Protein AF-0000000080984213 (afdb_homodimer)

Structure (mmCIF, N/CA/C/O backbone):
data_AF-0000000080984213-model_v1
#
loop_
_entity.id
_entity.type
_entity.pdbx_description
1 polymer 'DOG1 domain-containing protein'
#
loop_
_atom_site.group_PDB
_atom_site.id
_atom_site.type_symbol
_atom_site.label_atom_id
_atom_site.label_alt_id
_atom_site.label_comp_id
_atom_site.label_asym_id
_atom_site.label_entity_id
_atom_site.label_seq_id
_atom_site.pdbx_PDB_ins_code
_atom_site.Cartn_x
_atom_site.Cartn_y
_atom_site.Cartn_z
_atom_site.occupancy
_atom_site.B_iso_or_equiv
_atom_site.auth_seq_id
_atom_site.auth_comp_id
_atom_site.auth_asym_id
_atom_site.auth_atom_id
_atom_site.pdbx_PDB_model_num
ATOM 1 N N . MET A 1 1 ? -29.984 -14.055 29.891 1 22.92 1 MET A N 1
ATOM 2 C CA . MET A 1 1 ? -29.906 -14.883 28.688 1 22.92 1 MET A CA 1
ATOM 3 C C . MET A 1 1 ? -29.5 -14.039 27.484 1 22.92 1 MET A C 1
ATOM 5 O O . MET A 1 1 ? -2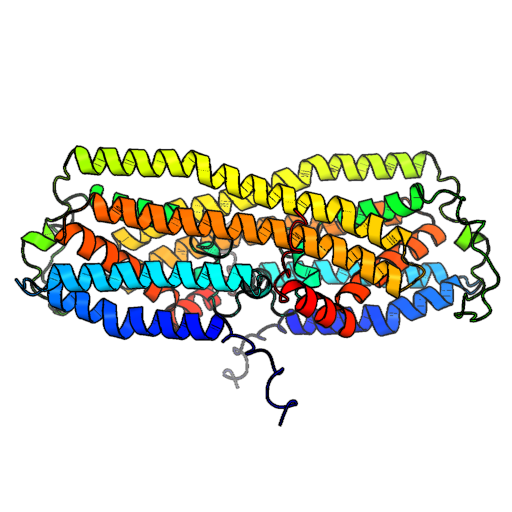9.047 -14.578 26.484 1 22.92 1 MET A O 1
ATOM 9 N N . LEU A 1 2 ? -29.984 -12.805 27.328 1 24.11 2 LEU A N 1
ATOM 10 C CA . LEU A 1 2 ? -29.922 -11.875 26.203 1 24.11 2 LEU A CA 1
ATOM 11 C C . LEU A 1 2 ? -28.5 -11.344 26.016 1 24.11 2 LEU A C 1
ATOM 13 O O . LEU A 1 2 ? -28.188 -10.773 24.969 1 24.11 2 LEU A O 1
ATOM 17 N N . ARG A 1 3 ? -27.703 -11.062 27.062 1 27.44 3 ARG A N 1
ATOM 18 C CA . ARG A 1 3 ? -26.344 -10.531 27.109 1 27.44 3 ARG A CA 1
ATOM 19 C C . ARG A 1 3 ? -25.391 -11.391 26.281 1 27.44 3 ARG A C 1
ATOM 21 O O . ARG A 1 3 ? -24.219 -11.031 26.078 1 27.44 3 ARG A O 1
ATOM 28 N N . ALA A 1 4 ? -25.547 -12.703 26.234 1 30.38 4 ALA A N 1
ATOM 29 C CA . ALA A 1 4 ? -24.734 -13.703 25.531 1 30.38 4 ALA A CA 1
ATOM 30 C C . ALA A 1 4 ? -24.766 -13.469 24.016 1 30.38 4 ALA A C 1
ATOM 32 O O . ALA A 1 4 ? -23.891 -13.969 23.297 1 30.38 4 ALA A O 1
ATOM 33 N N . LEU A 1 5 ? -25.891 -13.016 23.422 1 28.86 5 LEU A N 1
ATOM 34 C CA . LEU A 1 5 ? -26.219 -13.008 22 1 28.86 5 LEU A CA 1
ATOM 35 C C . LEU A 1 5 ? -25.422 -11.93 21.281 1 28.86 5 LEU A C 1
ATOM 37 O O . LEU A 1 5 ? -25.203 -12.031 20.078 1 28.86 5 LEU A O 1
ATOM 41 N N . SER A 1 6 ? -25.391 -10.68 21.75 1 30.11 6 SER A N 1
ATOM 42 C CA . SER A 1 6 ? -25 -9.492 20.984 1 30.11 6 SER A CA 1
ATOM 43 C C . SER A 1 6 ? -23.516 -9.484 20.688 1 30.11 6 SER A C 1
ATOM 45 O O . SER A 1 6 ? -22.984 -8.484 20.203 1 30.11 6 SER A O 1
ATOM 47 N N . ARG A 1 7 ? -22.719 -10.219 21.469 1 33.19 7 ARG A N 1
ATOM 48 C CA . ARG A 1 7 ? -21.297 -10.242 21.125 1 33.19 7 ARG A CA 1
ATOM 49 C C . ARG A 1 7 ? -21.109 -10.68 19.672 1 33.19 7 ARG A C 1
ATOM 51 O O . ARG A 1 7 ? -21.234 -11.867 19.359 1 33.19 7 ARG A O 1
ATOM 58 N N . GLN A 1 8 ? -21.609 -9.984 18.734 1 36.34 8 GLN A N 1
ATOM 59 C CA . GLN A 1 8 ? -21.5 -10.203 17.297 1 36.34 8 GLN A CA 1
ATOM 60 C C . GLN A 1 8 ? -20.219 -10.953 16.953 1 36.34 8 GLN A C 1
ATOM 62 O O . GLN A 1 8 ? -19.141 -10.609 17.422 1 36.34 8 GLN A O 1
ATOM 67 N N . LYS A 1 9 ? -20.172 -12.188 16.531 1 38.69 9 LYS A N 1
ATOM 68 C CA . LYS A 1 9 ? -19.109 -13.117 16.125 1 38.69 9 LYS A CA 1
ATOM 69 C C . LYS A 1 9 ? -17.953 -12.383 15.484 1 38.69 9 LYS A C 1
ATOM 71 O O . LYS A 1 9 ? -18.078 -11.867 14.367 1 38.69 9 LYS A O 1
ATOM 76 N N . GLN A 1 10 ? -17.234 -11.531 16.078 1 47.06 10 GLN A N 1
ATOM 77 C CA . GLN A 1 10 ? -15.992 -10.961 15.586 1 47.06 10 GLN A CA 1
ATOM 78 C C . GLN A 1 10 ? -15.305 -11.906 14.602 1 47.06 10 GLN A C 1
ATOM 80 O O . GLN A 1 10 ? -14.945 -13.031 14.961 1 47.06 10 GLN A O 1
ATOM 85 N N . GLY A 1 11 ? -15.867 -12.07 13.406 1 55.16 11 GLY A N 1
ATOM 86 C CA . GLY A 1 11 ? -15.344 -12.977 12.391 1 55.16 11 GLY A CA 1
ATOM 87 C C . GLY A 1 11 ? -13.852 -13.211 12.516 1 55.16 11 GLY A C 1
ATOM 88 O O . GLY A 1 11 ? -13.148 -12.43 13.156 1 55.16 11 GLY A O 1
ATOM 89 N N . ARG A 1 12 ? -13.422 -14.484 12.5 1 70.88 12 ARG A N 1
ATOM 90 C CA . ARG A 1 12 ? -12.031 -14.93 12.477 1 70.88 12 ARG A CA 1
ATOM 91 C C . ARG A 1 12 ? -11.164 -13.977 11.664 1 70.88 12 ARG A C 1
ATOM 93 O O . ARG A 1 12 ? -11.531 -13.586 10.555 1 70.88 12 ARG A O 1
ATOM 100 N N . PRO A 1 13 ? -10.203 -13.312 12.367 1 86.06 13 PRO A N 1
ATOM 101 C CA . PRO A 1 13 ? -9.281 -12.461 11.609 1 86.06 13 PRO A CA 1
ATOM 102 C C . PRO A 1 13 ? -8.773 -13.141 10.336 1 86.06 13 PRO A C 1
ATOM 104 O O . PRO A 1 13 ? -8.57 -14.359 10.312 1 86.06 13 PRO A O 1
ATOM 107 N N . PHE A 1 14 ? -8.789 -12.461 9.32 1 93.06 14 PHE A N 1
ATOM 108 C CA . PHE A 1 14 ? -8.383 -13.016 8.031 1 93.06 14 PHE A CA 1
ATOM 109 C C . PHE A 1 14 ? -7 -13.633 8.117 1 93.06 14 PHE A C 1
ATOM 111 O O . PHE A 1 14 ? -6.699 -14.602 7.414 1 93.06 14 PHE A O 1
ATOM 118 N N . LYS A 1 15 ? -6.238 -13.086 9.023 1 92.81 15 LYS A N 1
ATOM 119 C CA . LYS A 1 15 ? -4.895 -13.617 9.234 1 92.81 15 LYS A CA 1
ATOM 120 C C . LYS A 1 15 ? -4.941 -15.102 9.586 1 92.81 15 LYS A C 1
ATOM 122 O O . LYS A 1 15 ? -4.121 -15.891 9.109 1 92.81 15 LYS A O 1
ATOM 127 N N . GLU A 1 16 ? -5.809 -15.484 10.383 1 94.44 16 GLU A N 1
ATOM 128 C CA . GLU A 1 16 ? -5.953 -16.875 10.766 1 94.44 16 GLU A CA 1
ATOM 129 C C . GLU A 1 16 ? -6.422 -17.734 9.594 1 94.44 16 GLU A C 1
ATOM 131 O O . GLU A 1 16 ? -5.918 -18.844 9.375 1 94.44 16 GLU A O 1
ATOM 136 N N . TYR A 1 17 ? -7.367 -17.203 8.953 1 95.81 17 TYR A N 1
ATOM 137 C CA . TYR A 1 17 ? -7.828 -17.906 7.762 1 95.81 17 TYR A CA 1
ATOM 138 C C . TYR A 1 17 ? -6.688 -18.125 6.773 1 95.81 17 TYR A C 1
ATOM 140 O O . TYR A 1 17 ? -6.516 -19.219 6.246 1 95.81 17 TYR A O 1
ATOM 148 N N . TYR A 1 18 ? -6.004 -17.078 6.547 1 96.5 18 TYR A N 1
ATOM 149 C CA . TYR A 1 18 ? -4.91 -17.141 5.582 1 96.5 18 TYR A CA 1
ATOM 150 C C . TYR A 1 18 ? -3.891 -18.203 5.98 1 96.5 18 TYR A C 1
ATOM 152 O O . TYR A 1 18 ? -3.416 -18.969 5.137 1 96.5 18 TYR A O 1
ATOM 160 N N . THR A 1 19 ? -3.576 -18.234 7.223 1 95.56 19 THR A N 1
ATOM 161 C CA . THR A 1 19 ? -2.613 -19.203 7.719 1 95.56 19 THR A CA 1
ATOM 162 C C . THR A 1 19 ? -3.113 -20.625 7.488 1 95.56 19 THR A C 1
ATOM 164 O O . THR A 1 19 ? -2.365 -21.484 7.02 1 95.56 19 THR A O 1
ATOM 167 N N . GLU A 1 20 ? -4.312 -20.828 7.766 1 97.12 20 GLU A N 1
ATOM 168 C CA . GLU A 1 20 ? -4.906 -22.141 7.551 1 97.12 20 GLU A CA 1
ATOM 169 C C . GLU A 1 20 ? -4.957 -22.484 6.062 1 97.12 20 GLU A C 1
ATOM 171 O O . GLU A 1 20 ? -4.645 -23.609 5.672 1 97.12 20 GLU A O 1
ATOM 176 N N . TRP A 1 21 ? -5.395 -21.562 5.344 1 97.75 21 TRP A N 1
ATOM 177 C CA . TRP A 1 21 ? -5.473 -21.75 3.896 1 97.75 21 TRP A CA 1
ATOM 178 C C . TRP A 1 21 ? -4.109 -22.109 3.32 1 97.75 21 TRP A C 1
ATOM 180 O O . TRP A 1 21 ? -4 -23.047 2.521 1 97.75 21 TRP A O 1
ATOM 190 N N . PHE A 1 22 ? -3.107 -21.422 3.754 1 97.56 22 PHE A N 1
ATOM 191 C CA . PHE A 1 22 ? -1.76 -21.641 3.24 1 97.56 22 PHE A CA 1
ATOM 192 C C . PHE A 1 22 ? -1.219 -23 3.684 1 97.56 22 PHE A C 1
ATOM 194 O O . PHE A 1 22 ? -0.553 -23.688 2.91 1 97.56 22 PHE A O 1
ATOM 201 N N . ASN A 1 23 ? -1.496 -23.312 4.867 1 97.38 23 ASN A N 1
ATOM 202 C CA . ASN A 1 23 ? -1.071 -24.625 5.371 1 97.38 23 ASN A CA 1
ATOM 203 C C . ASN A 1 23 ? -1.712 -25.766 4.586 1 97.38 23 ASN A C 1
ATOM 205 O O . ASN A 1 23 ? -1.051 -26.75 4.27 1 97.38 23 ASN A O 1
ATOM 209 N N . THR A 1 24 ? -2.934 -25.594 4.348 1 98.5 24 THR A N 1
ATOM 210 C CA . THR A 1 24 ? -3.629 -26.609 3.553 1 98.5 24 THR A CA 1
ATOM 211 C C . THR A 1 24 ? -3.021 -26.703 2.156 1 98.5 24 THR A C 1
ATOM 213 O O . THR A 1 24 ? -2.812 -27.797 1.641 1 98.5 24 THR A O 1
ATOM 216 N N . LEU A 1 25 ? -2.734 -25.609 1.554 1 98.31 25 LEU A N 1
ATOM 217 C CA . LEU A 1 25 ? -2.115 -25.578 0.233 1 98.31 25 LEU A CA 1
ATOM 218 C C . LEU A 1 25 ? -0.779 -26.312 0.24 1 98.31 25 LEU A C 1
ATOM 220 O O . LEU A 1 25 ? -0.547 -27.188 -0.588 1 98.31 25 LEU A O 1
ATOM 224 N N . LYS A 1 26 ? 0.055 -25.969 1.179 1 97.38 26 LYS A N 1
ATOM 225 C CA . LYS A 1 26 ? 1.443 -26.406 1.237 1 97.38 26 LYS A CA 1
ATOM 226 C C . LYS A 1 26 ? 1.531 -27.875 1.687 1 97.38 26 LYS A C 1
ATOM 228 O O . LYS A 1 26 ? 2.287 -28.656 1.113 1 97.38 26 LYS A O 1
ATOM 233 N N . ASN A 1 27 ? 0.751 -28.234 2.611 1 97.56 27 ASN A N 1
ATOM 234 C CA . ASN A 1 27 ? 0.994 -29.5 3.297 1 97.56 27 ASN A CA 1
ATOM 235 C C . ASN A 1 27 ? 0.015 -30.578 2.844 1 97.56 27 ASN A C 1
ATOM 237 O O . ASN A 1 27 ? 0.231 -31.766 3.1 1 97.56 27 ASN A O 1
ATOM 241 N N . THR A 1 28 ? -1.023 -30.188 2.195 1 98.12 28 THR A N 1
ATOM 242 C CA . THR A 1 28 ? -2.025 -31.188 1.832 1 98.12 28 THR A CA 1
ATOM 243 C C . THR A 1 28 ? -2.234 -31.203 0.321 1 98.12 28 THR A C 1
ATOM 245 O O . THR A 1 28 ? -1.941 -32.219 -0.333 1 98.12 28 THR A O 1
ATOM 248 N N . LEU A 1 29 ? -2.625 -30.109 -0.244 1 98.12 29 LEU A N 1
ATOM 249 C CA . LEU A 1 29 ? -3.1 -30.094 -1.623 1 98.12 29 LEU A CA 1
ATOM 250 C C . LEU A 1 29 ? -1.937 -30.234 -2.6 1 98.12 29 LEU A C 1
ATOM 252 O O . LEU A 1 29 ? -2.031 -30.984 -3.582 1 98.12 29 LEU A O 1
ATOM 256 N N . LEU A 1 30 ? -0.854 -29.547 -2.322 1 97.25 30 LEU A N 1
ATOM 257 C CA . LEU A 1 30 ? 0.294 -29.609 -3.221 1 97.25 30 LEU A CA 1
ATOM 258 C C . LEU A 1 30 ? 0.884 -31.016 -3.25 1 97.25 30 LEU A C 1
ATOM 260 O O . LEU A 1 30 ? 1.081 -31.594 -4.324 1 97.25 30 LEU A O 1
ATOM 264 N N . PRO A 1 31 ? 1.107 -31.656 -2.082 1 95.69 31 PRO A N 1
ATOM 265 C CA . PRO A 1 31 ? 1.601 -33.031 -2.109 1 95.69 31 PRO A CA 1
ATOM 266 C C . PRO A 1 31 ? 0.63 -34 -2.793 1 95.69 31 PRO A C 1
ATOM 268 O O . PRO A 1 31 ? 1.056 -34.906 -3.529 1 95.69 31 PRO A O 1
ATOM 271 N N . LEU A 1 32 ? -0.645 -33.812 -2.578 1 95.06 32 LEU A N 1
ATOM 272 C CA . LEU A 1 32 ? -1.646 -34.656 -3.207 1 95.06 32 LEU A CA 1
ATOM 273 C C . LEU A 1 32 ? -1.597 -34.531 -4.727 1 95.06 32 LEU A C 1
ATOM 275 O O . LEU A 1 32 ? -1.668 -35.531 -5.445 1 95.06 32 LEU A O 1
ATOM 279 N N . LEU A 1 33 ? -1.454 -33.344 -5.203 1 95.12 33 LEU A N 1
ATOM 280 C CA . LEU A 1 33 ? -1.381 -33.094 -6.641 1 95.12 33 LEU A CA 1
ATOM 281 C C . LEU A 1 33 ? -0.119 -33.719 -7.23 1 95.12 33 LEU A C 1
ATOM 283 O O . LEU A 1 33 ? -0.173 -34.375 -8.273 1 95.12 33 LEU A O 1
ATOM 287 N N . ARG A 1 34 ? 0.963 -33.625 -6.562 1 91.94 34 ARG A N 1
ATOM 288 C CA . ARG A 1 34 ? 2.232 -34.156 -7.035 1 91.94 34 ARG A CA 1
ATOM 289 C C . ARG A 1 34 ? 2.172 -35.688 -7.137 1 91.94 34 ARG A C 1
ATOM 291 O O . ARG A 1 34 ? 2.666 -36.25 -8.102 1 91.94 34 ARG A O 1
ATOM 298 N N . THR A 1 35 ? 1.58 -36.219 -6.156 1 90.94 35 THR A N 1
ATOM 299 C CA . THR A 1 35 ? 1.434 -37.656 -6.164 1 90.94 35 THR A CA 1
ATOM 300 C C . THR A 1 35 ? 0.578 -38.125 -7.348 1 90.94 35 THR A C 1
ATOM 302 O O . THR A 1 35 ? 0.883 -39.125 -7.992 1 90.94 35 THR A O 1
ATOM 305 N N . SER A 1 36 ? -0.454 -37.344 -7.598 1 91.12 36 SER A N 1
ATOM 306 C CA . SER A 1 36 ? -1.348 -37.719 -8.688 1 91.12 36 SER A CA 1
ATOM 307 C C . SER A 1 36 ? -0.692 -37.469 -10.047 1 91.12 36 SER A C 1
ATOM 309 O O . SER A 1 36 ? -0.992 -38.188 -11.016 1 91.12 36 SER A O 1
ATOM 311 N N . ILE A 1 37 ? 0.123 -36.5 -10.141 1 88.5 37 ILE A N 1
ATOM 312 C CA . ILE A 1 37 ? 0.859 -36.25 -11.375 1 88.5 37 ILE A CA 1
ATOM 313 C C . ILE A 1 37 ? 1.783 -37.406 -11.688 1 88.5 37 ILE A C 1
ATOM 315 O O . ILE A 1 37 ? 1.909 -37.812 -12.852 1 88.5 37 ILE A O 1
ATOM 319 N N . ALA A 1 38 ? 2.412 -37.938 -10.68 1 81.44 38 ALA A N 1
ATOM 320 C CA . ALA A 1 38 ? 3.342 -39.062 -10.852 1 81.44 38 ALA A CA 1
ATOM 321 C C . ALA A 1 38 ? 2.596 -40.344 -11.172 1 81.44 38 ALA A C 1
ATOM 323 O O . ALA A 1 38 ? 3.146 -41.25 -11.805 1 81.44 38 ALA A O 1
ATOM 324 N N . GLY A 1 39 ? 1.447 -40.438 -10.711 1 74.94 39 GLY A N 1
ATOM 325 C CA . GLY A 1 39 ? 0.697 -41.656 -10.906 1 74.94 39 GLY A CA 1
ATOM 326 C C . GLY A 1 39 ? -0.2 -41.625 -12.125 1 74.94 39 GLY A C 1
ATOM 327 O O . GLY A 1 39 ? -0.278 -40.625 -12.82 1 74.94 39 GLY A O 1
ATOM 328 N N . ASP A 1 40 ? -0.482 -42.656 -12.984 1 59.78 40 ASP A N 1
ATOM 329 C CA . ASP A 1 40 ? -1.354 -42.844 -14.141 1 59.78 40 ASP A CA 1
ATOM 330 C C . ASP A 1 40 ? -2.814 -42.594 -13.773 1 59.78 40 ASP A C 1
ATOM 332 O O . ASP A 1 40 ? -3.723 -43.125 -14.414 1 59.78 40 ASP A O 1
ATOM 336 N N . SER A 1 41 ? -3.16 -41.906 -12.68 1 62.16 41 SER A N 1
ATOM 337 C CA . SER A 1 41 ? -4.434 -42.219 -12.031 1 62.16 41 SER A CA 1
ATOM 338 C C . SER A 1 41 ? -5.508 -41.219 -12.453 1 62.16 41 SER A C 1
ATOM 340 O O . SER A 1 41 ? -5.199 -40.062 -12.812 1 62.16 41 SER A O 1
ATOM 342 N N . PRO A 1 42 ? -6.699 -41.625 -12.852 1 69.31 42 PRO A N 1
ATOM 343 C CA . PRO A 1 42 ? -7.992 -40.969 -12.977 1 69.31 42 PRO A CA 1
ATOM 344 C C . PRO A 1 42 ? -8.234 -39.938 -11.875 1 69.31 42 PRO A C 1
ATOM 346 O O . PRO A 1 42 ? -9.078 -39.062 -12.016 1 69.31 42 PRO A O 1
ATOM 349 N N . ILE A 1 43 ? -7.27 -39.875 -11.023 1 89.06 43 ILE A N 1
ATOM 350 C CA . ILE A 1 43 ? -7.551 -39.031 -9.852 1 89.06 43 ILE A CA 1
ATOM 351 C C . ILE A 1 43 ? -6.941 -37.656 -10.031 1 89.06 43 ILE A C 1
ATOM 353 O O . ILE A 1 43 ? -7.262 -36.719 -9.289 1 89.06 43 ILE A O 1
ATOM 357 N N . LEU A 1 44 ? -6.246 -37.5 -11.125 1 91.81 44 LEU A N 1
ATOM 358 C CA . LEU A 1 44 ? -5.559 -36.25 -11.359 1 91.81 44 LEU A CA 1
ATOM 359 C C . LEU A 1 44 ? -6.562 -35.094 -11.508 1 91.81 44 LEU A C 1
ATOM 361 O O . LEU A 1 44 ? -6.383 -34.031 -10.93 1 91.81 44 LEU A O 1
ATOM 365 N N . SER A 1 45 ? -7.641 -35.375 -12.258 1 92.81 45 SER A N 1
ATOM 366 C CA . SER A 1 45 ? -8.656 -34.344 -12.484 1 92.81 45 SER A CA 1
ATOM 367 C C . SER A 1 45 ? -9.273 -33.906 -11.164 1 92.81 45 SER A C 1
ATOM 369 O O . SER A 1 45 ? -9.562 -32.719 -10.992 1 92.81 45 SER A O 1
ATOM 371 N N . THR A 1 46 ? -9.406 -34.781 -10.266 1 94.75 46 THR A N 1
ATOM 372 C CA . THR A 1 46 ? -9.992 -34.469 -8.969 1 94.75 46 THR A CA 1
ATOM 373 C C . THR A 1 46 ? -9.062 -33.562 -8.156 1 94.75 46 THR A C 1
ATOM 375 O O . THR A 1 46 ? -9.508 -32.562 -7.566 1 94.75 46 THR A O 1
ATOM 378 N N . HIS A 1 47 ? -7.855 -33.875 -8.117 1 95.94 47 HIS A N 1
ATOM 379 C CA . HIS A 1 47 ? -6.906 -33.094 -7.34 1 95.94 47 HIS A CA 1
ATOM 380 C C . HIS A 1 47 ? -6.691 -31.719 -7.961 1 95.94 47 HIS A C 1
ATOM 382 O O . HIS A 1 47 ? -6.488 -30.734 -7.242 1 95.94 47 HIS A O 1
ATOM 388 N N . VAL A 1 48 ? -6.723 -31.656 -9.312 1 96.44 48 VAL A N 1
ATOM 389 C CA . VAL A 1 48 ? -6.672 -30.375 -9.992 1 96.44 48 VAL A CA 1
ATOM 390 C C . VAL A 1 48 ? -7.863 -29.516 -9.57 1 96.44 48 VAL A C 1
ATOM 392 O O . VAL A 1 48 ? -7.703 -28.344 -9.227 1 96.44 48 VAL A O 1
ATOM 395 N N . GLU A 1 49 ? -9.016 -30.125 -9.555 1 96.5 49 GLU A N 1
ATOM 396 C CA . GLU A 1 49 ? -10.227 -29.391 -9.172 1 96.5 49 GLU A CA 1
ATOM 397 C C . GLU A 1 49 ? -10.172 -28.969 -7.711 1 96.5 49 GLU A C 1
ATOM 399 O O . GLU A 1 49 ? -10.602 -27.859 -7.371 1 96.5 49 GLU A O 1
ATOM 404 N N . LEU A 1 50 ? -9.672 -29.812 -6.867 1 97.44 50 LEU A N 1
ATOM 405 C CA . LEU A 1 50 ? -9.562 -29.484 -5.449 1 97.44 50 LEU A CA 1
ATOM 406 C C . LEU A 1 50 ? -8.664 -28.281 -5.242 1 97.44 50 LEU A C 1
ATOM 408 O O . LEU A 1 50 ? -9 -27.375 -4.477 1 97.44 50 LEU A O 1
ATOM 412 N N . LEU A 1 51 ? -7.574 -28.297 -5.867 1 98.12 51 LEU A N 1
ATOM 413 C CA . LEU A 1 51 ? -6.641 -27.188 -5.73 1 98.12 51 LEU A CA 1
ATOM 414 C C . LEU A 1 51 ? -7.223 -25.906 -6.336 1 98.12 51 LEU A C 1
ATOM 416 O O . LEU A 1 51 ? -7.094 -24.828 -5.758 1 98.12 51 LEU A O 1
ATOM 420 N N . HIS A 1 52 ? -7.812 -26.031 -7.508 1 98.19 52 HIS A N 1
ATOM 421 C CA . HIS A 1 52 ? -8.469 -24.891 -8.133 1 98.19 52 HIS A CA 1
ATOM 422 C C . HIS A 1 52 ? -9.531 -24.297 -7.215 1 98.19 52 HIS A C 1
ATOM 424 O O . HIS A 1 52 ? -9.586 -23.078 -7.031 1 98.19 52 HIS A O 1
ATOM 430 N N . GLN A 1 53 ? -10.328 -25.109 -6.613 1 98.25 53 GLN A N 1
ATOM 431 C CA . GLN A 1 53 ? -11.375 -24.656 -5.699 1 98.25 53 GLN A CA 1
ATOM 432 C C . GLN A 1 53 ? -10.773 -24.016 -4.457 1 98.25 53 GLN A C 1
ATOM 434 O O . GLN A 1 53 ? -11.344 -23.062 -3.908 1 98.25 53 GLN A O 1
ATOM 439 N N . HIS A 1 54 ? -9.688 -24.531 -4.02 1 98.62 54 HIS A N 1
ATOM 440 C CA . HIS A 1 54 ? -9 -23.922 -2.881 1 98.62 54 HIS A CA 1
ATOM 441 C C . HIS A 1 54 ? -8.625 -22.484 -3.166 1 98.62 54 HIS A C 1
ATOM 443 O O . HIS A 1 54 ? -8.797 -21.609 -2.311 1 98.62 54 HIS A O 1
ATOM 449 N N . PHE A 1 55 ? -8.156 -22.188 -4.363 1 98.62 55 PHE A N 1
ATOM 450 C CA . PHE A 1 55 ? -7.84 -20.812 -4.75 1 98.62 55 PHE A CA 1
ATOM 451 C C . PHE A 1 55 ? -9.109 -19.984 -4.863 1 98.62 55 PHE A C 1
ATOM 453 O O . PHE A 1 55 ? -9.133 -18.828 -4.43 1 98.62 55 PHE A O 1
ATOM 460 N N . GLN A 1 56 ? -10.133 -20.594 -5.418 1 98.31 56 GLN A N 1
ATOM 461 C CA . GLN A 1 56 ? -11.391 -19.875 -5.535 1 98.31 56 GLN A CA 1
ATOM 462 C C . GLN A 1 56 ? -11.961 -19.516 -4.16 1 98.31 56 GLN A C 1
ATOM 464 O O . GLN A 1 56 ? -12.445 -18.406 -3.947 1 98.31 56 GLN A O 1
ATOM 469 N N . SER A 1 57 ? -11.859 -20.438 -3.283 1 98.19 57 SER A N 1
ATOM 470 C CA . SER A 1 57 ? -12.367 -20.203 -1.936 1 98.19 57 SER A CA 1
ATOM 471 C C . SER A 1 57 ? -11.602 -19.094 -1.239 1 98.19 57 SER A C 1
ATOM 473 O O . SER A 1 57 ? -12.172 -18.328 -0.447 1 98.19 57 SER A O 1
ATOM 475 N N . TYR A 1 58 ? -10.383 -19.016 -1.476 1 98.19 58 TYR A N 1
ATOM 476 C CA . TYR A 1 58 ? -9.547 -17.953 -0.914 1 98.19 58 TYR A CA 1
ATOM 477 C C . TYR A 1 58 ? -10.07 -16.578 -1.312 1 98.19 58 TYR A C 1
ATOM 479 O O . TYR A 1 58 ? -10.227 -15.695 -0.464 1 98.19 58 TYR A O 1
ATOM 487 N N . TYR A 1 59 ? -10.32 -16.375 -2.609 1 98 59 TYR A N 1
ATOM 488 C CA . TYR A 1 59 ? -10.766 -15.062 -3.084 1 98 59 TYR A CA 1
ATOM 489 C C . TYR A 1 59 ? -12.18 -14.758 -2.609 1 98 59 TYR A C 1
ATOM 491 O O . TYR A 1 59 ? -12.523 -13.594 -2.375 1 98 59 TYR A O 1
ATOM 499 N N . LEU A 1 60 ? -12.945 -15.805 -2.408 1 97.25 60 LEU A N 1
ATOM 500 C CA . LEU A 1 60 ? -14.266 -15.586 -1.814 1 97.25 60 LEU A CA 1
ATOM 501 C C . LEU A 1 60 ? -14.141 -15.125 -0.365 1 97.25 60 LEU A C 1
ATOM 503 O O . LEU A 1 60 ? -14.891 -14.258 0.084 1 97.25 60 LEU A O 1
ATOM 507 N N . ALA A 1 61 ? -13.203 -15.711 0.315 1 96.75 61 ALA A N 1
ATOM 508 C CA . ALA A 1 61 ? -12.938 -15.297 1.688 1 96.75 61 ALA A CA 1
ATOM 509 C C . ALA A 1 61 ? -12.422 -13.859 1.733 1 96.75 61 ALA A C 1
ATOM 511 O O . ALA A 1 61 ? -12.758 -13.102 2.645 1 96.75 61 ALA A O 1
ATOM 512 N N . LEU A 1 62 ? -11.602 -13.523 0.783 1 96.81 62 LEU A N 1
ATOM 513 C CA . LEU A 1 62 ? -11.102 -12.156 0.679 1 96.81 62 LEU A CA 1
ATOM 514 C C . LEU A 1 62 ? -12.242 -11.172 0.443 1 96.81 62 LEU A C 1
ATOM 516 O O . LEU A 1 62 ? -12.242 -10.07 0.982 1 96.81 62 LEU A O 1
ATOM 520 N N . ASP A 1 63 ? -13.219 -11.57 -0.397 1 96.25 63 ASP A N 1
ATOM 521 C CA . ASP A 1 63 ? -14.406 -10.742 -0.614 1 96.25 63 ASP A CA 1
ATOM 522 C C . ASP A 1 63 ? -15.156 -10.508 0.696 1 96.25 63 ASP A C 1
ATOM 524 O O . ASP A 1 63 ? -15.586 -9.383 0.971 1 96.25 63 ASP A O 1
ATOM 528 N N . ASP A 1 64 ? -15.25 -11.555 1.419 1 95.06 64 ASP A N 1
ATOM 529 C CA . ASP A 1 64 ? -15.938 -11.461 2.703 1 95.06 64 ASP A CA 1
ATOM 530 C C . ASP A 1 64 ? -15.203 -10.523 3.654 1 95.06 64 ASP A C 1
ATOM 532 O O . ASP A 1 64 ? -15.82 -9.695 4.324 1 95.06 64 ASP A O 1
ATOM 536 N N . ALA A 1 65 ? -13.914 -10.641 3.691 1 93.5 65 ALA A N 1
ATOM 537 C CA . ALA A 1 65 ? -13.094 -9.773 4.535 1 93.5 65 ALA A CA 1
ATOM 538 C C . ALA A 1 65 ? -13.211 -8.312 4.098 1 93.5 65 ALA A C 1
ATOM 540 O O . ALA A 1 65 ? -13.32 -7.418 4.938 1 93.5 65 ALA A O 1
ATOM 541 N N . ALA A 1 66 ? -13.172 -8.078 2.795 1 93.5 66 ALA A N 1
ATOM 542 C CA . ALA A 1 66 ? -13.281 -6.727 2.256 1 93.5 66 ALA A CA 1
ATOM 543 C C . ALA A 1 66 ? -14.617 -6.09 2.627 1 93.5 66 ALA A C 1
ATOM 545 O O . ALA A 1 66 ? -14.688 -4.895 2.914 1 93.5 66 ALA A O 1
ATOM 546 N N . THR A 1 67 ? -15.633 -6.891 2.648 1 91.88 67 THR A N 1
ATOM 547 C CA . THR A 1 67 ? -16.984 -6.387 2.863 1 91.88 67 THR A CA 1
ATOM 548 C C . THR A 1 67 ? -17.25 -6.156 4.348 1 91.88 67 THR A C 1
ATOM 550 O O . THR A 1 67 ? -17.906 -5.188 4.723 1 91.88 67 THR A O 1
ATOM 553 N N . HIS A 1 68 ? -16.609 -6.961 5.191 1 87.88 68 HIS A N 1
ATOM 554 C CA . HIS A 1 68 ? -16.953 -6.898 6.609 1 87.88 68 HIS A CA 1
ATOM 555 C C . HIS A 1 68 ? -15.93 -6.086 7.391 1 87.88 68 HIS A C 1
ATOM 557 O O . HIS A 1 68 ? -16.281 -5.387 8.344 1 87.88 68 HIS A O 1
ATOM 563 N N . ASN A 1 69 ? -14.719 -6.227 7.031 1 86.62 69 ASN A N 1
ATOM 564 C CA . ASN A 1 69 ? -13.641 -5.484 7.676 1 86.62 69 ASN A CA 1
ATOM 565 C C . ASN A 1 69 ? -12.516 -5.172 6.695 1 86.62 69 ASN A C 1
ATOM 567 O O . ASN A 1 69 ? -11.453 -5.805 6.73 1 86.62 69 ASN A O 1
ATOM 571 N N . PRO A 1 70 ? -12.711 -4.145 5.961 1 87.62 70 PRO A N 1
ATOM 572 C CA . PRO A 1 70 ? -11.75 -3.84 4.902 1 87.62 70 PRO A CA 1
ATOM 573 C C . PRO A 1 70 ? -10.391 -3.412 5.445 1 87.62 70 PRO A C 1
ATOM 575 O O . PRO A 1 70 ? -9.383 -3.496 4.734 1 87.62 70 PRO A O 1
ATOM 578 N N . THR A 1 71 ? -10.312 -2.926 6.715 1 83.81 71 THR A N 1
ATOM 579 C CA . THR A 1 71 ? -9.07 -2.426 7.281 1 83.81 71 THR A CA 1
ATOM 580 C C . THR A 1 71 ? -8.023 -3.539 7.367 1 83.81 71 THR A C 1
ATOM 582 O O . THR A 1 71 ? -6.824 -3.281 7.277 1 83.81 71 THR A O 1
ATOM 585 N N . GLN A 1 72 ? -8.469 -4.77 7.438 1 86.44 72 GLN A N 1
ATOM 586 C CA . GLN A 1 72 ? -7.547 -5.895 7.523 1 86.44 72 GLN A CA 1
ATOM 587 C C . GLN A 1 72 ? -6.785 -6.086 6.215 1 86.44 72 GLN A C 1
ATOM 589 O O . GLN A 1 72 ? -5.652 -6.57 6.215 1 86.44 72 GLN A O 1
ATOM 594 N N . LEU A 1 73 ? -7.414 -5.641 5.141 1 89.62 73 LEU A N 1
ATOM 595 C CA . LEU A 1 73 ? -6.785 -5.828 3.838 1 89.62 73 LEU A CA 1
ATOM 596 C C . LEU A 1 73 ? -5.797 -4.703 3.545 1 89.62 73 LEU A C 1
ATOM 598 O O . LEU A 1 73 ? -4.945 -4.832 2.664 1 89.62 73 LEU A O 1
ATOM 602 N N . LEU A 1 74 ? -5.922 -3.609 4.297 1 85.75 74 LEU A N 1
ATOM 603 C CA . LEU A 1 74 ? -5.012 -2.48 4.141 1 85.75 74 LEU A CA 1
ATOM 604 C C . LEU A 1 74 ? -3.727 -2.707 4.93 1 85.75 74 LEU A C 1
ATOM 606 O O . LEU A 1 74 ? -2.682 -2.143 4.598 1 85.75 74 LEU A O 1
ATOM 610 N N . SER A 1 75 ? -3.812 -3.424 5.922 1 83.56 75 SER A N 1
ATOM 611 C CA . SER A 1 75 ? -2.662 -3.811 6.734 1 83.56 75 SER A CA 1
ATOM 612 C C . SER A 1 75 ? -2.561 -5.324 6.863 1 83.56 75 SER A C 1
ATOM 614 O O . SER A 1 75 ? -3.229 -5.93 7.703 1 83.56 75 SER A O 1
ATOM 616 N N . GLN A 1 76 ? -1.733 -5.879 6.098 1 89.94 76 GLN A N 1
ATOM 617 C CA . GLN A 1 76 ? -1.641 -7.332 6.023 1 89.94 76 GLN A CA 1
ATOM 618 C C . GLN A 1 76 ? -0.398 -7.84 6.746 1 89.94 76 GLN A C 1
ATOM 620 O O . GLN A 1 76 ? 0.595 -8.195 6.109 1 89.94 76 GLN A O 1
ATOM 625 N N . ASP A 1 77 ? -0.519 -7.953 8.047 1 84.81 77 ASP A N 1
ATOM 626 C CA . ASP A 1 77 ? 0.634 -8.312 8.867 1 84.81 77 ASP A CA 1
ATOM 627 C C . ASP A 1 77 ? 0.935 -9.805 8.773 1 84.81 77 ASP A C 1
ATOM 629 O O . ASP A 1 77 ? 1.945 -10.273 9.305 1 84.81 77 ASP A O 1
ATOM 633 N N . TRP A 1 78 ? 0.108 -10.547 8.031 1 89.62 78 TRP A N 1
ATOM 634 C CA . TRP A 1 78 ? 0.342 -11.977 7.848 1 89.62 78 TRP A CA 1
ATOM 635 C C . TRP A 1 78 ? 1.233 -12.227 6.637 1 89.62 78 TRP A C 1
ATOM 637 O O . TRP A 1 78 ? 1.702 -13.352 6.426 1 89.62 78 TRP A O 1
ATOM 647 N N . ARG A 1 79 ? 1.467 -11.234 5.848 1 91.44 79 ARG A N 1
ATOM 648 C CA . ARG A 1 79 ? 2.318 -11.367 4.668 1 91.44 79 ARG A CA 1
ATOM 649 C C . ARG A 1 79 ? 3.789 -11.203 5.035 1 91.44 79 ARG A C 1
ATOM 651 O O . ARG A 1 79 ? 4.137 -10.375 5.879 1 91.44 79 ARG A O 1
ATOM 658 N N . THR A 1 80 ? 4.582 -11.938 4.395 1 89.69 80 THR A N 1
ATOM 659 C CA . THR A 1 80 ? 6.023 -11.766 4.531 1 89.69 80 THR A CA 1
ATOM 660 C C . THR A 1 80 ? 6.516 -10.602 3.676 1 89.69 80 THR A C 1
ATOM 662 O O . THR A 1 80 ? 5.852 -10.203 2.719 1 89.69 80 THR A O 1
ATOM 665 N N . PRO A 1 81 ? 7.652 -10.109 4.004 1 85 81 PRO A N 1
ATOM 666 C CA . PRO A 1 81 ? 8.211 -9.016 3.203 1 85 81 PRO A CA 1
ATOM 667 C C . PRO A 1 81 ? 8.43 -9.414 1.743 1 85 81 PRO A C 1
ATOM 669 O O . PRO A 1 81 ? 8.398 -8.555 0.858 1 85 81 PRO A O 1
ATOM 672 N N . LEU A 1 82 ? 8.578 -10.703 1.463 1 89.69 82 LEU A N 1
ATOM 673 C CA . LEU A 1 82 ? 8.82 -11.18 0.105 1 89.69 82 LEU A CA 1
ATOM 674 C C . LEU A 1 82 ? 7.527 -11.211 -0.702 1 89.69 82 LEU A C 1
ATOM 676 O O . LEU A 1 82 ? 7.559 -11.195 -1.935 1 89.69 82 LEU A O 1
ATOM 680 N N . GLU A 1 83 ? 6.438 -11.242 0.022 1 93.44 83 GLU A N 1
ATOM 681 C CA . GLU A 1 83 ? 5.152 -11.328 -0.659 1 93.44 83 GLU A CA 1
ATOM 682 C C . GLU A 1 83 ? 4.641 -9.945 -1.05 1 93.44 83 GLU A C 1
ATOM 684 O O . GLU A 1 83 ? 3.832 -9.812 -1.971 1 93.44 83 GLU A O 1
ATOM 689 N N . LEU A 1 84 ? 5.09 -8.977 -0.41 1 90.75 84 LEU A N 1
ATOM 690 C CA . LEU A 1 84 ? 4.512 -7.637 -0.515 1 90.75 84 LEU A CA 1
ATOM 691 C C . LEU A 1 84 ? 4.668 -7.09 -1.929 1 90.75 84 LEU A C 1
ATOM 693 O O . LEU A 1 84 ? 3.721 -6.531 -2.49 1 90.75 84 LEU A O 1
ATOM 697 N N . PRO A 1 85 ? 5.805 -7.32 -2.574 1 92.44 85 PRO A N 1
ATOM 698 C CA . PRO A 1 85 ? 5.953 -6.789 -3.932 1 92.44 85 PRO A CA 1
ATOM 699 C C . PRO A 1 85 ? 5.039 -7.484 -4.941 1 92.44 85 PRO A C 1
ATOM 701 O O . PRO A 1 85 ? 4.859 -6.992 -6.059 1 92.44 85 PRO A O 1
ATOM 704 N N . LEU A 1 86 ? 4.508 -8.625 -4.57 1 96.38 86 LEU A N 1
ATOM 705 C CA . LEU A 1 86 ? 3.645 -9.391 -5.465 1 96.38 86 LEU A CA 1
ATOM 706 C C . LEU A 1 86 ? 2.225 -8.828 -5.457 1 96.38 86 LEU A C 1
ATOM 708 O O . LEU A 1 86 ? 1.397 -9.211 -6.285 1 96.38 86 LEU A O 1
ATOM 712 N N . LEU A 1 87 ? 1.982 -7.91 -4.559 1 95.94 87 LEU A N 1
ATOM 713 C CA . LEU A 1 87 ? 0.6 -7.543 -4.273 1 95.94 87 LEU A CA 1
ATOM 714 C C . LEU A 1 87 ? 0.155 -6.379 -5.152 1 95.94 87 LEU A C 1
ATOM 716 O O . LEU A 1 87 ? 0.968 -5.527 -5.523 1 95.94 87 LEU A O 1
ATOM 720 N N . TRP A 1 88 ? -1.044 -6.453 -5.539 1 97.06 88 TRP A N 1
ATOM 721 C CA . TRP A 1 88 ? -1.822 -5.438 -6.242 1 97.06 88 TRP A CA 1
ATOM 722 C C . TRP A 1 88 ? -3.25 -5.383 -5.711 1 97.06 88 TRP A C 1
ATOM 724 O O . TRP A 1 88 ? -3.949 -6.398 -5.688 1 97.06 88 TRP A O 1
ATOM 734 N N . LEU A 1 89 ? -3.678 -4.207 -5.188 1 96.44 89 LEU A N 1
ATOM 735 C CA . LEU A 1 89 ? -5.02 -4.004 -4.656 1 96.44 89 LEU A CA 1
ATOM 736 C C . LEU A 1 89 ? -5.375 -5.094 -3.648 1 96.44 89 LEU A C 1
ATOM 738 O O . LEU A 1 89 ? -6.391 -5.777 -3.803 1 96.44 89 LEU A O 1
ATOM 742 N N . ALA A 1 90 ? -4.48 -5.309 -2.623 1 94.81 90 ALA A N 1
ATOM 743 C CA . ALA A 1 90 ? -4.688 -6.074 -1.396 1 94.81 90 ALA A CA 1
ATOM 744 C C . ALA A 1 90 ? -4.395 -7.555 -1.617 1 94.81 90 ALA A C 1
ATOM 746 O O . ALA A 1 90 ? -4.496 -8.359 -0.689 1 94.81 90 ALA A O 1
ATOM 747 N N . ASP A 1 91 ? -4.055 -7.984 -2.861 1 97.44 91 ASP A N 1
ATOM 748 C CA . ASP A 1 91 ? -3.629 -9.367 -3.062 1 97.44 91 ASP A CA 1
ATOM 749 C C . ASP A 1 91 ? -2.795 -9.5 -4.332 1 97.44 91 ASP A C 1
ATOM 751 O O . ASP A 1 91 ? -2.293 -8.508 -4.863 1 97.44 91 ASP A O 1
ATOM 755 N N . LEU A 1 92 ? -2.566 -10.711 -4.801 1 98.06 92 LEU A N 1
ATOM 756 C CA . LEU A 1 92 ? -1.619 -11.008 -5.871 1 98.06 92 LEU A CA 1
ATOM 757 C C . LEU A 1 92 ? -1.978 -10.242 -7.141 1 98.06 92 LEU A C 1
ATOM 759 O O . LEU A 1 92 ? -3.154 -10.109 -7.48 1 98.06 92 LEU A O 1
ATOM 763 N N . HIS A 1 93 ? -1.005 -9.75 -7.766 1 98.62 93 HIS A N 1
ATOM 764 C CA . HIS A 1 93 ? -1.195 -9.18 -9.094 1 98.62 93 HIS A CA 1
ATOM 765 C C . HIS A 1 93 ? -1.648 -10.242 -10.094 1 98.62 93 HIS A C 1
ATOM 767 O O . HIS A 1 93 ? -1.022 -11.297 -10.211 1 98.62 93 HIS A O 1
ATOM 773 N N . PRO A 1 94 ? -2.643 -9.984 -10.867 1 98.5 94 PRO A N 1
ATOM 774 C CA . PRO A 1 94 ? -3.189 -11.023 -11.734 1 98.5 94 PRO A CA 1
ATOM 775 C C . PRO A 1 94 ? -2.232 -11.43 -12.852 1 98.5 94 PRO A C 1
ATOM 777 O O . PRO A 1 94 ? -2.301 -12.547 -13.359 1 98.5 94 PRO A O 1
ATOM 780 N N . PHE A 1 95 ? -1.296 -10.57 -13.203 1 98.5 95 PHE A N 1
ATOM 781 C CA . PHE A 1 95 ? -0.329 -10.898 -14.25 1 98.5 95 PHE A CA 1
ATOM 782 C C . PHE A 1 95 ? 0.594 -12.023 -13.797 1 98.5 95 PHE A C 1
ATOM 784 O O . PHE A 1 95 ? 1.233 -12.68 -14.625 1 98.5 95 PHE A O 1
ATOM 791 N N . LEU A 1 96 ? 0.685 -12.258 -12.5 1 98.56 96 LEU A N 1
ATOM 792 C CA . LEU A 1 96 ? 1.485 -13.375 -12.016 1 98.56 96 LEU A CA 1
ATOM 793 C C . LEU A 1 96 ? 0.975 -14.695 -12.586 1 98.56 96 LEU A C 1
ATOM 795 O O . LEU A 1 96 ? 1.768 -15.578 -12.93 1 98.56 96 LEU A O 1
ATOM 799 N N . PHE A 1 97 ? -0.344 -14.828 -12.742 1 98.62 97 PHE A N 1
ATOM 800 C CA . PHE A 1 97 ? -0.958 -16.047 -13.242 1 98.62 97 PHE A CA 1
ATOM 801 C C . PHE A 1 97 ? -0.637 -16.25 -14.719 1 98.62 97 PHE A C 1
ATOM 803 O O . PHE A 1 97 ? -0.224 -17.328 -15.133 1 98.62 97 PHE A O 1
ATOM 810 N N . THR A 1 98 ? -0.797 -15.203 -15.469 1 97.94 98 THR A N 1
ATOM 811 C CA . THR A 1 98 ? -0.569 -15.328 -16.906 1 97.94 98 THR A CA 1
ATOM 812 C C . THR A 1 98 ? 0.921 -15.461 -17.203 1 97.94 98 THR A C 1
ATOM 814 O O . THR A 1 98 ? 1.311 -16.172 -18.141 1 97.94 98 THR A O 1
ATOM 817 N N . ASN A 1 99 ? 1.723 -14.742 -16.438 1 97.5 99 ASN A N 1
ATOM 818 C CA . ASN A 1 99 ? 3.164 -14.883 -16.609 1 97.5 99 ASN A CA 1
ATOM 819 C C . ASN A 1 99 ? 3.613 -16.328 -16.375 1 97.5 99 ASN A C 1
ATOM 821 O O . ASN A 1 99 ? 4.5 -16.828 -17.078 1 97.5 99 ASN A O 1
ATOM 825 N N . LEU A 1 100 ? 3.035 -16.938 -15.422 1 97.94 100 LEU A N 1
ATOM 826 C CA . LEU A 1 100 ? 3.365 -18.344 -15.172 1 97.94 100 LEU A CA 1
ATOM 827 C C . LEU A 1 100 ? 2.934 -19.219 -16.344 1 97.94 100 LEU A C 1
ATOM 829 O O . LEU A 1 100 ? 3.711 -20.047 -16.812 1 97.94 100 LEU A O 1
ATOM 833 N N . ALA A 1 101 ? 1.709 -19.031 -16.797 1 96.94 101 ALA A N 1
ATOM 834 C CA . ALA A 1 101 ? 1.222 -19.797 -17.938 1 96.94 101 ALA A CA 1
ATOM 835 C C . ALA A 1 101 ? 2.113 -19.578 -19.156 1 96.94 101 ALA A C 1
ATOM 837 O O . ALA A 1 101 ? 2.445 -20.531 -19.875 1 96.94 101 ALA A O 1
ATOM 838 N N . ARG A 1 102 ? 2.541 -18.359 -19.359 1 95.38 102 ARG A N 1
ATOM 839 C CA . ARG A 1 102 ? 3.41 -18.031 -20.484 1 95.38 102 ARG A CA 1
ATOM 840 C C . ARG A 1 102 ? 4.773 -18.703 -20.328 1 95.38 102 ARG A C 1
ATOM 842 O O . ARG A 1 102 ? 5.395 -19.094 -21.328 1 95.38 102 ARG A O 1
ATOM 849 N N . SER A 1 103 ? 5.238 -18.75 -19.125 1 94.88 103 SER A N 1
ATOM 850 C CA . SER A 1 103 ? 6.516 -19.406 -18.891 1 94.88 103 SER A CA 1
ATOM 851 C C . SER A 1 103 ? 6.473 -20.875 -19.312 1 94.88 103 SER A C 1
ATOM 853 O O . SER A 1 103 ? 7.445 -21.391 -19.859 1 94.88 103 SER A O 1
ATOM 855 N N . PHE A 1 104 ? 5.367 -21.531 -19.109 1 93.81 104 PHE A N 1
ATOM 856 C CA . PHE A 1 104 ? 5.199 -22.906 -19.578 1 93.81 104 PHE A CA 1
ATOM 857 C C . PHE A 1 104 ? 5.168 -22.969 -21.094 1 93.81 104 PHE A C 1
ATOM 859 O O . PHE A 1 104 ? 5.758 -23.859 -21.703 1 93.81 104 PHE A O 1
ATOM 866 N N . LEU A 1 105 ? 4.469 -22 -21.688 1 91.69 105 LEU A N 1
ATOM 867 C CA . LEU A 1 105 ? 4.305 -21.969 -23.125 1 91.69 105 LEU A CA 1
ATOM 868 C C . LEU A 1 105 ? 5.645 -21.75 -23.828 1 91.69 105 LEU A C 1
ATOM 870 O O . LEU A 1 105 ? 5.867 -22.25 -24.938 1 91.69 105 LEU A O 1
ATOM 874 N N . HIS A 1 106 ? 6.562 -21.016 -23.203 1 86.88 106 HIS A N 1
ATOM 875 C CA . HIS A 1 106 ? 7.812 -20.625 -23.859 1 86.88 106 HIS A CA 1
ATOM 876 C C . HIS A 1 106 ? 8.969 -21.484 -23.359 1 86.88 106 HIS A C 1
ATOM 878 O O . HIS A 1 106 ? 10.133 -21.234 -23.703 1 86.88 106 HIS A O 1
ATOM 884 N N . GLU A 1 107 ? 8.695 -22.375 -22.5 1 80.56 107 GLU A N 1
ATOM 885 C CA . GLU A 1 107 ? 9.773 -23.234 -22 1 80.56 107 GLU A CA 1
ATOM 886 C C . GLU A 1 107 ? 10.453 -23.984 -23.141 1 80.56 107 GLU A C 1
ATOM 888 O O . GLU A 1 107 ? 9.781 -24.641 -23.953 1 80.56 107 GLU A O 1
ATOM 893 N N . ASP A 1 108 ? 11.625 -23.422 -23.828 1 61.34 108 ASP A N 1
ATOM 894 C CA . ASP A 1 108 ? 12.406 -24.078 -24.875 1 61.34 108 ASP A CA 1
ATOM 895 C C . ASP A 1 108 ? 12.914 -25.438 -24.422 1 61.34 108 ASP A C 1
ATOM 897 O O . ASP A 1 108 ? 13.109 -25.672 -23.234 1 61.34 108 ASP A O 1
ATOM 901 N N . ASP A 1 109 ? 12.766 -26.469 -25.25 1 51.91 109 ASP A N 1
ATOM 902 C CA . ASP A 1 109 ? 13.305 -27.812 -25.156 1 51.91 109 ASP A CA 1
ATOM 903 C C . ASP A 1 109 ? 14.773 -27.797 -24.719 1 51.91 109 ASP A C 1
ATOM 905 O O . ASP A 1 109 ? 15.461 -28.812 -24.781 1 51.91 109 ASP A O 1
ATOM 909 N N . ASP A 1 110 ? 15.43 -26.703 -24.734 1 46.19 110 ASP A N 1
ATOM 910 C CA . ASP A 1 110 ? 16.875 -26.859 -24.625 1 46.19 110 ASP A CA 1
ATOM 911 C C . ASP A 1 110 ? 17.25 -27.625 -23.359 1 46.19 110 ASP A C 1
ATOM 913 O O . ASP A 1 110 ? 18.422 -27.953 -23.141 1 46.19 110 ASP A O 1
ATOM 917 N N . ASP A 1 111 ? 16.547 -27.469 -22.375 1 44.44 111 ASP A N 1
ATOM 918 C CA . ASP A 1 111 ? 17.156 -28.188 -21.266 1 44.44 111 ASP A CA 1
ATOM 919 C C . ASP A 1 111 ? 17.125 -29.688 -21.5 1 44.44 111 ASP A C 1
ATOM 921 O O . ASP A 1 111 ? 16.938 -30.469 -20.547 1 44.44 111 ASP A O 1
ATOM 925 N N . ASP A 1 112 ? 16.906 -30.188 -22.609 1 38.84 112 ASP A N 1
ATOM 926 C CA . ASP A 1 112 ? 17.297 -31.594 -22.734 1 38.84 112 ASP A CA 1
ATOM 927 C C . ASP A 1 112 ? 18.703 -31.828 -22.188 1 38.84 112 ASP A C 1
ATOM 929 O O . ASP A 1 112 ? 19.141 -32.969 -22.078 1 38.84 112 ASP A O 1
ATOM 933 N N . ASN A 1 113 ? 19.672 -30.875 -22.438 1 37.28 113 ASN A N 1
ATOM 934 C CA . ASN A 1 113 ? 21.047 -31.312 -22.172 1 37.28 113 ASN A CA 1
ATOM 935 C C . ASN A 1 113 ? 21.266 -31.578 -20.688 1 37.28 113 ASN A C 1
ATOM 937 O O . ASN A 1 113 ? 22.188 -32.312 -20.312 1 37.28 113 ASN A O 1
ATOM 941 N N . ASP A 1 114 ? 21.031 -30.562 -19.797 1 37.97 114 ASP A N 1
ATOM 942 C CA . ASP A 1 114 ? 21.641 -30.844 -18.5 1 37.97 114 ASP A CA 1
ATOM 943 C C . ASP A 1 114 ? 20.891 -31.969 -17.781 1 37.97 114 ASP A C 1
ATOM 945 O O . ASP A 1 114 ? 20.25 -31.734 -16.75 1 37.97 114 ASP A O 1
ATOM 949 N N . ASN A 1 115 ? 20.078 -32.719 -18.391 1 35.62 115 ASN A N 1
ATOM 950 C CA . ASN A 1 115 ? 19.844 -34 -17.766 1 35.62 115 ASN A CA 1
ATOM 951 C C . ASN A 1 115 ? 21.156 -34.719 -17.406 1 35.62 115 ASN A C 1
ATOM 953 O O . ASN A 1 115 ? 21.469 -35.75 -17.953 1 35.62 115 ASN A O 1
ATOM 957 N N . GLN A 1 116 ? 22.281 -34.031 -17.391 1 33.19 116 GLN A N 1
ATOM 958 C CA . GLN A 1 116 ? 23.297 -34.844 -16.734 1 33.19 116 GLN A CA 1
ATOM 959 C C . GLN A 1 116 ? 22.719 -35.562 -15.508 1 33.19 116 GLN A C 1
ATOM 961 O O . GLN A 1 116 ? 21.797 -35.062 -14.875 1 33.19 116 GLN A O 1
ATOM 966 N N . GLU A 1 117 ? 23.156 -36.844 -15.297 1 34.59 117 GLU A N 1
ATOM 967 C CA . GLU A 1 117 ? 23.125 -37.875 -14.273 1 34.59 117 GLU A CA 1
ATOM 968 C C . GLU A 1 117 ? 23.328 -37.281 -12.883 1 34.59 117 GLU A C 1
ATOM 970 O O . GLU A 1 117 ? 24.266 -37.656 -12.172 1 34.59 117 GLU A O 1
ATOM 975 N N . ASP A 1 118 ? 23.578 -36.031 -12.672 1 33.47 118 ASP A N 1
ATOM 976 C CA . ASP A 1 118 ? 23.938 -36.062 -11.258 1 33.47 118 ASP A CA 1
ATOM 977 C C . ASP A 1 118 ? 22.953 -36.906 -10.461 1 33.47 118 ASP A C 1
ATOM 979 O O . ASP A 1 118 ? 21.734 -36.875 -10.703 1 33.47 118 ASP A O 1
ATOM 983 N N . ASP A 1 119 ? 23.406 -37.969 -9.805 1 33.91 119 ASP A N 1
ATOM 984 C CA . ASP A 1 119 ? 22.984 -39.062 -8.906 1 33.91 119 ASP A CA 1
ATOM 985 C C . ASP A 1 119 ? 21.938 -38.562 -7.914 1 33.91 119 ASP A C 1
ATOM 987 O O . ASP A 1 119 ? 21.391 -39.344 -7.137 1 33.91 119 ASP A O 1
ATOM 991 N N . GLN A 1 120 ? 22.219 -37.406 -7.27 1 34.38 120 GLN A N 1
ATOM 992 C CA . GLN A 1 120 ? 21.266 -37.281 -6.172 1 34.38 120 GLN A CA 1
ATOM 993 C C . GLN A 1 120 ? 19.844 -37.094 -6.695 1 34.38 120 GLN A C 1
ATOM 995 O O . GLN A 1 120 ? 19.547 -36.094 -7.352 1 34.38 120 GLN A O 1
ATOM 1000 N N . GLN A 1 121 ? 19.203 -38.156 -7.121 1 33.91 121 GLN A N 1
ATOM 1001 C CA . GLN A 1 121 ? 17.828 -38.438 -7.508 1 33.91 121 GLN A CA 1
ATOM 1002 C C . GLN A 1 121 ? 16.859 -37.5 -6.82 1 33.91 121 GLN A C 1
ATOM 1004 O O . GLN A 1 121 ? 16.547 -37.656 -5.641 1 33.91 121 GLN A O 1
ATOM 1009 N N . PRO A 1 122 ? 17.062 -36.219 -6.664 1 36.97 122 PRO A N 1
ATOM 1010 C CA . PRO A 1 122 ? 15.789 -35.938 -5.992 1 36.97 122 PRO A CA 1
ATOM 1011 C C . PRO A 1 122 ? 14.641 -36.781 -6.555 1 36.97 122 PRO A C 1
ATOM 1013 O O . PRO A 1 122 ? 14.734 -37.281 -7.672 1 36.97 122 PRO A O 1
ATOM 1016 N N . LEU A 1 123 ? 13.648 -37.25 -5.785 1 35.72 123 LEU A N 1
ATOM 1017 C CA . LEU A 1 123 ? 12.461 -37.969 -6.219 1 35.72 123 LEU A CA 1
ATOM 1018 C C . LEU A 1 123 ? 11.953 -37.469 -7.559 1 35.72 123 LEU A C 1
ATOM 1020 O O . LEU A 1 123 ? 11.195 -36.5 -7.605 1 35.72 123 LEU A O 1
ATOM 1024 N N . ILE A 1 124 ? 12.695 -37.094 -8.523 1 41.38 124 ILE A N 1
ATOM 1025 C CA . ILE A 1 124 ? 12.086 -37 -9.844 1 41.38 124 ILE A CA 1
ATOM 1026 C C . ILE A 1 124 ? 11.039 -38.125 -10 1 41.38 124 ILE A C 1
ATOM 1028 O O . ILE A 1 124 ? 11.375 -39.281 -10.117 1 41.38 124 ILE A O 1
ATOM 1032 N N . THR A 1 125 ? 10.172 -38.219 -9.133 1 45.28 125 THR A N 1
ATOM 1033 C CA . THR A 1 125 ? 9 -39.031 -9.43 1 45.28 125 THR A CA 1
ATOM 1034 C C . THR A 1 125 ? 8.734 -39.062 -10.93 1 45.28 125 THR A C 1
ATOM 1036 O O . THR A 1 125 ? 8.875 -38.062 -11.625 1 45.28 125 THR A O 1
ATOM 1039 N N . HIS A 1 126 ? 9.102 -40.094 -11.617 1 57.28 126 HIS A N 1
ATOM 1040 C CA . HIS A 1 126 ? 8.797 -40.5 -12.992 1 57.28 126 HIS A CA 1
ATOM 1041 C C . HIS A 1 126 ? 7.512 -39.844 -13.484 1 57.28 126 HIS A C 1
ATOM 1043 O O . HIS A 1 126 ? 6.414 -40.25 -13.109 1 57.28 126 HIS A O 1
ATOM 1049 N N . ARG A 1 127 ? 7.66 -38.438 -13.797 1 67.81 127 ARG A N 1
ATOM 1050 C CA . ARG A 1 127 ? 6.469 -37.844 -14.414 1 67.81 127 ARG A CA 1
ATOM 1051 C C . ARG A 1 127 ? 6.18 -38.531 -15.758 1 67.81 127 ARG A C 1
ATOM 1053 O O . ARG A 1 127 ? 7.066 -38.625 -16.609 1 67.81 127 ARG A O 1
ATOM 1060 N N . PRO A 1 128 ? 5.035 -39.094 -15.758 1 73.25 128 PRO A N 1
ATOM 1061 C CA . PRO A 1 128 ? 4.625 -39.656 -17.047 1 73.25 128 PRO A CA 1
ATOM 1062 C C . PRO A 1 128 ? 4.836 -38.688 -18.203 1 73.25 128 PRO A C 1
ATOM 1064 O O . PRO A 1 128 ? 4.812 -37.469 -18 1 73.25 128 PRO A O 1
ATOM 1067 N N . TRP A 1 129 ? 5.16 -39.219 -19.328 1 71.44 129 TRP A N 1
ATOM 1068 C CA . TRP A 1 129 ? 5.457 -38.438 -20.516 1 71.44 129 TRP A CA 1
ATOM 1069 C C . TRP A 1 129 ? 4.336 -37.438 -20.781 1 71.44 129 TRP A C 1
ATOM 1071 O O . TRP A 1 129 ? 4.586 -36.344 -21.281 1 71.44 129 TRP A O 1
ATOM 1081 N N . GLN A 1 130 ? 3.086 -37.781 -20.484 1 71.19 130 GLN A N 1
ATOM 1082 C CA . GLN A 1 130 ? 1.941 -36.906 -20.688 1 71.19 130 GLN A CA 1
ATOM 1083 C C . GLN A 1 130 ? 2.086 -35.625 -19.906 1 71.19 130 GLN A C 1
ATOM 1085 O O . GLN A 1 130 ? 1.695 -34.562 -20.375 1 71.19 130 GLN A O 1
ATOM 1090 N N . VAL A 1 131 ? 2.682 -35.812 -18.812 1 74.94 131 VAL A N 1
ATOM 1091 C CA . VAL A 1 131 ? 2.865 -34.656 -17.938 1 74.94 131 VAL A CA 1
ATOM 1092 C C . VAL A 1 131 ? 4.07 -33.844 -18.406 1 74.94 131 VAL A C 1
ATOM 1094 O O . VAL A 1 131 ? 3.992 -32.625 -18.531 1 74.94 131 VAL A O 1
ATOM 1097 N N . SER A 1 132 ? 5.074 -34.5 -18.781 1 73.56 132 SER A N 1
ATOM 1098 C CA . SER A 1 132 ? 6.328 -33.844 -19.125 1 73.56 132 SER A CA 1
ATOM 1099 C C . SER A 1 132 ? 6.195 -33.062 -20.438 1 73.56 132 SER A C 1
ATOM 1101 O O . SER A 1 132 ? 6.859 -32.062 -20.625 1 73.56 132 SER A O 1
ATOM 1103 N N . PHE A 1 133 ? 5.242 -33.438 -21.172 1 76.88 133 PHE A N 1
ATOM 1104 C CA . PHE A 1 133 ? 5.148 -32.781 -22.484 1 76.88 133 PHE A CA 1
ATOM 1105 C C . PHE A 1 133 ? 3.836 -32.031 -22.609 1 76.88 133 PHE A C 1
ATOM 1107 O O . PHE A 1 133 ? 3.469 -31.594 -23.719 1 76.88 133 PHE A O 1
ATOM 1114 N N . ALA A 1 134 ? 3.197 -31.953 -21.5 1 84.25 134 ALA A N 1
ATOM 1115 C CA . ALA A 1 134 ? 1.846 -31.391 -21.547 1 84.25 134 ALA A CA 1
ATOM 1116 C C . ALA A 1 134 ? 1.846 -30 -22.172 1 84.25 134 ALA A C 1
ATOM 1118 O O . ALA A 1 134 ? 0.914 -29.625 -22.891 1 84.25 134 ALA A O 1
ATOM 1119 N N . TRP A 1 135 ? 2.867 -29.266 -21.984 1 89 135 TRP A N 1
ATOM 1120 C CA . TRP A 1 135 ? 2.908 -27.875 -22.453 1 89 135 TRP A CA 1
ATOM 1121 C C . TRP A 1 135 ? 3.754 -27.766 -23.719 1 89 135 TRP A C 1
ATOM 1123 O O . TRP A 1 135 ? 3.959 -26.656 -24.234 1 89 135 TRP A O 1
ATOM 1133 N N . ARG A 1 136 ? 4.16 -29.016 -24.094 1 82.94 136 ARG A N 1
ATOM 1134 C CA . ARG A 1 136 ? 4.934 -29.031 -25.328 1 82.94 136 ARG A CA 1
ATOM 1135 C C . ARG A 1 136 ? 4.027 -28.891 -26.547 1 82.94 136 ARG A C 1
ATOM 1137 O O . ARG A 1 136 ? 2.979 -29.531 -26.625 1 82.94 136 ARG A O 1
ATOM 1144 N N . SER A 1 137 ? 4.289 -27.953 -27.422 1 81.88 137 SER A N 1
ATOM 1145 C CA . SER A 1 137 ? 3.539 -27.656 -28.641 1 81.88 137 SER A CA 1
ATOM 1146 C C . SER A 1 137 ? 2.113 -27.219 -28.312 1 81.88 137 SER A C 1
ATOM 1148 O O . SER A 1 137 ? 1.152 -27.891 -28.703 1 81.88 137 SER A O 1
ATOM 1150 N N . PRO A 1 138 ? 2.01 -26.297 -27.656 1 85 138 PRO A N 1
ATOM 1151 C CA . PRO A 1 138 ? 0.687 -25.797 -27.266 1 85 138 PRO A CA 1
ATOM 1152 C C . PRO A 1 138 ? -0.226 -25.547 -28.453 1 85 138 PRO A C 1
ATOM 1154 O O . PRO A 1 138 ? 0.253 -25.188 -29.547 1 85 138 PRO A O 1
ATOM 1157 N N . SER A 1 139 ? -1.468 -25.828 -28.281 1 88 139 SER A N 1
ATOM 1158 C CA . SER A 1 139 ? -2.455 -25.578 -29.312 1 88 139 SER A CA 1
ATOM 1159 C C . SER A 1 139 ? -2.57 -24.078 -29.609 1 88 139 SER A C 1
ATOM 1161 O O . SER A 1 139 ? -2.291 -23.25 -28.75 1 88 139 SER A O 1
ATOM 1163 N N . GLU A 1 140 ? -2.895 -23.812 -30.812 1 90.62 140 GLU A N 1
ATOM 1164 C CA . GLU A 1 140 ? -3.141 -22.422 -31.188 1 90.62 140 GLU A CA 1
ATOM 1165 C C . GLU A 1 140 ? -4.258 -21.812 -30.359 1 90.62 140 GLU A C 1
ATOM 1167 O O . GLU A 1 140 ? -4.219 -20.625 -30.031 1 90.62 140 GLU A O 1
ATOM 1172 N N . SER A 1 141 ? -5.188 -22.656 -30.016 1 92.25 141 SER A N 1
ATOM 1173 C CA . SER A 1 141 ? -6.32 -22.188 -29.219 1 92.25 141 SER A CA 1
ATOM 1174 C C . SER A 1 141 ? -5.875 -21.766 -27.828 1 92.25 141 SER A C 1
ATOM 1176 O O . SER A 1 141 ? -6.359 -20.766 -27.297 1 92.25 141 SER A O 1
ATOM 1178 N N . LEU A 1 142 ? -5.035 -22.531 -27.234 1 93.88 142 LEU A N 1
ATOM 1179 C CA . LEU A 1 142 ? -4.52 -22.188 -25.922 1 93.88 142 LEU A CA 1
ATOM 1180 C C . LEU A 1 142 ? -3.73 -20.891 -25.969 1 93.88 142 LEU A C 1
ATOM 1182 O O . LEU A 1 142 ? -3.928 -20 -25.125 1 93.88 142 LEU A O 1
ATOM 1186 N N . THR A 1 143 ? -2.885 -20.734 -26.953 1 93.62 143 THR A N 1
ATOM 1187 C CA . THR A 1 143 ? -2.08 -19.531 -27.109 1 93.62 143 THR A CA 1
ATOM 1188 C C . THR A 1 143 ? -2.971 -18.312 -27.344 1 93.62 143 THR A C 1
ATOM 1190 O O . THR A 1 143 ? -2.748 -17.25 -26.75 1 93.62 143 THR A O 1
ATOM 1193 N N . ALA A 1 144 ? -3.949 -18.5 -28.156 1 95.62 144 ALA A N 1
ATOM 1194 C CA . ALA A 1 144 ? -4.879 -17.406 -28.453 1 95.62 144 ALA A CA 1
ATOM 1195 C C . ALA A 1 144 ? -5.652 -17 -27.203 1 95.62 144 ALA A C 1
ATOM 1197 O O . ALA A 1 144 ? -5.883 -15.82 -26.969 1 95.62 144 ALA A O 1
ATOM 1198 N N . ARG A 1 145 ? -6.035 -17.984 -26.453 1 96.06 145 ARG A N 1
ATOM 1199 C CA . ARG A 1 145 ? -6.77 -17.688 -25.234 1 96.06 145 ARG A CA 1
ATOM 1200 C C . ARG A 1 145 ? -5.898 -16.938 -24.234 1 96.06 145 ARG A C 1
ATOM 1202 O O . ARG A 1 145 ? -6.359 -16.016 -23.578 1 96.06 145 ARG A O 1
ATOM 1209 N N . MET A 1 146 ? -4.684 -17.359 -24.094 1 95.88 146 MET A N 1
ATOM 1210 C CA . MET A 1 146 ? -3.752 -16.656 -23.203 1 95.88 146 MET A CA 1
ATOM 1211 C C . MET A 1 146 ? -3.572 -15.211 -23.641 1 95.88 146 MET A C 1
ATOM 1213 O O . MET A 1 146 ? -3.555 -14.305 -22.812 1 95.88 146 MET A O 1
ATOM 1217 N N . ASP A 1 147 ? -3.457 -14.984 -24.953 1 96.94 147 ASP A N 1
ATOM 1218 C CA . ASP A 1 147 ? -3.344 -13.633 -25.484 1 96.94 147 ASP A CA 1
ATOM 1219 C C . ASP A 1 147 ? -4.574 -12.797 -25.125 1 96.94 147 ASP A C 1
ATOM 1221 O O . ASP A 1 147 ? -4.453 -11.625 -24.75 1 96.94 147 ASP A O 1
ATOM 1225 N N . GLN A 1 148 ? -5.719 -13.43 -25.234 1 97.94 148 GLN A N 1
ATOM 1226 C CA . GLN A 1 148 ? -6.965 -12.734 -24.922 1 97.94 148 GLN A CA 1
ATOM 1227 C C . GLN A 1 148 ? -7.035 -12.344 -23.453 1 97.94 148 GLN A C 1
ATOM 1229 O O . GLN A 1 148 ? -7.441 -11.234 -23.109 1 97.94 148 GLN A O 1
ATOM 1234 N N . ILE A 1 149 ? -6.672 -13.242 -22.562 1 98.25 149 ILE A N 1
ATOM 1235 C CA . ILE A 1 149 ? -6.656 -12.977 -21.141 1 98.25 149 ILE A CA 1
ATOM 1236 C C . ILE A 1 149 ? -5.73 -11.797 -20.844 1 98.25 149 ILE A C 1
ATOM 1238 O O . ILE A 1 149 ? -6.105 -10.867 -20.125 1 98.25 149 ILE A O 1
ATOM 1242 N N . GLU A 1 150 ? -4.586 -11.781 -21.453 1 97.75 150 GLU A N 1
ATOM 1243 C CA . GLU A 1 150 ? -3.586 -10.75 -21.203 1 97.75 150 GLU A CA 1
ATOM 1244 C C . GLU A 1 150 ? -4.039 -9.398 -21.75 1 97.75 150 GLU A C 1
ATOM 1246 O O . GLU A 1 150 ? -3.801 -8.359 -21.125 1 97.75 150 GLU A O 1
ATOM 1251 N N . CYS A 1 151 ? -4.602 -9.445 -22.922 1 98 151 CYS A N 1
ATOM 1252 C CA . CYS A 1 151 ? -5.145 -8.211 -23.484 1 98 151 CYS A CA 1
ATOM 1253 C C . CYS A 1 151 ? -6.191 -7.602 -22.562 1 98 151 CYS A C 1
ATOM 1255 O O . CYS A 1 151 ? -6.199 -6.391 -22.344 1 98 151 CYS A O 1
ATOM 1257 N N . GLY A 1 152 ? -7.074 -8.477 -22.016 1 98.38 152 GLY A N 1
ATOM 1258 C CA . GLY A 1 152 ? -8.039 -8.008 -21.031 1 98.38 152 GLY A CA 1
ATOM 1259 C C . GLY A 1 152 ? -7.398 -7.41 -19.797 1 98.38 152 GLY A C 1
ATOM 1260 O O . GLY A 1 152 ? -7.812 -6.348 -19.328 1 98.38 152 GLY A O 1
ATOM 1261 N N . LEU A 1 153 ? -6.371 -8.047 -19.297 1 98.5 153 LEU A N 1
ATOM 1262 C CA . LEU A 1 153 ? -5.68 -7.582 -18.109 1 98.5 153 LEU A CA 1
ATOM 1263 C C . LEU A 1 153 ? -5.012 -6.234 -18.359 1 98.5 153 LEU A C 1
ATOM 1265 O O . LEU A 1 153 ? -4.984 -5.371 -17.469 1 98.5 153 LEU A O 1
ATOM 1269 N N . ARG A 1 154 ? -4.453 -5.992 -19.547 1 97.88 154 ARG A N 1
ATOM 1270 C CA . ARG A 1 154 ? -3.764 -4.754 -19.891 1 97.88 154 ARG A CA 1
ATOM 1271 C C . ARG A 1 154 ? -4.715 -3.562 -19.844 1 97.88 154 ARG A C 1
ATOM 1273 O O . ARG A 1 154 ? -4.285 -2.422 -19.656 1 97.88 154 ARG A O 1
ATOM 1280 N N . VAL A 1 155 ? -6.008 -3.863 -19.969 1 98.19 155 VAL A N 1
ATOM 1281 C CA . VAL A 1 155 ? -7.012 -2.809 -19.906 1 98.19 155 VAL A CA 1
ATOM 1282 C C . VAL A 1 155 ? -7.555 -2.689 -18.484 1 98.19 155 VAL A C 1
ATOM 1284 O O . VAL A 1 155 ? -7.629 -1.59 -17.938 1 98.19 155 VAL A O 1
ATOM 1287 N N . ILE A 1 156 ? -7.863 -3.779 -17.844 1 98.62 156 ILE A N 1
ATOM 1288 C CA . ILE A 1 156 ? -8.625 -3.789 -16.594 1 98.62 156 ILE A CA 1
ATOM 1289 C C . ILE A 1 156 ? -7.719 -3.383 -15.438 1 98.62 156 ILE A C 1
ATOM 1291 O O . ILE A 1 156 ? -8.133 -2.625 -14.555 1 98.62 156 ILE A O 1
ATOM 1295 N N . VAL A 1 157 ? -6.465 -3.85 -15.414 1 98.44 157 VAL A N 1
ATOM 1296 C CA . VAL A 1 157 ? -5.559 -3.621 -14.297 1 98.44 157 VAL A CA 1
ATOM 1297 C C . VAL A 1 157 ? -5.277 -2.127 -14.156 1 98.44 157 VAL A C 1
ATOM 1299 O O . VAL A 1 157 ? -5.461 -1.55 -13.086 1 98.44 157 VAL A O 1
ATOM 1302 N N . PRO A 1 158 ? -4.91 -1.4 -15.273 1 97.38 158 PRO A N 1
ATOM 1303 C CA . PRO A 1 158 ? -4.715 0.044 -15.133 1 97.38 158 PRO A CA 1
ATOM 1304 C C . PRO A 1 158 ? -6.004 0.777 -14.758 1 97.38 158 PRO A C 1
ATOM 1306 O O . PRO A 1 158 ? -5.965 1.759 -14.016 1 97.38 158 PRO A O 1
ATOM 1309 N N . THR A 1 159 ? -7.094 0.329 -15.242 1 98.31 159 THR A N 1
ATOM 1310 C CA . THR A 1 159 ? -8.367 0.966 -14.945 1 98.31 159 THR A CA 1
ATOM 1311 C C . THR A 1 159 ? -8.672 0.891 -13.453 1 98.31 159 THR A C 1
ATOM 1313 O O . THR A 1 159 ? -9.047 1.893 -12.836 1 98.31 159 THR A O 1
ATOM 1316 N N . LEU A 1 160 ? -8.508 -0.265 -12.82 1 98.44 160 LEU A N 1
ATOM 1317 C CA . LEU A 1 160 ? -8.766 -0.439 -11.398 1 98.44 160 LEU A CA 1
ATOM 1318 C C . LEU A 1 160 ? -7.734 0.316 -10.562 1 98.44 160 LEU A C 1
ATOM 1320 O O . LEU A 1 160 ? -8.07 0.884 -9.523 1 98.44 160 LEU A O 1
ATOM 1324 N N . THR A 1 161 ? -6.48 0.344 -11.062 1 97.5 161 THR A N 1
ATOM 1325 C CA . THR A 1 161 ? -5.434 1.101 -10.383 1 97.5 161 THR A CA 1
ATOM 1326 C C . THR A 1 161 ? -5.77 2.588 -10.359 1 97.5 161 THR A C 1
ATOM 1328 O O . THR A 1 161 ? -5.609 3.252 -9.336 1 97.5 161 THR A O 1
ATOM 1331 N N . ASP A 1 162 ? -6.262 3.049 -11.461 1 96.69 162 ASP A N 1
ATOM 1332 C CA . ASP A 1 162 ? -6.629 4.461 -11.555 1 96.69 162 ASP A CA 1
ATOM 1333 C C . ASP A 1 162 ? -7.812 4.781 -10.648 1 96.69 162 ASP A C 1
ATOM 1335 O O . ASP A 1 162 ? -7.859 5.852 -10.039 1 96.69 162 ASP A O 1
ATOM 1339 N N . ARG A 1 163 ? -8.727 3.906 -10.641 1 97.75 163 ARG A N 1
ATOM 1340 C CA . ARG A 1 163 ? -9.875 4.098 -9.766 1 97.75 163 ARG A CA 1
ATOM 1341 C C . ARG A 1 163 ? -9.445 4.16 -8.305 1 97.75 163 ARG A C 1
ATOM 1343 O O . ARG A 1 163 ? -9.922 5.004 -7.547 1 97.75 163 ARG A O 1
ATOM 1350 N N . TYR A 1 164 ? -8.586 3.312 -7.918 1 97 164 TYR A N 1
ATOM 1351 C CA . TYR A 1 164 ? -8.031 3.312 -6.57 1 97 164 TYR A CA 1
ATOM 1352 C C . TYR A 1 164 ? -7.336 4.633 -6.262 1 97 164 TYR A C 1
ATOM 1354 O O . TYR A 1 164 ? -7.562 5.23 -5.207 1 97 164 TYR A O 1
ATOM 1362 N N . LYS A 1 165 ? -6.531 5.102 -7.168 1 95.38 165 LYS A N 1
ATOM 1363 C CA . LYS A 1 165 ? -5.797 6.355 -7.016 1 95.38 165 LYS A CA 1
ATOM 1364 C C . LYS A 1 165 ? -6.754 7.539 -6.891 1 95.38 165 LYS A C 1
ATOM 1366 O O . LYS A 1 165 ? -6.531 8.438 -6.078 1 95.38 165 LYS A O 1
ATOM 1371 N N . ARG A 1 166 ? -7.75 7.5 -7.656 1 96.06 166 ARG A N 1
ATOM 1372 C CA . ARG A 1 166 ? -8.734 8.578 -7.609 1 96.06 166 ARG A CA 1
ATOM 1373 C C . ARG A 1 166 ? -9.43 8.617 -6.254 1 96.06 166 ARG A C 1
ATOM 1375 O O . ARG A 1 166 ? -9.703 9.703 -5.727 1 96.06 166 ARG A O 1
ATOM 1382 N N . ALA A 1 167 ? -9.758 7.449 -5.777 1 96.62 167 ALA A N 1
ATOM 1383 C CA . ALA A 1 167 ? -10.375 7.383 -4.457 1 96.62 167 ALA A CA 1
ATOM 1384 C C . ALA A 1 167 ? -9.438 7.945 -3.387 1 96.62 167 ALA A C 1
ATOM 1386 O O . ALA A 1 167 ? -9.875 8.695 -2.51 1 96.62 167 ALA A O 1
ATOM 1387 N N . GLU A 1 168 ? -8.156 7.609 -3.488 1 95.12 168 GLU A N 1
ATOM 1388 C CA . GLU A 1 168 ? -7.16 8.109 -2.543 1 95.12 168 GLU A CA 1
ATOM 1389 C C . GLU A 1 168 ? -7.031 9.633 -2.637 1 95.12 168 GLU A C 1
ATOM 1391 O O . GLU A 1 168 ? -7.02 10.32 -1.614 1 95.12 168 GLU A O 1
ATOM 1396 N N . ASN A 1 169 ? -6.961 10.086 -3.838 1 95.31 169 ASN A N 1
ATOM 1397 C CA . ASN A 1 169 ? -6.828 11.523 -4.062 1 95.31 169 ASN A CA 1
ATOM 1398 C C . ASN A 1 169 ? -8.039 12.289 -3.541 1 95.31 169 ASN A C 1
ATOM 1400 O O . ASN A 1 169 ? -7.898 13.359 -2.941 1 95.31 169 ASN A O 1
ATOM 1404 N N . ALA A 1 170 ? -9.156 11.727 -3.795 1 96.69 170 ALA A N 1
ATOM 1405 C CA . ALA A 1 170 ? -10.391 12.367 -3.332 1 96.69 170 ALA A CA 1
ATOM 1406 C C . ALA A 1 170 ? -10.406 12.477 -1.811 1 96.69 170 ALA A C 1
ATOM 1408 O O . ALA A 1 170 ? -10.828 13.5 -1.264 1 96.69 170 ALA A O 1
ATOM 1409 N N . PHE A 1 171 ? -10.016 11.477 -1.146 1 97.44 171 PHE A N 1
ATOM 1410 C CA . PHE A 1 171 ? -9.953 11.492 0.312 1 97.44 171 PHE A CA 1
ATOM 1411 C C . PHE A 1 171 ? -9.023 12.594 0.807 1 97.44 171 PHE A C 1
ATOM 1413 O O . PHE A 1 171 ? -9.391 13.375 1.688 1 97.44 171 PHE A O 1
ATOM 1420 N N . VAL A 1 172 ? -7.809 12.633 0.185 1 97 172 VAL A N 1
ATOM 1421 C CA . VAL A 1 172 ? -6.773 13.586 0.59 1 97 172 VAL A CA 1
ATOM 1422 C C . VAL A 1 172 ? -7.25 15.008 0.331 1 97 172 VAL A C 1
ATOM 1424 O O . VAL A 1 172 ? -7 15.914 1.135 1 97 172 VAL A O 1
ATOM 1427 N N . ASP A 1 173 ? -7.992 15.18 -0.663 1 95.88 173 ASP A N 1
ATOM 1428 C CA . ASP A 1 173 ? -8.461 16.5 -1.065 1 95.88 173 ASP A CA 1
ATOM 1429 C C . ASP A 1 173 ? -9.492 17.047 -0.082 1 95.88 173 ASP A C 1
ATOM 1431 O O . ASP A 1 173 ? -9.625 18.266 0.086 1 95.88 173 ASP A O 1
ATOM 1435 N N . ARG A 1 174 ? -10.117 16.125 0.638 1 96.62 174 ARG A N 1
ATOM 1436 C CA . ARG A 1 174 ? -11.281 16.578 1.393 1 96.62 174 ARG A CA 1
ATOM 1437 C C . ARG A 1 174 ? -11.023 16.516 2.895 1 96.62 174 ARG A C 1
ATOM 1439 O O . ARG A 1 174 ? -11.555 17.328 3.658 1 96.62 174 ARG A O 1
ATOM 1446 N N . VAL A 1 175 ? -10.281 15.586 3.326 1 97.31 175 VAL A N 1
ATOM 1447 C CA . VAL A 1 175 ? -10.25 15.188 4.73 1 97.31 175 VAL A CA 1
ATOM 1448 C C . VAL A 1 175 ? -9.766 16.359 5.59 1 97.31 175 VAL A C 1
ATOM 1450 O O . VAL A 1 175 ? -10.344 16.625 6.645 1 97.31 175 VAL A O 1
ATOM 1453 N N . VAL A 1 176 ? -8.742 17.047 5.098 1 97.12 176 VAL A N 1
ATOM 1454 C CA . VAL A 1 176 ? -8.188 18.125 5.895 1 97.12 176 VAL A CA 1
ATOM 1455 C C . VAL A 1 176 ? -9.172 19.297 5.961 1 97.12 176 VAL A C 1
ATOM 1457 O O . VAL A 1 176 ? -9.43 19.844 7.035 1 97.12 176 VAL A O 1
ATOM 1460 N N . GLY A 1 177 ? -9.703 19.688 4.809 1 96.12 177 GLY A N 1
ATOM 1461 C CA . GLY A 1 177 ? -10.672 20.766 4.77 1 96.12 177 GLY A CA 1
ATOM 1462 C C . GLY A 1 177 ? -11.906 20.5 5.605 1 96.12 177 GLY A C 1
ATOM 1463 O O . GLY A 1 177 ? -12.359 21.375 6.359 1 96.12 177 GLY A O 1
ATOM 1464 N N . ASP A 1 178 ? -12.43 19.312 5.527 1 95.56 178 ASP A N 1
ATOM 1465 C CA . ASP A 1 178 ? -13.617 18.938 6.285 1 95.56 178 ASP A CA 1
ATOM 1466 C C . ASP A 1 178 ? -13.328 18.922 7.785 1 95.56 178 ASP A C 1
ATOM 1468 O O . ASP A 1 178 ? -14.156 19.344 8.586 1 95.56 178 ASP A O 1
ATOM 1472 N N . TRP A 1 179 ? -12.188 18.406 8.148 1 95.94 179 TRP A N 1
ATOM 1473 C CA . TRP A 1 179 ? -11.766 18.438 9.547 1 95.94 179 TRP A CA 1
ATOM 1474 C C . TRP A 1 179 ? -11.602 19.859 10.039 1 95.94 179 TRP A C 1
ATOM 1476 O O . TRP A 1 179 ? -12.094 20.219 11.109 1 95.94 179 TRP A O 1
ATOM 1486 N N . PHE A 1 180 ? -10.938 20.672 9.219 1 95.44 180 PHE A N 1
ATOM 1487 C CA . PHE A 1 180 ? -10.57 22.031 9.586 1 95.44 180 PHE A CA 1
ATOM 1488 C C . PHE A 1 180 ? -11.812 22.875 9.898 1 95.44 180 PHE A C 1
ATOM 1490 O O . PHE A 1 180 ? -11.82 23.625 10.867 1 95.44 180 PHE A O 1
ATOM 1497 N N . ARG A 1 181 ? -12.828 22.719 9.141 1 92.44 181 ARG A N 1
ATOM 1498 C CA . ARG A 1 181 ? -14.062 23.469 9.305 1 92.44 181 ARG A CA 1
ATOM 1499 C C . ARG A 1 181 ? -14.711 23.188 10.656 1 92.44 181 ARG A C 1
ATOM 1501 O O . ARG A 1 181 ? -15.391 24.031 11.219 1 92.44 181 ARG A O 1
ATOM 1508 N N . CYS A 1 182 ? -14.383 21.984 11.211 1 91.81 182 CYS A N 1
ATOM 1509 C CA . CYS A 1 182 ? -15.031 21.562 12.453 1 91.81 182 CYS A CA 1
ATOM 1510 C C . CYS A 1 182 ? -14.008 21.391 13.57 1 91.81 182 CYS A C 1
ATOM 1512 O O . CYS A 1 182 ? -14.312 20.797 14.602 1 91.81 182 CYS A O 1
ATOM 1514 N N . ARG A 1 183 ? -12.859 21.875 13.469 1 89.25 183 ARG A N 1
ATOM 1515 C CA . ARG A 1 183 ? -11.727 21.516 14.32 1 89.25 183 ARG A CA 1
ATOM 1516 C C . ARG A 1 183 ? -11.93 22.016 15.742 1 89.25 183 ARG A C 1
ATOM 1518 O O . ARG A 1 183 ? -11.344 21.469 16.688 1 89.25 183 ARG A O 1
ATOM 1525 N N . ALA A 1 184 ? -12.781 23.031 15.883 1 85.25 184 ALA A N 1
ATOM 1526 C CA . ALA A 1 184 ? -13.016 23.609 17.203 1 85.25 184 ALA A CA 1
ATOM 1527 C C . ALA A 1 184 ? -13.875 22.703 18.062 1 85.25 184 ALA A C 1
ATOM 1529 O O . ALA A 1 184 ? -13.852 22.797 19.297 1 85.25 184 ALA A O 1
ATOM 1530 N N . ARG A 1 185 ? -14.68 21.875 17.438 1 89.31 185 ARG A N 1
ATOM 1531 C CA . ARG A 1 185 ? -15.539 20.922 18.125 1 89.31 185 ARG A CA 1
ATOM 1532 C C . ARG A 1 185 ? -15.094 19.484 17.859 1 89.31 185 ARG A C 1
ATOM 1534 O O . ARG A 1 185 ? -15.297 18.953 16.766 1 89.31 185 ARG A O 1
ATOM 1541 N N . LYS A 1 186 ? -14.586 18.953 18.844 1 85.31 186 LYS A N 1
ATOM 1542 C CA . LYS A 1 186 ? -13.977 17.625 18.703 1 85.31 186 LYS A CA 1
ATOM 1543 C C . LYS A 1 186 ? -14.953 16.625 18.109 1 85.31 186 LYS A C 1
ATOM 1545 O O . LYS A 1 186 ? -14.594 15.859 17.203 1 85.31 186 LYS A O 1
ATOM 1550 N N . GLY A 1 187 ? -16.188 16.594 18.625 1 87.31 187 GLY A N 1
ATOM 1551 C CA . GLY A 1 187 ? -17.172 15.672 18.125 1 87.31 187 GLY A CA 1
ATOM 1552 C C . GLY A 1 187 ? -17.484 15.875 16.656 1 87.31 187 GLY A C 1
ATOM 1553 O O . GLY A 1 187 ? -17.578 14.914 15.883 1 87.31 187 GLY A O 1
ATOM 1554 N N . ALA A 1 188 ? -17.625 17.094 16.25 1 91 188 ALA A N 1
ATOM 1555 C CA . ALA A 1 188 ? -17.938 17.438 14.867 1 91 188 ALA A CA 1
ATOM 1556 C C . ALA A 1 188 ? -16.766 17.094 13.953 1 91 188 ALA A C 1
ATOM 1558 O O . ALA A 1 188 ? -16.953 16.625 12.828 1 91 188 ALA A O 1
ATOM 1559 N N . ALA A 1 189 ? -15.57 17.422 14.383 1 91.69 189 ALA A N 1
ATOM 1560 C CA . ALA A 1 189 ? -14.375 17.109 13.617 1 91.69 189 ALA A CA 1
ATOM 1561 C C . ALA A 1 189 ? -14.242 15.602 13.391 1 91.69 189 ALA A C 1
ATOM 1563 O O . ALA A 1 189 ? -13.953 15.156 12.273 1 91.69 189 ALA A O 1
ATOM 1564 N N . ARG A 1 190 ? -14.539 14.898 14.438 1 90.5 190 ARG A N 1
ATOM 1565 C CA . ARG A 1 190 ? -14.516 13.438 14.336 1 90.5 190 ARG A CA 1
ATOM 1566 C C . ARG A 1 190 ? -15.57 12.945 13.352 1 90.5 190 ARG A C 1
ATOM 1568 O O . ARG A 1 190 ? -15.305 12.031 12.562 1 90.5 190 ARG A O 1
ATOM 1575 N N . GLY A 1 191 ? -16.734 13.516 13.484 1 91.25 191 GLY A N 1
ATOM 1576 C CA . GLY A 1 191 ? -17.797 13.141 12.578 1 91.25 191 GLY A CA 1
ATOM 1577 C C . GLY A 1 191 ? -17.469 13.398 11.117 1 91.25 191 GLY A C 1
ATOM 1578 O O . GLY A 1 191 ? -17.75 12.562 10.258 1 91.25 191 GLY A O 1
ATOM 1579 N N . ALA A 1 192 ? -16.859 14.508 10.812 1 93.38 192 ALA A N 1
ATOM 1580 C CA . ALA A 1 192 ? -16.469 14.867 9.445 1 93.38 192 ALA A CA 1
ATOM 1581 C C . ALA A 1 192 ? -15.43 13.898 8.891 1 93.38 192 ALA A C 1
ATOM 1583 O O . ALA A 1 192 ? -15.547 13.445 7.75 1 93.38 192 ALA A O 1
ATOM 1584 N N . VAL A 1 193 ? -14.461 13.617 9.656 1 93.69 193 VAL A N 1
ATOM 1585 C CA . VAL A 1 193 ? -13.414 12.688 9.242 1 93.69 193 VAL A CA 1
ATOM 1586 C C . VAL A 1 193 ? -14 11.289 9.055 1 93.69 193 VAL A C 1
ATOM 1588 O O . VAL A 1 193 ? -13.688 10.602 8.078 1 93.69 193 VAL A O 1
ATOM 1591 N N . ALA A 1 194 ? -14.883 10.883 9.969 1 91.81 194 ALA A N 1
ATOM 1592 C CA . ALA A 1 194 ? -15.516 9.57 9.883 1 91.81 194 ALA A CA 1
ATOM 1593 C C . ALA A 1 194 ? -16.297 9.422 8.578 1 91.81 194 ALA A C 1
ATOM 1595 O O . ALA A 1 194 ? -16.234 8.375 7.938 1 91.81 194 ALA A O 1
ATOM 1596 N N . ASP A 1 195 ? -16.984 10.477 8.211 1 92.94 195 ASP A N 1
ATOM 1597 C CA . ASP A 1 195 ? -17.734 10.453 6.965 1 92.94 195 ASP A CA 1
ATOM 1598 C C . ASP A 1 195 ? -16.812 10.289 5.766 1 92.94 195 ASP A C 1
ATOM 1600 O O . ASP A 1 195 ? -17.109 9.531 4.836 1 92.94 195 ASP A O 1
ATOM 1604 N N . ASN A 1 196 ? -15.734 11.023 5.754 1 94.81 196 ASN A N 1
ATOM 1605 C CA . ASN A 1 196 ? -14.75 10.898 4.684 1 94.81 196 ASN A CA 1
ATOM 1606 C C . ASN A 1 196 ? -14.172 9.492 4.613 1 94.81 196 ASN A C 1
ATOM 1608 O O . ASN A 1 196 ? -14.016 8.93 3.527 1 94.81 196 ASN A O 1
ATOM 1612 N N . VAL A 1 197 ? -13.883 8.922 5.762 1 92.56 197 VAL A N 1
ATOM 1613 C CA . VAL A 1 197 ? -13.312 7.582 5.824 1 92.56 197 VAL A CA 1
ATOM 1614 C C . VAL A 1 197 ? -14.32 6.562 5.309 1 92.56 197 VAL A C 1
ATOM 1616 O O . VAL A 1 197 ? -13.977 5.664 4.543 1 92.56 197 VAL A O 1
ATOM 1619 N N . LYS A 1 198 ? -15.523 6.699 5.738 1 90.56 198 LYS A N 1
ATOM 1620 C CA . LYS A 1 198 ? -16.578 5.781 5.297 1 90.56 198 LYS A CA 1
ATOM 1621 C C . LYS A 1 198 ? -16.703 5.793 3.777 1 90.56 198 LYS A C 1
ATOM 1623 O O . LYS A 1 198 ? -16.781 4.738 3.146 1 90.56 198 LYS A O 1
ATOM 1628 N N . GLY A 1 199 ? -16.797 7.016 3.217 1 92.5 199 GLY A N 1
ATOM 1629 C CA . GLY A 1 199 ? -16.875 7.125 1.769 1 92.5 199 GLY A CA 1
ATOM 1630 C C . GLY A 1 199 ? -15.688 6.516 1.06 1 92.5 199 GLY A C 1
ATOM 1631 O O . GLY A 1 199 ? -15.844 5.832 0.045 1 92.5 199 GLY A O 1
ATOM 1632 N N . HIS A 1 200 ? -14.516 6.758 1.604 1 94.31 200 HIS A N 1
ATOM 1633 C CA . HIS A 1 200 ? -13.281 6.211 1.048 1 94.31 200 HIS A CA 1
ATOM 1634 C C . HIS A 1 200 ? -13.281 4.688 1.109 1 94.31 200 HIS A C 1
ATOM 1636 O O . HIS A 1 200 ? -12.945 4.023 0.126 1 94.31 200 HIS A O 1
ATOM 1642 N N . MET A 1 201 ? -13.688 4.145 2.201 1 91.38 201 MET A N 1
ATOM 1643 C CA . MET A 1 201 ? -13.68 2.697 2.408 1 91.38 201 MET A CA 1
ATOM 1644 C C . MET A 1 201 ? -14.664 2.01 1.471 1 91.38 201 MET A C 1
ATOM 1646 O O . MET A 1 201 ? -14.375 0.937 0.937 1 91.38 201 MET A O 1
ATOM 1650 N N . GLU A 1 202 ? -15.758 2.594 1.288 1 93.31 202 GLU A N 1
ATOM 1651 C CA . GLU A 1 202 ? -16.75 2.018 0.384 1 93.31 202 GLU A CA 1
ATOM 1652 C C . GLU A 1 202 ? -16.188 1.872 -1.028 1 93.31 202 GLU A C 1
ATOM 1654 O O . GLU A 1 202 ? -16.375 0.843 -1.678 1 93.31 202 GLU A O 1
ATOM 1659 N N . GLU A 1 203 ? -15.484 2.896 -1.417 1 95.56 203 GLU A N 1
ATOM 1660 C CA . GLU A 1 203 ? -14.875 2.836 -2.742 1 95.56 203 GLU A CA 1
ATOM 1661 C C . GLU A 1 203 ? -13.766 1.785 -2.791 1 95.56 203 GLU A C 1
ATOM 1663 O O . GLU A 1 203 ? -13.664 1.037 -3.766 1 95.56 203 GLU A O 1
ATOM 1668 N N . LEU A 1 204 ? -12.992 1.706 -1.784 1 95.06 204 LEU A N 1
ATOM 1669 C CA . LEU A 1 204 ? -11.922 0.717 -1.744 1 95.06 204 LEU A CA 1
ATOM 1670 C C . LEU A 1 204 ? -12.484 -0.699 -1.786 1 95.06 204 LEU A C 1
ATOM 1672 O O . LEU A 1 204 ? -11.961 -1.56 -2.5 1 95.06 204 LEU A O 1
ATOM 1676 N N . VAL A 1 205 ? -13.516 -0.902 -0.999 1 95.81 205 VAL A N 1
ATOM 1677 C CA . VAL A 1 205 ? -14.141 -2.219 -0.972 1 95.81 205 VAL A CA 1
ATOM 1678 C C . VAL A 1 205 ? -14.602 -2.598 -2.377 1 95.81 205 VAL A C 1
ATOM 1680 O O . VAL A 1 205 ? -14.367 -3.719 -2.834 1 95.81 205 VAL A O 1
ATOM 1683 N N . SER A 1 206 ? -15.227 -1.662 -3.029 1 97.62 206 SER A N 1
ATOM 1684 C CA . SER A 1 206 ? -15.695 -1.913 -4.387 1 97.62 206 SER A CA 1
ATOM 1685 C C . SER A 1 206 ? -14.539 -2.295 -5.309 1 97.62 206 SER A C 1
ATOM 1687 O O . SER A 1 206 ? -14.641 -3.26 -6.07 1 97.62 206 SER A O 1
ATOM 1689 N N . VAL A 1 207 ? -13.453 -1.595 -5.219 1 98.06 207 VAL A N 1
ATOM 1690 C CA . VAL A 1 207 ? -12.281 -1.853 -6.051 1 98.06 207 VAL A CA 1
ATOM 1691 C C . VAL A 1 207 ? -11.688 -3.219 -5.707 1 98.06 207 VAL A C 1
ATOM 1693 O O . VAL A 1 207 ? -11.328 -3.988 -6.598 1 98.06 207 VAL A O 1
ATOM 1696 N N . PHE A 1 208 ? -11.633 -3.543 -4.426 1 97.81 208 PHE A N 1
ATOM 1697 C CA . PHE A 1 208 ? -11.086 -4.824 -3.992 1 97.81 208 PHE A CA 1
ATOM 1698 C C . PHE A 1 208 ? -11.938 -5.977 -4.496 1 97.81 208 PHE A C 1
ATOM 1700 O O . PHE A 1 208 ? -11.414 -6.992 -4.957 1 97.81 208 PHE A O 1
ATOM 1707 N N . LEU A 1 209 ? -13.227 -5.805 -4.422 1 98.31 209 LEU A N 1
ATOM 1708 C CA . LEU A 1 209 ? -14.125 -6.855 -4.883 1 98.31 209 LEU A CA 1
ATOM 1709 C C . LEU A 1 209 ? -13.945 -7.105 -6.375 1 98.31 209 LEU A C 1
ATOM 1711 O O . LEU A 1 209 ? -13.891 -8.258 -6.812 1 98.31 209 LEU A O 1
ATOM 1715 N N . TYR A 1 210 ? -13.828 -6.043 -7.148 1 98.5 210 TYR A N 1
ATOM 1716 C CA . TYR A 1 210 ? -13.625 -6.188 -8.586 1 98.5 210 TYR A CA 1
ATOM 1717 C C . TYR A 1 210 ? -12.281 -6.84 -8.883 1 98.5 210 TYR A C 1
ATOM 1719 O O . TYR A 1 210 ? -12.18 -7.699 -9.758 1 98.5 210 TYR A O 1
ATOM 1727 N N . ALA A 1 211 ? -11.281 -6.426 -8.156 1 98.69 211 ALA A N 1
ATOM 1728 C CA . ALA A 1 211 ? -9.945 -6.996 -8.344 1 98.69 211 ALA A CA 1
ATOM 1729 C C . ALA A 1 211 ? -9.945 -8.492 -8.039 1 98.69 211 ALA A C 1
ATOM 1731 O O . ALA A 1 211 ? -9.32 -9.273 -8.758 1 98.69 211 ALA A O 1
ATOM 1732 N N . ASN A 1 212 ? -10.625 -8.844 -6.969 1 98.56 212 ASN A N 1
ATOM 1733 C CA . ASN A 1 212 ? -10.719 -10.258 -6.613 1 98.56 212 ASN A CA 1
ATOM 1734 C C . ASN A 1 212 ? -11.469 -11.055 -7.676 1 98.56 212 ASN A C 1
ATOM 1736 O O . ASN A 1 212 ? -11.086 -12.18 -8 1 98.56 212 ASN A O 1
ATOM 1740 N N . ARG A 1 213 ? -12.555 -10.484 -8.117 1 98.44 213 ARG A N 1
ATOM 1741 C CA . ARG A 1 213 ? -13.305 -11.125 -9.195 1 98.44 213 ARG A CA 1
ATOM 1742 C C . ARG A 1 213 ? -12.422 -11.328 -10.43 1 98.44 213 ARG A C 1
ATOM 1744 O O . ARG A 1 213 ? -12.5 -12.375 -11.078 1 98.44 213 ARG A O 1
ATOM 1751 N N . LEU A 1 214 ? -11.656 -10.359 -10.766 1 98.75 214 LEU A N 1
ATOM 1752 C CA . LEU A 1 214 ? -10.734 -10.461 -11.891 1 98.75 214 LEU A CA 1
ATOM 1753 C C . LEU A 1 214 ? -9.766 -11.617 -11.703 1 98.75 214 LEU A C 1
ATOM 1755 O O . LEU A 1 214 ? -9.555 -12.414 -12.617 1 98.75 214 LEU A O 1
ATOM 1759 N N . ARG A 1 215 ? -9.172 -11.75 -10.531 1 98.75 215 ARG A N 1
ATOM 1760 C CA . ARG A 1 215 ? -8.227 -12.82 -10.227 1 98.75 215 ARG A CA 1
ATOM 1761 C C . ARG A 1 215 ? -8.883 -14.188 -10.352 1 98.75 215 ARG A C 1
ATOM 1763 O O . ARG A 1 215 ? -8.312 -15.109 -10.945 1 98.75 215 ARG A O 1
ATOM 1770 N N . ARG A 1 216 ? -10.055 -14.281 -9.82 1 98.5 216 ARG A N 1
ATOM 1771 C CA . ARG A 1 216 ? -10.797 -15.531 -9.93 1 98.5 216 ARG A CA 1
ATOM 1772 C C . ARG A 1 216 ? -11.062 -15.883 -11.391 1 98.5 216 ARG A C 1
ATOM 1774 O O . ARG A 1 216 ? -10.867 -17.031 -11.805 1 98.5 216 ARG A O 1
ATOM 1781 N N . SER A 1 217 ? -11.484 -14.891 -12.102 1 98.38 217 SER A N 1
ATOM 1782 C CA . SER A 1 217 ? -11.828 -15.094 -13.5 1 98.38 217 SER A CA 1
ATOM 1783 C C . SER A 1 217 ? -10.609 -15.516 -14.312 1 98.38 217 SER A C 1
ATOM 1785 O O . SER A 1 217 ? -10.695 -16.391 -15.172 1 98.38 217 SER A O 1
ATOM 1787 N N . VAL A 1 218 ? -9.508 -14.891 -14.078 1 98.69 218 VAL A N 1
ATOM 1788 C CA . VAL A 1 218 ? -8.281 -15.203 -14.805 1 98.69 218 VAL A CA 1
ATOM 1789 C C . VAL A 1 218 ? -7.887 -16.656 -14.547 1 98.69 218 VAL A C 1
ATOM 1791 O O . VAL A 1 218 ? -7.531 -17.391 -15.477 1 98.69 218 VAL A O 1
ATOM 1794 N N . LEU A 1 219 ? -7.969 -17.078 -13.312 1 98.62 219 LEU A N 1
ATOM 1795 C CA . LEU A 1 219 ? -7.637 -18.453 -12.969 1 98.62 219 LEU A CA 1
ATOM 1796 C C . LEU A 1 219 ? -8.578 -19.438 -13.664 1 98.62 219 LEU A C 1
ATOM 1798 O O . LEU A 1 219 ? -8.133 -20.438 -14.227 1 98.62 219 LEU A O 1
ATOM 1802 N N . VAL A 1 220 ? -9.859 -19.109 -13.641 1 98.44 220 VAL A N 1
ATOM 1803 C CA . VAL A 1 220 ? -10.852 -19.953 -14.297 1 98.44 220 VAL A CA 1
ATOM 1804 C C . VAL A 1 220 ? -10.562 -20.016 -15.797 1 98.44 220 VAL A C 1
ATOM 1806 O O . VAL A 1 220 ? -10.602 -21.094 -16.391 1 98.44 220 VAL A O 1
ATOM 1809 N N . ASP A 1 221 ? -10.258 -18.891 -16.375 1 98.19 221 ASP A N 1
ATOM 1810 C CA . ASP A 1 221 ? -10.008 -18.828 -17.812 1 98.19 221 ASP A CA 1
ATOM 1811 C C . ASP A 1 221 ? -8.773 -19.641 -18.203 1 98.19 221 ASP A C 1
ATOM 1813 O O . ASP A 1 221 ? -8.789 -20.359 -19.203 1 98.19 221 ASP A O 1
ATOM 1817 N N . ILE A 1 222 ? -7.727 -19.578 -17.391 1 98.06 222 ILE A N 1
ATOM 1818 C CA . ILE A 1 222 ? -6.512 -20.328 -17.672 1 98.06 222 ILE A CA 1
ATOM 1819 C C . ILE A 1 222 ? -6.793 -21.828 -17.562 1 98.06 222 ILE A C 1
ATOM 1821 O O . ILE A 1 222 ? -6.465 -22.594 -18.469 1 98.06 222 ILE A O 1
ATOM 1825 N N . ILE A 1 223 ? -7.445 -22.234 -16.5 1 97.31 223 ILE A N 1
ATOM 1826 C CA . ILE A 1 223 ? -7.703 -23.641 -16.234 1 97.31 223 ILE A CA 1
ATOM 1827 C C . ILE A 1 223 ? -8.648 -24.203 -17.297 1 97.31 223 ILE A C 1
ATOM 1829 O O . ILE A 1 223 ? -8.461 -25.328 -17.766 1 97.31 223 ILE A O 1
ATOM 1833 N N . SER A 1 224 ? -9.609 -23.391 -17.703 1 96.44 224 SER A N 1
ATOM 1834 C CA . SER A 1 224 ? -10.602 -23.844 -18.688 1 96.44 224 SER A CA 1
ATOM 1835 C C . SER A 1 224 ? -9.969 -24.016 -20.062 1 96.44 224 SER A C 1
ATOM 1837 O O . SER A 1 224 ? -10.477 -24.781 -20.891 1 96.44 224 SER A O 1
ATOM 1839 N N . ALA A 1 225 ? -8.883 -23.375 -20.328 1 95.81 225 ALA A N 1
ATOM 1840 C CA . ALA A 1 225 ? -8.242 -23.406 -21.641 1 95.81 225 ALA A CA 1
ATOM 1841 C C . ALA A 1 225 ? -7.195 -24.516 -21.688 1 95.81 225 ALA A C 1
ATOM 1843 O O . ALA A 1 225 ? -6.676 -24.828 -22.766 1 95.81 225 ALA A O 1
ATOM 1844 N N . THR A 1 226 ? -6.906 -25.141 -20.547 1 94.81 226 THR A N 1
ATOM 1845 C CA . THR A 1 226 ? -5.82 -26.125 -20.469 1 94.81 226 THR A CA 1
ATOM 1846 C C . THR A 1 226 ? -6.375 -27.547 -20.375 1 94.81 226 THR A C 1
ATOM 1848 O O . THR A 1 226 ? -7.531 -27.734 -20 1 94.81 226 THR A O 1
ATOM 1851 N N . THR A 1 227 ? -5.527 -28.469 -20.797 1 92.94 227 THR A N 1
ATOM 1852 C CA . THR A 1 227 ? -5.824 -29.859 -20.469 1 92.94 227 THR A CA 1
ATOM 1853 C C . THR A 1 227 ? -5.617 -30.109 -18.984 1 92.94 227 THR A C 1
ATOM 1855 O O . THR A 1 227 ? -5.074 -29.266 -18.266 1 92.94 227 THR A O 1
ATOM 1858 N N . VAL A 1 228 ? -6.09 -31.266 -18.562 1 92.81 228 VAL A N 1
ATOM 1859 C CA . VAL A 1 228 ? -5.965 -31.594 -17.141 1 92.81 228 VAL A CA 1
ATOM 1860 C C . VAL A 1 228 ? -4.488 -31.625 -16.75 1 92.81 228 VAL A C 1
ATOM 1862 O O . VAL A 1 228 ? -4.121 -31.219 -15.648 1 92.81 228 VAL A O 1
ATOM 1865 N N . TYR A 1 229 ? -3.602 -32.125 -17.594 1 91.5 229 TYR A N 1
ATOM 1866 C CA . TYR A 1 229 ? -2.176 -32.219 -17.297 1 91.5 229 TYR A CA 1
ATOM 1867 C C . TYR A 1 229 ? -1.545 -30.828 -17.266 1 91.5 229 TYR A C 1
ATOM 1869 O O . TYR A 1 229 ? -0.733 -30.531 -16.375 1 91.5 229 TYR A O 1
ATOM 1877 N N . GLN A 1 230 ? -1.925 -30 -18.234 1 93.69 230 GLN A N 1
ATOM 1878 C CA . GLN A 1 230 ? -1.438 -28.625 -18.25 1 93.69 230 GLN A CA 1
ATOM 1879 C C . GLN A 1 230 ? -1.891 -27.859 -17 1 93.69 230 GLN A C 1
ATOM 1881 O O . GLN A 1 230 ? -1.098 -27.156 -16.375 1 93.69 230 GLN A O 1
ATOM 1886 N N . ALA A 1 231 ? -3.146 -28.062 -16.672 1 95.94 231 ALA A N 1
ATOM 1887 C CA . ALA A 1 231 ? -3.695 -27.406 -15.477 1 95.94 231 ALA A CA 1
ATOM 1888 C C . ALA A 1 231 ? -2.977 -27.891 -14.219 1 95.94 231 ALA A C 1
ATOM 1890 O O . ALA A 1 231 ? -2.691 -27.094 -13.32 1 95.94 231 ALA A O 1
ATOM 1891 N N . ALA A 1 232 ? -2.732 -29.125 -14.125 1 95.38 232 ALA A N 1
ATOM 1892 C CA . ALA A 1 232 ? -2.035 -29.703 -12.977 1 95.38 232 ALA A CA 1
ATOM 1893 C C . ALA A 1 232 ? -0.659 -29.062 -12.797 1 95.38 232 ALA A C 1
ATOM 1895 O O . ALA A 1 232 ? -0.299 -28.641 -11.695 1 95.38 232 ALA A O 1
ATOM 1896 N N . LEU A 1 233 ? 0.077 -28.969 -13.883 1 94.81 233 LEU A N 1
ATOM 1897 C CA . LEU A 1 233 ? 1.413 -28.391 -13.828 1 94.81 233 LEU A CA 1
ATOM 1898 C C . LEU A 1 233 ? 1.345 -26.906 -13.492 1 94.81 233 LEU A C 1
ATOM 1900 O O . LEU A 1 233 ? 2.172 -26.391 -12.727 1 94.81 233 LEU A O 1
ATOM 1904 N N . PHE A 1 234 ? 0.401 -26.234 -14.094 1 97.38 234 PHE A N 1
ATOM 1905 C CA . PHE A 1 234 ? 0.2 -24.812 -13.82 1 97.38 234 PHE A CA 1
ATOM 19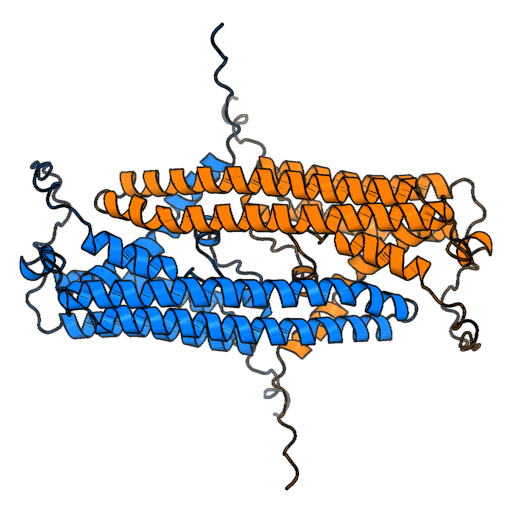06 C C . PHE A 1 234 ? -0.08 -24.594 -12.336 1 97.38 234 PHE A C 1
ATOM 1908 O O . PHE A 1 234 ? 0.558 -23.75 -11.703 1 97.38 234 PHE A O 1
ATOM 1915 N N . LEU A 1 235 ? -1.014 -25.344 -11.766 1 98.12 235 LEU A N 1
ATOM 1916 C CA . LEU A 1 235 ? -1.398 -25.172 -10.367 1 98.12 235 LEU A CA 1
ATOM 1917 C C . LEU A 1 235 ? -0.276 -25.609 -9.438 1 98.12 235 LEU A C 1
ATOM 1919 O O . LEU A 1 235 ? -0.075 -25.016 -8.375 1 98.12 235 LEU A O 1
ATOM 1923 N N . GLU A 1 236 ? 0.403 -26.656 -9.773 1 96.62 236 GLU A N 1
ATOM 1924 C CA . GLU A 1 236 ? 1.579 -27.047 -9.008 1 96.62 236 GLU A CA 1
ATOM 1925 C C . GLU A 1 236 ? 2.611 -25.922 -8.961 1 96.62 236 GLU A C 1
ATOM 1927 O O . GLU A 1 236 ? 3.135 -25.609 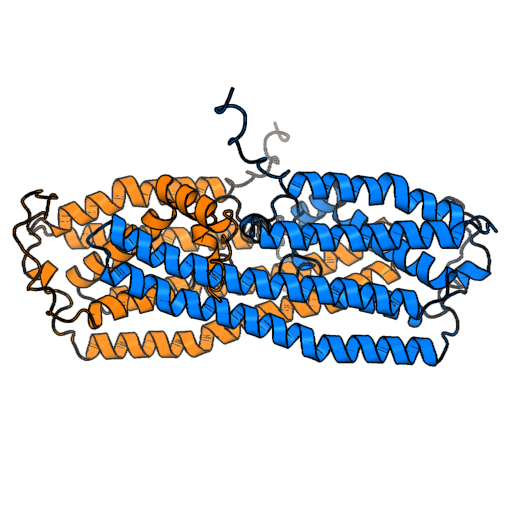-7.891 1 96.62 236 GLU A O 1
ATOM 1932 N N . GLY A 1 237 ? 2.873 -25.391 -10.18 1 96.25 237 GLY A N 1
ATOM 1933 C CA . GLY A 1 237 ? 3.812 -24.281 -10.25 1 96.25 237 GLY A CA 1
ATOM 1934 C C . GLY A 1 237 ? 3.379 -23.078 -9.43 1 96.25 237 GLY A C 1
ATOM 1935 O O . GLY A 1 237 ? 4.191 -22.484 -8.727 1 96.25 237 GLY A O 1
ATOM 1936 N N . LEU A 1 238 ? 2.143 -22.734 -9.586 1 98.12 238 LEU A N 1
ATOM 1937 C CA . LEU A 1 238 ? 1.607 -21.609 -8.836 1 98.12 238 LEU A CA 1
ATOM 1938 C C . LEU A 1 238 ? 1.744 -21.844 -7.336 1 98.12 238 LEU A C 1
ATOM 1940 O O . LEU A 1 238 ? 2.205 -20.953 -6.605 1 98.12 238 LEU A O 1
ATOM 1944 N N . ALA A 1 239 ? 1.351 -22.984 -6.863 1 98 239 ALA A N 1
ATOM 1945 C CA . ALA A 1 239 ? 1.451 -23.312 -5.445 1 98 239 ALA A CA 1
ATOM 1946 C C . ALA A 1 239 ? 2.902 -23.281 -4.977 1 98 239 ALA A C 1
ATOM 1948 O O . ALA A 1 239 ? 3.211 -22.719 -3.926 1 98 239 ALA A O 1
ATOM 1949 N N . GLN A 1 240 ? 3.76 -23.875 -5.762 1 96 240 GLN A N 1
ATOM 1950 C CA . GLN A 1 240 ? 5.18 -23.906 -5.418 1 96 240 GLN A CA 1
ATOM 1951 C C . GLN A 1 240 ? 5.758 -22.5 -5.34 1 96 240 GLN A C 1
ATOM 1953 O O . GLN A 1 240 ? 6.555 -22.203 -4.449 1 96 240 GLN A O 1
ATOM 1958 N N . PHE A 1 241 ? 5.438 -21.734 -6.34 1 96.81 241 PHE A N 1
ATOM 1959 C CA . PHE A 1 241 ? 5.879 -20.344 -6.375 1 96.81 241 PHE A CA 1
ATOM 1960 C C . PHE A 1 241 ? 5.469 -19.625 -5.098 1 96.81 241 PHE A C 1
ATOM 1962 O O . PHE A 1 241 ? 6.289 -18.953 -4.469 1 96.81 241 PHE A O 1
ATOM 1969 N N . LEU A 1 242 ? 4.242 -19.734 -4.66 1 96.75 242 LEU A N 1
ATOM 1970 C CA . LEU A 1 242 ? 3.719 -19.047 -3.482 1 96.75 242 LEU A CA 1
ATOM 1971 C C . LEU A 1 242 ? 4.355 -19.594 -2.209 1 96.75 242 LEU A C 1
ATOM 1973 O O . LEU A 1 242 ? 4.723 -18.828 -1.315 1 96.75 242 LEU A O 1
ATOM 1977 N N . VAL A 1 243 ? 4.469 -20.859 -2.096 1 94.94 243 VAL A N 1
ATOM 1978 C CA . VAL A 1 243 ? 5.059 -21.484 -0.925 1 94.94 243 VAL A CA 1
ATOM 1979 C C . VAL A 1 243 ? 6.504 -21.016 -0.754 1 94.94 243 VAL A C 1
ATOM 1981 O O . VAL A 1 243 ? 6.969 -20.812 0.371 1 94.94 243 VAL A O 1
ATOM 1984 N N . GLY A 1 244 ? 7.164 -20.812 -1.854 1 93 244 GLY A N 1
ATOM 1985 C CA . GLY A 1 244 ? 8.555 -20.359 -1.817 1 93 244 GLY A CA 1
ATOM 1986 C C . GLY A 1 244 ? 8.734 -19.016 -1.145 1 93 244 GLY A C 1
ATOM 1987 O O . GLY A 1 244 ? 9.758 -18.766 -0.508 1 93 244 GLY A O 1
ATOM 1988 N N . PHE A 1 245 ? 7.805 -18.219 -1.244 1 92.25 245 PHE A N 1
ATOM 1989 C CA . PHE A 1 245 ? 7.902 -16.859 -0.707 1 92.25 245 PHE A CA 1
ATOM 1990 C C . PHE A 1 245 ? 7.695 -16.859 0.803 1 92.25 245 PHE A C 1
ATOM 1992 O O . PHE A 1 245 ? 7.926 -15.852 1.468 1 92.25 245 PHE A O 1
ATOM 1999 N N . ARG A 1 246 ? 7.32 -17.953 1.3 1 92 246 ARG A N 1
ATOM 2000 C CA . ARG A 1 246 ? 7.07 -18.016 2.736 1 92 246 ARG A CA 1
ATOM 2001 C C . ARG A 1 246 ? 8.047 -18.953 3.426 1 92 246 ARG A C 1
ATOM 2003 O O . ARG A 1 246 ? 7.898 -19.266 4.609 1 92 246 ARG A O 1
ATOM 2010 N N . ASP A 1 247 ? 8.953 -19.375 2.627 1 89.12 247 ASP A N 1
ATOM 2011 C CA . ASP A 1 247 ? 10.023 -20.172 3.217 1 89.12 247 ASP A CA 1
ATOM 2012 C C . ASP A 1 247 ? 10.82 -19.375 4.234 1 89.12 247 ASP A C 1
ATOM 2014 O O . ASP A 1 247 ? 11.398 -18.328 3.895 1 89.12 247 ASP A O 1
ATOM 2018 N N . HIS A 1 248 ? 10.852 -19.781 5.379 1 86.38 248 HIS A N 1
ATOM 2019 C CA . HIS A 1 248 ? 11.438 -19.047 6.488 1 86.38 248 HIS A CA 1
ATOM 2020 C C . HIS A 1 248 ? 12.906 -18.719 6.227 1 86.38 248 HIS A C 1
ATOM 2022 O O . HIS A 1 248 ? 13.359 -17.609 6.488 1 86.38 248 HIS A O 1
ATOM 2028 N N . ASP A 1 249 ? 13.602 -19.672 5.707 1 82.75 249 ASP A N 1
ATOM 2029 C CA . ASP A 1 249 ? 15.023 -19.469 5.434 1 82.75 249 ASP A CA 1
ATOM 2030 C C . ASP A 1 249 ? 15.219 -18.422 4.332 1 82.75 249 ASP A C 1
ATOM 2032 O O . ASP A 1 249 ? 16.109 -17.578 4.422 1 82.75 249 ASP A O 1
ATOM 2036 N N . PHE A 1 250 ? 14.383 -18.531 3.432 1 86.19 250 PHE A N 1
ATOM 2037 C CA . PHE A 1 250 ? 14.469 -17.609 2.311 1 86.19 250 PHE A CA 1
ATOM 2038 C C . PHE A 1 250 ? 14.125 -16.188 2.752 1 86.19 250 PHE A C 1
ATOM 2040 O O . PHE A 1 250 ? 14.828 -15.234 2.406 1 86.19 250 PHE A O 1
ATOM 2047 N N . VAL A 1 251 ? 13.148 -16.031 3.541 1 84.38 251 VAL A N 1
ATOM 2048 C CA . VAL A 1 251 ? 12.719 -14.727 4.043 1 84.38 251 VAL A CA 1
ATOM 2049 C C . VAL A 1 251 ? 13.836 -14.094 4.871 1 84.38 251 VAL A C 1
ATOM 2051 O O . VAL A 1 251 ? 14.141 -12.914 4.715 1 84.38 251 VAL A O 1
ATOM 2054 N N . HIS A 1 252 ? 14.422 -14.812 5.629 1 82.81 252 HIS A N 1
ATOM 2055 C CA . HIS A 1 252 ? 15.492 -14.32 6.488 1 82.81 252 HIS A CA 1
ATOM 2056 C C . HIS A 1 252 ? 16.719 -13.938 5.676 1 82.81 252 HIS A C 1
ATOM 2058 O O . HIS A 1 252 ? 17.391 -12.945 5.984 1 82.81 252 HIS A O 1
ATOM 2064 N N . GLU A 1 253 ? 17 -14.688 4.676 1 79.94 253 GLU A N 1
ATOM 2065 C CA . GLU A 1 253 ? 18.141 -14.422 3.812 1 79.94 253 GLU A CA 1
ATOM 2066 C C . GLU A 1 253 ? 17.984 -13.094 3.08 1 79.94 253 GLU A C 1
ATOM 2068 O O . GLU A 1 253 ? 18.938 -12.30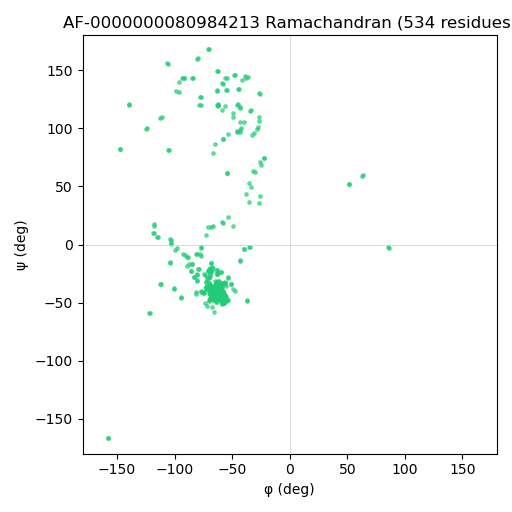5 3.01 1 79.94 253 GLU A O 1
ATOM 2073 N N . VAL A 1 254 ? 16.859 -12.922 2.67 1 78.94 254 VAL A N 1
ATOM 2074 C CA . VAL A 1 254 ? 16.625 -11.703 1.907 1 78.94 254 VAL A CA 1
ATOM 2075 C C . VAL A 1 254 ? 16.625 -10.492 2.844 1 78.94 254 VAL A C 1
ATOM 2077 O O . VAL A 1 254 ? 17.109 -9.422 2.482 1 78.94 254 VAL A O 1
ATOM 2080 N N . HIS A 1 255 ? 16.109 -10.68 3.975 1 75.81 255 HIS A N 1
ATOM 2081 C CA . HIS A 1 255 ? 16.141 -9.617 4.969 1 75.81 255 HIS A CA 1
ATOM 2082 C C . HIS A 1 255 ? 17.578 -9.219 5.305 1 75.81 255 HIS A C 1
ATOM 2084 O O . HIS A 1 255 ? 17.875 -8.031 5.453 1 75.81 255 HIS A O 1
ATOM 2090 N N . ARG A 1 256 ? 18.359 -10.156 5.34 1 72.31 256 ARG A N 1
ATOM 2091 C CA . ARG A 1 256 ? 19.766 -9.914 5.641 1 72.31 256 ARG A CA 1
ATOM 2092 C C . ARG A 1 256 ? 20.469 -9.195 4.488 1 72.31 256 ARG A C 1
ATOM 2094 O O . ARG A 1 256 ? 21.281 -8.297 4.711 1 72.31 256 ARG A O 1
ATOM 2101 N N . LEU A 1 257 ? 20.109 -9.555 3.279 1 69.06 257 LEU A N 1
ATOM 2102 C CA . LEU A 1 257 ? 20.703 -8.961 2.092 1 69.06 257 LEU A CA 1
ATOM 2103 C C . LEU A 1 257 ? 20.25 -7.512 1.918 1 69.06 257 LEU A C 1
ATOM 2105 O O . LEU A 1 257 ? 21.016 -6.668 1.442 1 69.06 257 LEU A O 1
ATOM 2109 N N . SER A 1 258 ? 19.078 -7.355 2.338 1 66.12 258 SER A N 1
ATOM 2110 C CA . SER A 1 258 ? 18.516 -6.023 2.145 1 66.12 258 SER A CA 1
ATOM 2111 C C . SER A 1 258 ? 19 -5.059 3.223 1 66.12 258 SER A C 1
ATOM 2113 O O . SER A 1 258 ? 19.016 -3.844 3.02 1 66.12 258 SER A O 1
ATOM 2115 N N . SER A 1 259 ? 19.344 -5.566 4.332 1 65.06 259 SER A N 1
ATOM 2116 C CA . SER A 1 259 ? 19.781 -4.75 5.457 1 65.06 259 SER A CA 1
ATOM 2117 C C . SER A 1 259 ? 21.297 -4.512 5.406 1 65.06 259 SER A C 1
ATOM 2119 O O . SER A 1 259 ? 21.812 -3.672 6.137 1 65.06 259 SER A O 1
ATOM 2121 N N . SER A 1 260 ? 22.016 -5.316 4.652 1 59.06 260 SER A N 1
ATOM 2122 C CA . SER A 1 260 ? 23.469 -5.168 4.633 1 59.06 260 SER A CA 1
ATOM 2123 C C . SER A 1 260 ? 23.906 -3.977 3.781 1 59.06 260 SER A C 1
ATOM 2125 O O . SER A 1 260 ? 23.469 -3.844 2.635 1 59.06 260 SER A O 1
ATOM 2127 N N . PRO A 1 261 ? 24.594 -3.01 4.387 1 52.16 261 PRO A N 1
ATOM 2128 C CA . PRO A 1 261 ? 25.141 -1.871 3.641 1 52.16 261 PRO A CA 1
ATOM 2129 C C . PRO A 1 261 ? 26.062 -2.295 2.512 1 52.16 261 PRO A C 1
ATOM 2131 O O . PRO A 1 261 ? 26.797 -3.277 2.648 1 52.16 261 PRO A O 1
ATOM 2134 N N . LYS A 1 262 ? 25.828 -2.002 1.19 1 49.5 262 LYS A N 1
ATOM 2135 C CA . LYS A 1 262 ? 26.844 -2.209 0.151 1 49.5 262 LYS A CA 1
ATOM 2136 C C . LYS A 1 262 ? 28.219 -1.729 0.611 1 49.5 262 LYS A C 1
ATOM 2138 O O . LYS A 1 262 ? 28.375 -0.573 1.007 1 49.5 262 LYS A O 1
ATOM 2143 N N . GLN A 1 263 ? 29.125 -2.568 0.948 1 37.28 263 GLN A N 1
ATOM 2144 C CA . GLN A 1 263 ? 30.516 -2.145 0.857 1 37.28 263 GLN A CA 1
ATOM 2145 C C . GLN A 1 263 ? 30.844 -1.604 -0.533 1 37.28 263 GLN A C 1
ATOM 2147 O O . GLN A 1 263 ? 30.625 -2.291 -1.535 1 37.28 263 GLN A O 1
ATOM 2152 N N . SER A 1 264 ? 30.781 -0.375 -0.755 1 37.41 264 SER A N 1
ATOM 2153 C CA . SER A 1 264 ? 31.391 0.29 -1.904 1 37.41 264 SER A CA 1
ATOM 2154 C C . SER A 1 264 ? 32.656 -0.423 -2.35 1 37.41 264 SER A C 1
ATOM 2156 O O . SER A 1 264 ? 33.594 -0.578 -1.564 1 37.41 264 SER A O 1
ATOM 2158 N N . ARG A 1 265 ? 32.719 -1.316 -3.312 1 34.19 265 ARG A N 1
ATOM 2159 C CA . ARG A 1 265 ? 34.031 -1.604 -3.914 1 34.19 265 ARG A CA 1
ATOM 2160 C C . ARG A 1 265 ? 34.812 -0.32 -4.164 1 34.19 265 ARG A C 1
ATOM 2162 O O . ARG A 1 265 ? 34.25 0.644 -4.715 1 34.19 265 ARG A O 1
ATOM 2169 N N . PRO A 1 266 ? 35.938 -0.162 -3.551 1 29.88 266 PRO A N 1
ATOM 2170 C CA . PRO A 1 266 ? 36.812 0.925 -3.971 1 29.88 266 PRO A CA 1
ATOM 2171 C C . PRO A 1 266 ? 37.031 0.958 -5.48 1 29.88 266 PRO A C 1
ATOM 2173 O O . PRO A 1 266 ? 37.188 -0.091 -6.109 1 29.88 266 PRO A O 1
ATOM 2176 N N . ARG A 1 267 ? 36.562 1.939 -6.176 1 28.5 267 ARG A N 1
ATOM 2177 C CA . ARG A 1 267 ? 37.094 2.174 -7.508 1 28.5 267 ARG A CA 1
ATOM 2178 C C . ARG A 1 267 ? 38.625 2.107 -7.5 1 28.5 267 ARG A C 1
ATOM 2180 O O . ARG A 1 267 ? 39.281 2.824 -6.738 1 28.5 267 ARG A O 1
ATOM 2187 N N . CYS A 1 268 ? 39.094 0.971 -7.867 1 26.23 268 CYS A N 1
ATOM 2188 C CA . CYS A 1 268 ? 40.5 0.978 -8.281 1 26.23 268 CYS A CA 1
ATOM 2189 C C . CYS A 1 268 ? 40.812 2.182 -9.164 1 26.23 268 CYS A C 1
ATOM 2191 O O . CYS A 1 268 ? 40.156 2.371 -10.203 1 26.23 268 CYS A O 1
ATOM 2193 N N . TYR A 1 269 ? 41.375 3.266 -8.633 1 24.36 269 TYR A N 1
ATOM 2194 C CA . TYR A 1 269 ? 42.219 4.07 -9.508 1 24.36 269 TYR A CA 1
ATOM 2195 C C . TYR A 1 269 ? 43.344 3.229 -10.094 1 24.36 269 TYR A C 1
ATOM 2197 O O . TYR A 1 269 ? 43.906 2.365 -9.414 1 24.36 269 TYR A O 1
ATOM 2205 N N . MET B 1 1 ? 36 -12.547 23.609 1 23.28 1 MET B N 1
ATOM 2206 C CA . MET B 1 1 ? 35.781 -11.109 23.562 1 23.28 1 MET B CA 1
ATOM 2207 C C . MET B 1 1 ? 35.094 -10.711 22.25 1 23.28 1 MET B C 1
ATOM 2209 O O . MET B 1 1 ? 34.5 -9.625 22.156 1 23.28 1 MET B O 1
ATOM 2213 N N . LEU B 1 2 ? 35.406 -11.312 21.094 1 23.75 2 LEU B N 1
ATOM 2214 C CA . LEU B 1 2 ? 35.062 -10.992 19.703 1 23.75 2 LEU B CA 1
ATOM 2215 C C . LEU B 1 2 ? 33.594 -11.281 19.422 1 23.75 2 LEU B C 1
ATOM 2217 O O . LEU B 1 2 ? 33.062 -10.914 18.359 1 23.75 2 LEU B O 1
ATOM 2221 N N . ARG B 1 3 ? 32.938 -12.328 19.984 1 27.61 3 ARG B N 1
ATOM 2222 C CA . ARG B 1 3 ? 31.562 -12.797 19.828 1 27.61 3 ARG B CA 1
ATOM 2223 C C . ARG B 1 3 ? 30.578 -11.688 20.156 1 27.61 3 ARG B C 1
ATOM 2225 O O . ARG B 1 3 ? 29.359 -11.859 19.984 1 27.61 3 ARG B O 1
ATOM 2232 N N . ALA B 1 4 ? 30.859 -10.812 21.094 1 30.05 4 ALA B N 1
ATOM 2233 C CA . ALA B 1 4 ? 30.062 -9.695 21.594 1 30.05 4 ALA B CA 1
ATOM 2234 C C . ALA B 1 4 ? 29.797 -8.68 20.484 1 30.05 4 ALA B C 1
ATOM 2236 O O . ALA B 1 4 ? 28.906 -7.836 20.609 1 30.05 4 ALA B O 1
ATOM 2237 N N . LEU B 1 5 ? 30.75 -8.406 19.547 1 28.95 5 LEU B N 1
ATOM 2238 C CA . LEU B 1 5 ? 30.797 -7.289 18.625 1 28.95 5 LEU B CA 1
ATOM 2239 C C . LEU B 1 5 ? 29.75 -7.441 17.531 1 28.95 5 LEU B C 1
ATOM 2241 O O . LEU B 1 5 ? 29.281 -6.445 16.969 1 28.95 5 LEU B O 1
ATOM 2245 N N . SER B 1 6 ? 29.688 -8.578 16.797 1 30 6 SER B N 1
ATOM 2246 C CA . SER B 1 6 ? 29.062 -8.719 15.484 1 30 6 SER B CA 1
ATOM 2247 C C . SER B 1 6 ? 27.547 -8.609 15.586 1 30 6 SER B C 1
ATOM 2249 O O . SER B 1 6 ? 26.828 -8.906 14.625 1 30 6 SER B O 1
ATOM 2251 N N . ARG B 1 7 ? 27 -8.82 16.781 1 32.78 7 ARG B N 1
ATOM 2252 C CA . ARG B 1 7 ? 25.547 -8.656 16.859 1 32.78 7 ARG B CA 1
ATOM 2253 C C . ARG B 1 7 ? 25.125 -7.281 16.344 1 32.78 7 ARG B C 1
ATOM 2255 O O . ARG B 1 7 ? 25.312 -6.273 17.031 1 32.78 7 ARG B O 1
ATOM 2262 N N . GLN B 1 8 ? 25.375 -6.969 15.117 1 35.97 8 GLN B N 1
ATOM 2263 C CA . GLN B 1 8 ? 25.016 -5.738 14.414 1 35.97 8 GLN B CA 1
ATOM 2264 C C . GLN B 1 8 ? 23.781 -5.094 15.031 1 35.97 8 GLN B C 1
ATOM 2266 O O . GLN B 1 8 ? 22.781 -5.77 15.281 1 35.97 8 GLN B O 1
ATOM 2271 N N . LYS B 1 9 ? 23.797 -4 15.781 1 38.47 9 LYS B N 1
ATOM 2272 C CA . LYS B 1 9 ? 22.797 -3.18 16.453 1 38.47 9 LYS B CA 1
ATOM 2273 C C . LYS B 1 9 ? 21.469 -3.207 15.703 1 38.47 9 LYS B C 1
ATOM 2275 O O . LYS B 1 9 ? 21.359 -2.686 14.594 1 38.47 9 LYS B O 1
ATOM 2280 N N . GLN B 1 10 ? 20.797 -4.277 15.531 1 46.59 10 GLN B N 1
ATOM 2281 C CA . GLN B 1 10 ? 19.422 -4.34 15.023 1 46.59 10 GLN B CA 1
ATOM 2282 C C . GLN B 1 10 ? 18.688 -3.037 15.289 1 46.59 10 GLN B C 1
ATOM 2284 O O . GLN B 1 10 ? 18.484 -2.654 16.453 1 46.59 10 GLN B O 1
ATOM 2289 N N . GLY B 1 11 ? 19.062 -1.932 14.625 1 54.78 11 GLY B N 1
ATOM 2290 C CA . GLY B 1 11 ? 18.469 -0.621 14.812 1 54.78 11 GLY B CA 1
ATOM 2291 C C . GLY B 1 11 ? 17.031 -0.686 15.312 1 54.78 11 GLY B C 1
ATOM 2292 O O . GLY B 1 11 ? 16.391 -1.729 15.219 1 54.78 11 GLY B O 1
ATOM 2293 N N . ARG B 1 12 ? 16.719 0.076 16.391 1 70.56 12 ARG B N 1
ATOM 2294 C CA . ARG B 1 12 ? 15.391 0.257 16.953 1 70.56 12 ARG B CA 1
ATOM 2295 C C . ARG B 1 12 ? 14.328 0.227 15.867 1 70.56 12 ARG B C 1
ATOM 2297 O O . ARG B 1 12 ? 14.469 0.881 14.836 1 70.56 12 ARG B O 1
ATOM 2304 N N . PRO B 1 13 ? 13.445 -0.816 15.953 1 85.88 13 PRO B N 1
ATOM 2305 C CA . PRO B 1 13 ? 12.344 -0.829 14.984 1 85.88 13 PRO B CA 1
ATOM 2306 C C . PRO B 1 13 ? 11.68 0.539 14.828 1 85.88 13 PRO B C 1
ATOM 2308 O O . PRO B 1 13 ? 11.578 1.295 15.797 1 85.88 13 PRO B O 1
ATOM 2311 N N . PHE B 1 14 ? 11.469 0.915 13.68 1 93.06 14 PHE B N 1
ATOM 2312 C CA . PHE B 1 14 ? 10.898 2.225 13.398 1 93.06 14 PHE B CA 1
ATOM 2313 C C . PHE B 1 14 ? 9.602 2.424 14.172 1 93.06 14 PHE B C 1
ATOM 2315 O O . PHE B 1 14 ? 9.266 3.547 14.555 1 93.06 14 PHE B O 1
ATOM 2322 N N . LYS B 1 15 ? 8.969 1.313 14.422 1 92.81 15 LYS B N 1
ATOM 2323 C CA . LYS B 1 15 ? 7.734 1.359 15.195 1 92.81 15 LYS B CA 1
ATOM 2324 C C . LYS B 1 15 ? 7.961 2.01 16.562 1 92.81 15 LYS B C 1
ATOM 2326 O O . LYS B 1 15 ? 7.137 2.803 17.016 1 92.81 15 LYS B O 1
ATOM 2331 N N . GLU B 1 16 ? 8.984 1.706 17.188 1 94.44 16 GLU B N 1
ATOM 2332 C CA . GLU B 1 16 ? 9.305 2.287 18.484 1 94.44 16 GLU B CA 1
ATOM 2333 C C . GLU B 1 16 ? 9.641 3.77 18.359 1 94.44 16 GLU B C 1
ATOM 2335 O O . GLU B 1 16 ? 9.195 4.582 19.172 1 94.44 16 GLU B O 1
ATOM 2340 N N . TYR B 1 17 ? 10.406 4.023 17.406 1 95.75 17 TYR B N 1
ATOM 2341 C CA . TYR B 1 17 ? 10.719 5.426 17.156 1 95.75 17 TYR B CA 1
ATOM 2342 C C . TYR B 1 17 ? 9.453 6.238 16.922 1 95.75 17 TYR B C 1
ATOM 2344 O O . TYR B 1 17 ? 9.281 7.32 17.484 1 95.75 17 TYR B O 1
ATOM 2352 N N . TYR B 1 18 ? 8.641 5.691 16.094 1 96.5 18 TYR B N 1
ATOM 2353 C CA . TYR B 1 18 ? 7.41 6.395 15.742 1 96.5 18 TYR B CA 1
ATOM 2354 C C . TYR B 1 18 ? 6.566 6.656 16.984 1 96.5 18 TYR B C 1
ATOM 2356 O O . TYR B 1 18 ? 6.016 7.746 17.156 1 96.5 18 TYR B O 1
ATOM 2364 N N . THR B 1 19 ? 6.48 5.691 17.812 1 95.62 19 THR B N 1
ATOM 2365 C CA . THR B 1 19 ? 5.699 5.828 19.031 1 95.62 19 THR B CA 1
ATOM 2366 C C . THR B 1 19 ? 6.27 6.934 19.922 1 95.62 19 THR B C 1
ATOM 2368 O O . THR B 1 19 ? 5.523 7.77 20.438 1 95.62 19 THR B O 1
ATOM 2371 N N . GLU B 1 20 ? 7.508 6.93 20.031 1 97.12 20 GLU B N 1
ATOM 2372 C CA . GLU B 1 20 ? 8.164 7.965 20.828 1 97.12 20 GLU B CA 1
ATOM 2373 C C . GLU B 1 20 ? 7.988 9.344 20.203 1 97.12 20 GLU B C 1
ATOM 2375 O O . GLU B 1 20 ? 7.711 10.32 20.891 1 97.12 20 GLU B O 1
ATOM 2380 N N . TRP B 1 21 ? 8.227 9.375 18.969 1 97.75 21 TRP B N 1
ATOM 2381 C CA . TRP B 1 21 ? 8.07 10.617 18.234 1 97.75 21 TRP B CA 1
ATOM 2382 C C . TRP B 1 21 ? 6.664 11.188 18.406 1 97.75 21 TRP B C 1
ATOM 2384 O O . TRP B 1 21 ? 6.5 12.375 18.672 1 97.75 21 TRP B O 1
ATOM 2394 N N . PHE B 1 22 ? 5.703 10.336 18.312 1 97.56 22 PHE B N 1
ATOM 2395 C CA . PHE B 1 22 ? 4.309 10.758 18.391 1 97.56 22 PHE B CA 1
ATOM 2396 C C . PHE B 1 22 ? 3.965 11.203 19.812 1 97.56 22 PHE B C 1
ATOM 2398 O O . PHE B 1 22 ? 3.238 12.18 20 1 97.56 22 PHE B O 1
ATOM 2405 N N . ASN B 1 23 ? 4.457 10.516 20.719 1 97.38 23 ASN B N 1
ATOM 2406 C CA . ASN B 1 23 ? 4.23 10.891 22.109 1 97.38 23 ASN B CA 1
ATOM 2407 C C . ASN B 1 23 ? 4.828 12.266 22.422 1 97.38 23 ASN B C 1
ATOM 2409 O O . ASN B 1 23 ? 4.211 13.07 23.125 1 97.38 23 ASN B O 1
ATOM 2413 N N . THR B 1 24 ? 5.984 12.453 21.938 1 98.5 24 THR B N 1
ATOM 2414 C CA . THR B 1 24 ? 6.617 13.758 22.125 1 98.5 24 THR B CA 1
ATOM 2415 C C . THR B 1 24 ? 5.793 14.859 21.469 1 98.5 24 THR B C 1
ATOM 2417 O O . THR B 1 24 ? 5.598 15.93 22.047 1 98.5 24 THR B O 1
ATOM 2420 N N . LEU B 1 25 ? 5.309 14.609 20.297 1 98.31 25 LEU B N 1
ATOM 2421 C CA . LEU B 1 25 ? 4.469 15.57 19.594 1 98.31 25 LEU B CA 1
ATOM 2422 C C . LEU B 1 25 ? 3.223 15.906 20.406 1 98.31 25 LEU B C 1
ATOM 2424 O O . LEU B 1 25 ? 2.926 17.078 20.625 1 98.31 25 LEU B O 1
ATOM 2428 N N . LYS B 1 26 ? 2.545 14.891 20.828 1 97.38 26 LYS B N 1
ATOM 2429 C CA . LYS B 1 26 ? 1.229 15.008 21.453 1 97.38 26 LYS B CA 1
ATOM 2430 C C . LYS B 1 26 ? 1.341 15.547 22.875 1 97.38 26 LYS B C 1
ATOM 2432 O O . LYS B 1 26 ? 0.564 16.422 23.281 1 97.38 26 LYS B O 1
ATOM 2437 N N . ASN B 1 27 ? 2.285 15.117 23.594 1 97.56 27 ASN B N 1
ATOM 2438 C CA . ASN B 1 27 ? 2.271 15.344 25.031 1 97.56 27 ASN B CA 1
ATOM 2439 C C . ASN B 1 27 ? 3.244 16.453 25.438 1 97.56 27 ASN B C 1
ATOM 2441 O O . ASN B 1 27 ? 3.17 16.969 26.547 1 97.56 27 ASN B O 1
ATOM 2445 N N . THR B 1 28 ? 4.125 16.797 24.578 1 98.06 28 THR B N 1
ATOM 2446 C CA . THR B 1 28 ? 5.129 17.781 24.953 1 98.06 28 THR B CA 1
ATOM 2447 C C . THR B 1 28 ? 5.074 19 24.031 1 98.06 28 THR B C 1
ATOM 2449 O O . THR B 1 28 ? 4.758 20.109 24.484 1 98.06 28 THR B O 1
ATOM 2452 N N . LEU B 1 29 ? 5.258 18.797 22.766 1 98.06 29 LEU B N 1
ATOM 2453 C CA . LEU B 1 29 ? 5.488 19.906 21.859 1 98.06 29 LEU B CA 1
ATOM 2454 C C . LEU B 1 29 ? 4.191 20.656 21.578 1 98.06 29 LEU B C 1
ATOM 2456 O O . LEU B 1 29 ? 4.176 21.891 21.547 1 98.06 29 LEU B O 1
ATOM 2460 N N . LEU B 1 30 ? 3.109 19.922 21.391 1 97.12 30 LEU B N 1
ATOM 2461 C CA . LEU B 1 30 ? 1.832 20.562 21.094 1 97.12 30 LEU B CA 1
ATOM 2462 C C . LEU B 1 30 ? 1.366 21.406 22.266 1 97.12 30 LEU B C 1
ATOM 2464 O O . LEU B 1 30 ? 1.035 22.578 22.109 1 97.12 30 LEU B O 1
ATOM 2468 N N . PRO B 1 31 ? 1.414 20.875 23.516 1 95.62 31 PRO B N 1
ATOM 2469 C CA . PRO B 1 31 ? 1.042 21.719 24.656 1 95.62 31 PRO B CA 1
ATOM 2470 C C . PRO B 1 31 ? 1.959 22.922 24.828 1 95.62 31 PRO B C 1
ATOM 2472 O O . PRO B 1 31 ? 1.49 24.016 25.156 1 95.62 31 PRO B O 1
ATOM 2475 N N . LEU B 1 32 ? 3.227 22.734 24.594 1 95 32 LEU B N 1
ATOM 2476 C CA . LEU B 1 32 ? 4.176 23.828 24.703 1 95 32 LEU B CA 1
ATOM 2477 C C . LEU B 1 32 ? 3.855 24.938 23.703 1 95 32 LEU B C 1
ATOM 2479 O O . LEU B 1 32 ? 3.885 26.109 24.031 1 95 32 LEU B O 1
ATOM 2483 N N . LEU B 1 33 ? 3.533 24.562 22.516 1 94.94 33 LEU B N 1
ATOM 2484 C CA . LEU B 1 33 ? 3.195 25.531 21.469 1 94.94 33 LEU B CA 1
ATOM 2485 C C . LEU B 1 33 ? 1.907 26.281 21.828 1 94.94 33 LEU B C 1
ATOM 2487 O O . LEU B 1 33 ? 1.835 27.5 21.688 1 94.94 33 LEU B O 1
ATOM 2491 N N . ARG B 1 34 ? 0.958 25.594 22.328 1 91.75 34 ARG B N 1
ATOM 2492 C CA . ARG B 1 34 ? -0.322 26.188 22.688 1 91.75 34 ARG B CA 1
ATOM 2493 C C . ARG B 1 34 ? -0.151 27.219 23.797 1 91.75 34 ARG B C 1
ATOM 2495 O O . ARG B 1 34 ? -0.753 28.297 23.766 1 91.75 34 ARG B O 1
ATOM 2502 N N . THR B 1 35 ? 0.642 26.828 24.703 1 90.75 35 THR B N 1
ATOM 2503 C CA . THR B 1 35 ? 0.911 27.75 25.797 1 90.75 35 THR B CA 1
ATOM 2504 C C . THR B 1 35 ? 1.585 29.016 25.297 1 90.75 35 THR B C 1
ATOM 2506 O O . THR B 1 35 ? 1.262 30.125 25.75 1 90.75 35 THR B O 1
ATOM 2509 N N . SER B 1 36 ? 2.486 28.828 24.359 1 90.88 36 SER B N 1
ATOM 2510 C CA . SER B 1 36 ? 3.207 29.984 23.844 1 90.88 36 SER B CA 1
ATOM 2511 C C . SER B 1 36 ? 2.311 30.844 22.953 1 90.88 36 SER B C 1
ATOM 2513 O O . SER B 1 36 ? 2.496 32.062 22.859 1 90.88 36 SER B O 1
ATOM 2515 N N . ILE B 1 37 ? 1.415 30.234 22.281 1 88.06 37 ILE B N 1
ATOM 2516 C CA . ILE B 1 37 ? 0.456 30.969 21.453 1 88.06 37 ILE B CA 1
ATOM 2517 C C . ILE B 1 37 ? -0.403 31.859 22.344 1 88.06 37 ILE B C 1
ATOM 2519 O O . ILE B 1 37 ? -0.692 33 21.984 1 88.06 37 ILE B O 1
ATOM 2523 N N . ALA B 1 38 ? -0.801 31.375 23.469 1 81.19 38 ALA B N 1
ATOM 2524 C CA . ALA B 1 38 ? -1.642 32.125 24.406 1 81.19 38 ALA B CA 1
ATOM 2525 C C . ALA B 1 38 ? -0.851 33.219 25.078 1 81.19 38 ALA B C 1
ATOM 2527 O O . ALA B 1 38 ? -1.423 34.25 25.5 1 81.19 38 ALA B O 1
ATOM 2528 N N . GLY B 1 39 ? 0.36 33 25.188 1 74.94 39 GLY B N 1
ATOM 2529 C CA . GLY B 1 39 ? 1.177 34 25.875 1 74.94 39 GLY B CA 1
ATOM 2530 C C . GLY B 1 39 ? 1.853 34.969 24.938 1 74.94 39 GLY B C 1
ATOM 2531 O O . GLY B 1 39 ? 1.737 34.844 23.703 1 74.94 39 GLY B O 1
ATOM 2532 N N . ASP B 1 40 ? 2.023 36.344 25.109 1 60.12 40 ASP B N 1
ATOM 2533 C CA . ASP B 1 40 ? 2.676 37.406 24.344 1 60.12 40 ASP B CA 1
ATOM 2534 C C . ASP B 1 40 ? 4.156 37.094 24.141 1 60.12 40 ASP B C 1
ATOM 2536 O O . ASP B 1 40 ? 4.98 38 24.031 1 60.12 40 ASP B O 1
ATOM 2540 N N . SER B 1 41 ? 4.668 35.875 24.281 1 62.34 41 SER B N 1
ATOM 2541 C CA . SER B 1 41 ? 6.047 35.656 24.719 1 62.34 41 SER B CA 1
ATOM 2542 C C . SER B 1 41 ? 6.977 35.438 23.516 1 62.34 41 SER B C 1
ATOM 2544 O O . SER B 1 41 ? 6.535 35 22.453 1 62.34 41 SER B O 1
ATOM 2546 N N . PRO B 1 42 ? 8.117 36.094 23.391 1 70.19 42 PRO B N 1
ATOM 2547 C CA . PRO B 1 42 ? 9.32 35.875 22.609 1 70.19 42 PRO B CA 1
ATOM 2548 C C . PRO B 1 42 ? 9.633 34.375 22.453 1 70.19 42 PRO B C 1
ATOM 2550 O O . PRO B 1 42 ? 10.344 34 21.516 1 70.19 42 PRO B O 1
ATOM 2553 N N . ILE B 1 43 ? 8.812 33.625 23.062 1 89.19 43 ILE B N 1
ATOM 2554 C CA . ILE B 1 43 ? 9.188 32.219 23.109 1 89.19 43 ILE B CA 1
ATOM 2555 C C . ILE B 1 43 ? 8.438 31.438 22.031 1 89.19 43 ILE B C 1
ATOM 2557 O O . ILE B 1 43 ? 8.805 30.312 21.688 1 89.19 43 ILE B O 1
ATOM 2561 N N . LEU B 1 44 ? 7.574 32.156 21.375 1 91.75 44 LEU B N 1
ATOM 2562 C CA . LEU B 1 44 ? 6.754 31.5 20.359 1 91.75 44 LEU B CA 1
ATOM 2563 C C . LEU B 1 44 ? 7.613 31 19.203 1 91.75 44 LEU B C 1
ATOM 2565 O O . LEU B 1 44 ? 7.445 29.859 18.75 1 91.75 44 LEU B O 1
ATOM 2569 N N . SER B 1 45 ? 8.562 31.844 18.797 1 92.75 45 SER B N 1
ATOM 2570 C CA . SER B 1 45 ? 9.438 31.469 17.688 1 92.75 45 SER B CA 1
ATOM 2571 C C . SER B 1 45 ? 10.234 30.219 18.016 1 92.75 45 SER B C 1
ATOM 2573 O O . SER B 1 45 ? 10.453 29.375 17.141 1 92.75 45 SER B O 1
ATOM 2575 N N . THR B 1 46 ? 10.594 30.062 19.219 1 94.62 46 THR B N 1
ATOM 2576 C CA . THR B 1 46 ? 11.367 28.906 19.656 1 94.62 46 THR B CA 1
ATOM 2577 C C . THR B 1 46 ? 10.523 27.641 19.594 1 94.62 46 THR B C 1
ATOM 2579 O O . THR B 1 46 ? 10.977 26.609 19.109 1 94.62 46 THR B O 1
ATOM 2582 N N . HIS B 1 47 ? 9.375 27.719 20.078 1 95.81 47 HIS B N 1
ATOM 2583 C CA . HIS B 1 47 ? 8.508 26.547 20.094 1 95.81 47 HIS B CA 1
ATOM 2584 C C . HIS B 1 47 ? 8.078 26.156 18.688 1 95.81 47 HIS B C 1
ATOM 2586 O O . HIS B 1 47 ? 7.918 24.969 18.391 1 95.81 47 HIS B O 1
ATOM 2592 N N . VAL B 1 48 ? 7.875 27.172 17.828 1 96.44 48 VAL B N 1
ATOM 2593 C CA . VAL B 1 48 ? 7.602 26.906 16.422 1 96.44 48 VAL B CA 1
ATOM 2594 C C . VAL B 1 48 ? 8.773 26.141 15.797 1 96.44 48 VAL B C 1
ATOM 2596 O O . VAL B 1 48 ? 8.578 25.125 15.117 1 96.44 48 VAL B O 1
ATOM 2599 N N . GLU B 1 49 ? 9.961 26.594 16.094 1 96.44 49 GLU B N 1
ATOM 2600 C CA . GLU B 1 49 ? 11.148 25.953 15.547 1 96.44 49 GLU B CA 1
ATOM 2601 C C . GLU B 1 49 ? 11.312 24.547 16.094 1 96.44 49 GLU B C 1
ATOM 2603 O O . GLU B 1 49 ? 11.703 23.625 15.367 1 96.44 49 GLU B O 1
ATOM 2608 N N . LEU B 1 50 ? 11.023 24.375 17.359 1 97.44 50 LEU B N 1
ATOM 2609 C CA . LEU B 1 50 ? 11.133 23.047 17.969 1 97.44 50 LEU B CA 1
ATOM 2610 C C . LEU B 1 50 ? 10.172 22.062 17.297 1 97.44 50 LEU B C 1
ATOM 2612 O O . LEU B 1 50 ? 10.555 20.938 17 1 97.44 50 LEU B O 1
ATOM 2616 N N . LEU B 1 51 ? 9.016 22.469 17.125 1 98.12 51 LEU B N 1
ATOM 2617 C CA . LEU B 1 51 ? 8.023 21.594 16.5 1 98.12 51 LEU B CA 1
ATOM 2618 C C . LEU B 1 51 ? 8.383 21.328 15.039 1 98.12 51 LEU B C 1
ATOM 2620 O O . LEU B 1 51 ? 8.266 20.203 14.562 1 98.12 51 LEU B O 1
ATOM 2624 N N . HIS B 1 52 ? 8.773 22.375 14.32 1 98.19 52 HIS B N 1
ATOM 2625 C CA . HIS B 1 52 ? 9.219 22.203 12.945 1 98.19 52 HIS B CA 1
ATOM 2626 C C . HIS B 1 52 ? 10.367 21.203 12.852 1 98.19 52 HIS B C 1
ATOM 2628 O O . HIS B 1 52 ? 10.352 20.312 12 1 98.19 52 HIS B O 1
ATOM 2634 N N . GLN B 1 53 ? 11.32 21.312 13.719 1 98.25 53 GLN B N 1
ATOM 2635 C CA . GLN B 1 53 ? 12.461 20.422 13.742 1 98.25 53 GLN B CA 1
ATOM 2636 C C . GLN B 1 53 ? 12.031 18.984 14.078 1 98.25 53 GLN B C 1
ATOM 2638 O O . GLN B 1 53 ? 12.609 18.031 13.578 1 98.25 53 GLN B O 1
ATOM 2643 N N . HIS B 1 54 ? 11.07 18.875 14.93 1 98.62 54 HIS B N 1
ATOM 2644 C CA . HIS B 1 54 ? 10.539 17.562 15.258 1 98.62 54 HIS B CA 1
ATOM 2645 C C . HIS B 1 54 ? 10 16.844 14.023 1 98.62 54 HIS B C 1
ATOM 2647 O O . HIS B 1 54 ? 10.242 15.656 13.828 1 98.62 54 HIS B O 1
ATOM 2653 N N . PHE B 1 55 ? 9.312 17.562 13.148 1 98.62 55 PHE B N 1
ATOM 2654 C CA . PHE B 1 55 ? 8.82 16.984 11.898 1 98.62 55 PHE B CA 1
ATOM 2655 C C . PHE B 1 55 ? 9.977 16.656 10.961 1 98.62 55 PHE B C 1
ATOM 2657 O O . PHE B 1 55 ? 9.984 15.609 10.32 1 98.62 55 PHE B O 1
ATOM 2664 N N . GLN B 1 56 ? 10.945 17.562 10.945 1 98.38 56 GLN B N 1
ATOM 2665 C CA . GLN B 1 56 ? 12.102 17.312 10.086 1 98.38 56 GLN B CA 1
ATOM 2666 C C . GLN B 1 56 ? 12.859 16.078 10.547 1 98.38 56 GLN B C 1
ATOM 2668 O O . GLN B 1 56 ? 13.281 15.258 9.719 1 98.38 56 GLN B O 1
ATOM 2673 N N . SER B 1 57 ? 13 15.945 11.805 1 98.25 57 SER B N 1
ATOM 2674 C CA . SER B 1 57 ? 13.711 14.789 12.344 1 98.25 57 SER B CA 1
ATOM 2675 C C . SER B 1 57 ? 12.984 13.492 12.023 1 98.25 57 SER B C 1
ATOM 2677 O O . SER B 1 57 ? 13.617 12.453 11.805 1 98.25 57 SER B O 1
ATOM 2679 N N . TYR B 1 58 ? 11.734 13.523 12.023 1 98.19 58 TYR B N 1
ATOM 2680 C CA . TYR B 1 58 ? 10.93 12.359 11.68 1 98.19 58 TYR B CA 1
ATOM 2681 C C . TYR B 1 58 ? 11.258 11.859 10.273 1 98.19 58 TYR B C 1
ATOM 2683 O O . TYR B 1 58 ? 11.484 10.664 10.07 1 98.19 58 TYR B O 1
ATOM 2691 N N . TYR B 1 59 ? 11.273 12.766 9.289 1 98 59 TYR B N 1
ATOM 2692 C CA . TYR B 1 59 ? 11.516 12.367 7.91 1 98 59 TYR B CA 1
ATOM 2693 C C . TYR B 1 59 ? 12.961 11.922 7.719 1 98 59 TYR B C 1
ATOM 2695 O O . TYR B 1 59 ? 13.242 11.055 6.895 1 98 59 TYR B O 1
ATOM 2703 N N . LEU B 1 60 ? 13.836 12.484 8.523 1 97.25 60 LEU B N 1
ATOM 2704 C CA . LEU B 1 60 ? 15.211 11.992 8.484 1 97.25 60 LEU B CA 1
ATOM 2705 C C . LEU B 1 60 ? 15.297 10.57 9.023 1 97.25 60 LEU B C 1
ATOM 2707 O O . LEU B 1 60 ? 16.047 9.742 8.477 1 97.25 60 LEU B O 1
ATOM 2711 N N . ALA B 1 61 ? 14.539 10.32 10.047 1 96.81 61 ALA B N 1
ATOM 2712 C CA . ALA B 1 61 ? 14.477 8.969 10.594 1 96.81 61 ALA B CA 1
ATOM 2713 C C . ALA B 1 61 ? 13.859 8 9.578 1 96.81 61 ALA B C 1
ATOM 2715 O O . ALA B 1 61 ? 14.281 6.848 9.477 1 96.81 61 ALA B O 1
ATOM 2716 N N . LEU B 1 62 ? 12.875 8.461 8.883 1 96.88 62 LEU B N 1
ATOM 2717 C CA . LEU B 1 62 ? 12.25 7.656 7.84 1 96.88 62 LEU B CA 1
ATOM 2718 C C . LEU B 1 62 ? 13.25 7.328 6.738 1 96.88 62 LEU B C 1
ATOM 2720 O O . LEU B 1 62 ? 13.25 6.223 6.199 1 96.88 62 LEU B O 1
ATOM 2724 N N . ASP B 1 63 ? 14.094 8.312 6.375 1 96.25 63 ASP B N 1
ATOM 2725 C CA . ASP B 1 63 ? 15.156 8.07 5.402 1 96.25 63 ASP B CA 1
ATOM 2726 C C . ASP B 1 63 ? 16.094 6.961 5.875 1 96.25 63 ASP B C 1
ATOM 2728 O O . ASP B 1 63 ? 16.469 6.09 5.09 1 96.25 63 ASP B O 1
ATOM 2732 N N . ASP B 1 64 ? 16.406 7.062 7.117 1 95.12 64 ASP B N 1
ATOM 2733 C CA . ASP B 1 64 ? 17.281 6.062 7.699 1 95.12 64 ASP B CA 1
ATOM 2734 C C . ASP B 1 64 ? 16.641 4.676 7.668 1 95.12 64 ASP B C 1
ATOM 2736 O O . ASP B 1 64 ? 17.297 3.689 7.32 1 95.12 64 ASP B O 1
ATOM 2740 N N . ALA B 1 65 ? 15.391 4.605 7.996 1 93.62 65 ALA B N 1
ATOM 2741 C CA . ALA B 1 65 ? 14.656 3.344 7.965 1 93.62 65 ALA B CA 1
ATOM 2742 C C . ALA B 1 65 ? 14.586 2.791 6.543 1 93.62 65 ALA B C 1
ATOM 2744 O O . ALA B 1 65 ? 14.758 1.59 6.328 1 93.62 65 ALA B O 1
ATOM 2745 N N . ALA B 1 66 ? 14.305 3.658 5.578 1 93.69 66 ALA B N 1
ATOM 2746 C CA . ALA B 1 66 ? 14.211 3.25 4.18 1 93.69 66 ALA B CA 1
ATOM 2747 C C . ALA B 1 66 ? 15.531 2.68 3.68 1 93.69 66 ALA B C 1
ATOM 2749 O O . ALA B 1 66 ? 15.547 1.716 2.91 1 93.69 66 ALA B O 1
ATOM 2750 N N . THR B 1 67 ? 16.594 3.246 4.148 1 92 67 THR B N 1
ATOM 2751 C CA . THR B 1 67 ? 17.922 2.883 3.652 1 92 67 THR B CA 1
ATOM 2752 C C . THR B 1 67 ? 18.406 1.604 4.32 1 92 67 THR B C 1
ATOM 2754 O O . THR B 1 67 ? 19.047 0.769 3.678 1 92 67 THR B O 1
ATOM 2757 N N . HIS B 1 68 ? 18 1.382 5.562 1 87.88 68 HIS B N 1
ATOM 2758 C CA . HIS B 1 68 ? 18.578 0.267 6.305 1 87.88 68 HIS B CA 1
ATOM 2759 C C . HIS B 1 68 ? 17.641 -0.93 6.32 1 87.88 68 HIS B C 1
ATOM 2761 O O . HIS B 1 68 ? 18.078 -2.08 6.293 1 87.88 68 HIS B O 1
ATOM 2767 N N . ASN B 1 69 ? 16.391 -0.678 6.426 1 86.75 69 ASN B N 1
ATOM 2768 C CA . ASN B 1 69 ? 15.383 -1.728 6.418 1 86.75 69 ASN B CA 1
ATOM 2769 C C . ASN B 1 69 ? 14.086 -1.25 5.773 1 86.75 69 ASN B C 1
ATOM 2771 O O . ASN B 1 69 ? 13.102 -0.978 6.469 1 86.75 69 ASN B O 1
ATOM 2775 N N . PRO B 1 70 ? 14.078 -1.299 4.496 1 87.81 70 PRO B N 1
ATOM 2776 C CA . PRO B 1 70 ? 12.922 -0.738 3.787 1 87.81 70 PRO B CA 1
ATOM 2777 C C . PRO B 1 70 ? 11.641 -1.542 4.008 1 87.81 70 PRO B C 1
ATOM 2779 O O . PRO B 1 70 ? 10.539 -1.021 3.816 1 87.81 70 PRO B O 1
ATOM 2782 N N . THR B 1 71 ? 11.742 -2.832 4.402 1 83.94 71 THR B N 1
ATOM 2783 C CA . THR B 1 71 ? 10.578 -3.693 4.566 1 83.94 71 THR B CA 1
ATOM 2784 C C . THR B 1 71 ? 9.664 -3.158 5.66 1 83.94 71 THR B C 1
ATOM 2786 O O . THR B 1 71 ? 8.445 -3.352 5.609 1 83.94 71 THR B O 1
ATOM 2789 N N . GLN B 1 72 ? 10.219 -2.42 6.59 1 86.56 72 GLN B N 1
ATOM 2790 C CA . GLN B 1 72 ? 9.414 -1.87 7.676 1 86.56 72 GLN B CA 1
ATOM 2791 C C . GLN B 1 72 ? 8.461 -0.795 7.168 1 86.56 72 GLN B C 1
ATOM 2793 O O . GLN B 1 72 ? 7.387 -0.588 7.738 1 86.56 72 GLN B O 1
ATOM 2798 N N . LEU B 1 73 ? 8.844 -0.181 6.07 1 89.62 73 LEU B N 1
ATOM 2799 C CA . LEU B 1 73 ? 8.023 0.899 5.539 1 89.62 73 LEU B CA 1
ATOM 2800 C C . LEU B 1 73 ? 6.906 0.349 4.656 1 89.62 73 LEU B C 1
ATOM 2802 O O . LEU B 1 73 ? 5.934 1.048 4.371 1 89.62 73 LEU B O 1
ATOM 2806 N N . LEU B 1 74 ? 7.062 -0.901 4.234 1 85.88 74 LEU B N 1
ATOM 2807 C CA . LEU B 1 74 ? 6.047 -1.552 3.416 1 85.88 74 LEU B CA 1
ATOM 2808 C C . LEU B 1 74 ? 4.941 -2.137 4.285 1 85.88 74 LEU B C 1
ATOM 2810 O O . LEU B 1 74 ? 3.809 -2.309 3.826 1 85.88 74 LEU B O 1
ATOM 2814 N N . SER B 1 75 ? 5.262 -2.471 5.41 1 83.62 75 SER B N 1
ATOM 2815 C CA . SER B 1 75 ? 4.305 -2.959 6.398 1 83.62 75 SER B CA 1
ATOM 2816 C C . SER B 1 75 ? 4.352 -2.127 7.676 1 83.62 75 SER B C 1
ATOM 2818 O O . SER B 1 75 ? 5.215 -2.344 8.531 1 83.62 75 SER B O 1
ATOM 2820 N N . GLN B 1 76 ? 3.443 -1.251 7.809 1 90.12 76 GLN B N 1
ATOM 2821 C CA . GLN B 1 76 ? 3.463 -0.299 8.914 1 90.12 76 GLN B CA 1
ATOM 2822 C C . GLN B 1 76 ? 2.412 -0.651 9.961 1 90.12 76 GLN B C 1
ATOM 2824 O O . GLN B 1 76 ? 1.36 -0.011 10.031 1 90.12 76 GLN B O 1
ATOM 2829 N N . ASP B 1 77 ? 2.76 -1.583 10.805 1 84.81 77 ASP B N 1
ATOM 2830 C CA . ASP B 1 77 ? 1.8 -2.098 11.773 1 84.81 77 ASP B CA 1
ATOM 2831 C C . ASP B 1 77 ? 1.615 -1.122 12.938 1 84.81 77 ASP B C 1
ATOM 2833 O O . ASP B 1 77 ? 0.758 -1.328 13.797 1 84.81 77 ASP B O 1
ATOM 2837 N N . TRP B 1 78 ? 2.365 -0.014 12.938 1 89.62 78 TRP B N 1
ATOM 2838 C CA . TRP B 1 78 ? 2.225 0.999 13.977 1 89.62 78 TRP B CA 1
ATOM 2839 C C . TRP B 1 78 ? 1.166 2.027 13.594 1 89.62 78 TRP B C 1
ATOM 2841 O O . TRP B 1 78 ? 0.762 2.848 14.422 1 89.62 78 TRP B O 1
ATOM 2851 N N . ARG B 1 79 ? 0.725 1.987 12.383 1 91.44 79 ARG B N 1
ATOM 2852 C CA . ARG B 1 79 ? -0.301 2.92 11.93 1 91.44 79 ARG B CA 1
ATOM 2853 C C . ARG B 1 79 ? -1.696 2.412 12.273 1 91.44 79 ARG B C 1
ATOM 2855 O O . ARG B 1 79 ? -1.963 1.211 12.195 1 91.44 79 ARG B O 1
ATOM 2862 N N . THR B 1 80 ? -2.516 3.32 12.602 1 89.88 80 THR B N 1
ATOM 2863 C CA . THR B 1 80 ? -3.92 2.986 12.805 1 89.88 80 THR B CA 1
ATOM 2864 C C . THR B 1 80 ? -4.652 2.891 11.469 1 89.88 80 THR B C 1
ATOM 2866 O O . THR B 1 80 ? -4.195 3.443 10.469 1 89.88 80 THR B O 1
ATOM 2869 N N . PRO B 1 81 ? -5.754 2.221 11.469 1 85.25 81 PRO B N 1
ATOM 2870 C CA . PRO B 1 81 ? -6.531 2.121 10.234 1 85.25 81 PRO B CA 1
ATOM 2871 C C . PRO B 1 81 ? -6.965 3.484 9.703 1 85.25 81 PRO B C 1
ATOM 2873 O O . PRO B 1 81 ? -7.164 3.643 8.492 1 85.25 81 PRO B O 1
ATOM 2876 N N . LEU B 1 82 ? -7.047 4.504 10.555 1 89.94 82 LEU B N 1
ATOM 2877 C CA . LEU B 1 82 ? -7.48 5.836 10.148 1 89.94 82 LEU B CA 1
ATOM 2878 C C . LEU B 1 82 ? -6.348 6.594 9.469 1 89.94 82 LEU B C 1
ATOM 2880 O O . LEU B 1 82 ? -6.594 7.539 8.719 1 89.94 82 LEU B O 1
ATOM 2884 N N . GLU B 1 83 ? -5.152 6.141 9.742 1 93.56 83 GLU B N 1
ATOM 2885 C CA . GLU B 1 83 ? -4 6.832 9.18 1 93.56 83 GLU B CA 1
ATOM 2886 C C . GLU B 1 83 ? -3.686 6.324 7.773 1 93.56 83 GLU B C 1
ATOM 2888 O O . GLU B 1 83 ? -3.064 7.031 6.977 1 93.56 83 GLU B O 1
ATOM 2893 N N . LEU B 1 84 ? -4.105 5.191 7.488 1 90.94 84 LEU B N 1
ATOM 2894 C CA . LEU B 1 84 ? -3.672 4.496 6.281 1 90.94 84 LEU B CA 1
ATOM 2895 C C . LEU B 1 84 ? -4.113 5.25 5.031 1 90.94 84 LEU B C 1
ATOM 2897 O O . LEU B 1 84 ? -3.326 5.422 4.094 1 90.94 84 LEU B O 1
ATOM 2901 N N . PRO B 1 85 ? -5.32 5.797 5.012 1 92.5 85 PRO B N 1
ATOM 2902 C CA . PRO B 1 85 ? -5.742 6.52 3.807 1 92.5 85 PRO B CA 1
ATOM 2903 C C . PRO B 1 85 ? -4.961 7.812 3.592 1 92.5 85 PRO B C 1
ATOM 2905 O O . PRO B 1 85 ? -5.02 8.398 2.508 1 92.5 85 PRO B O 1
ATOM 2908 N N . LEU B 1 86 ? -4.27 8.281 4.609 1 96.44 86 LEU B N 1
ATOM 2909 C CA . LEU B 1 86 ? -3.51 9.523 4.52 1 96.44 86 LEU B CA 1
ATOM 2910 C C . LEU B 1 86 ? -2.162 9.289 3.848 1 96.44 86 LEU B C 1
ATOM 2912 O O . LEU B 1 86 ? -1.454 10.242 3.516 1 96.44 86 LEU B O 1
ATOM 2916 N N . LEU B 1 87 ? -1.855 8.039 3.625 1 96 87 LEU B N 1
ATOM 2917 C CA . LEU B 1 87 ? -0.479 7.703 3.275 1 96 87 LEU B CA 1
ATOM 2918 C C . LEU B 1 87 ? -0.285 7.711 1.763 1 96 87 LEU B C 1
ATOM 2920 O O . LEU B 1 87 ? -1.217 7.414 1.013 1 96 87 LEU B O 1
ATOM 2924 N N . TRP B 1 88 ? 0.833 8.156 1.376 1 97.12 88 TRP B N 1
ATOM 2925 C CA . TRP B 1 88 ? 1.396 8.141 0.03 1 97.12 88 TRP B CA 1
ATOM 2926 C C . TRP B 1 88 ? 2.883 7.801 0.067 1 97.12 88 TRP B C 1
ATOM 2928 O O . TRP B 1 88 ? 3.66 8.461 0.758 1 97.12 88 TRP B O 1
ATOM 2938 N N . LEU B 1 89 ? 3.291 6.691 -0.606 1 96.5 89 LEU B N 1
ATOM 2939 C CA . LEU B 1 89 ? 4.684 6.262 -0.67 1 96.5 89 LEU B CA 1
ATOM 2940 C C . LEU B 1 89 ? 5.289 6.18 0.727 1 96.5 89 LEU B C 1
ATOM 2942 O O . LEU B 1 89 ? 6.32 6.797 0.997 1 96.5 89 LEU B O 1
ATOM 2946 N N . ALA B 1 90 ? 4.605 5.441 1.665 1 94.94 90 ALA B N 1
ATOM 2947 C CA . ALA B 1 90 ? 5.078 4.973 2.965 1 94.94 90 ALA B CA 1
ATOM 2948 C C . ALA B 1 90 ? 4.883 6.039 4.035 1 94.94 90 ALA B C 1
ATOM 2950 O O . ALA B 1 90 ? 5.227 5.828 5.203 1 94.94 90 ALA B O 1
ATOM 2951 N N . ASP B 1 91 ? 4.371 7.25 3.688 1 97.5 91 ASP B N 1
ATOM 2952 C CA . ASP B 1 91 ? 4.039 8.227 4.719 1 97.5 91 ASP B CA 1
ATOM 2953 C C . ASP B 1 91 ? 3.016 9.242 4.207 1 97.5 91 ASP B C 1
ATOM 2955 O O . ASP B 1 91 ? 2.35 9 3.197 1 97.5 91 ASP B O 1
ATOM 2959 N N . LEU B 1 92 ? 2.812 10.328 4.906 1 98.06 92 LEU B N 1
ATOM 2960 C CA . LEU B 1 92 ? 1.729 11.273 4.656 1 98.06 92 LEU B CA 1
ATOM 2961 C C . LEU B 1 92 ? 1.799 11.82 3.232 1 98.06 92 LEU B C 1
ATOM 2963 O O . LEU B 1 92 ? 2.887 12.102 2.725 1 98.06 92 LEU B O 1
ATOM 2967 N N . HIS B 1 93 ? 0.691 11.914 2.631 1 98.62 93 HIS B N 1
ATOM 2968 C CA . HIS B 1 93 ? 0.602 12.617 1.354 1 98.62 93 HIS B CA 1
ATOM 2969 C C . HIS B 1 93 ? 0.963 14.086 1.505 1 98.62 93 HIS B C 1
ATOM 2971 O O . HIS B 1 93 ? 0.417 14.781 2.367 1 98.62 93 HIS B O 1
ATOM 2977 N N . PRO B 1 94 ? 1.784 14.625 0.662 1 98.56 94 PRO B N 1
ATOM 2978 C CA . PRO B 1 94 ? 2.258 15.992 0.859 1 98.56 94 PRO B CA 1
ATOM 2979 C C . PRO B 1 94 ? 1.158 17.031 0.661 1 98.56 94 PRO B C 1
ATOM 2981 O O . PRO B 1 94 ? 1.231 18.125 1.219 1 98.56 94 PRO B O 1
ATOM 2984 N N . PHE B 1 95 ? 0.105 16.703 -0.046 1 98.5 95 PHE B N 1
ATOM 2985 C CA . PHE B 1 95 ? -0.997 17.625 -0.255 1 98.5 95 PHE B CA 1
ATOM 2986 C C . PHE B 1 95 ? -1.734 17.906 1.052 1 98.5 95 PHE B C 1
ATOM 2988 O O . PHE B 1 95 ? -2.451 18.891 1.174 1 98.5 95 PHE B O 1
ATOM 2995 N N . LEU B 1 96 ? -1.575 17.031 2.023 1 98.56 96 LEU B N 1
ATOM 2996 C CA . LEU B 1 96 ? -2.186 17.281 3.324 1 98.56 96 LEU B CA 1
ATOM 2997 C C . LEU B 1 96 ? -1.673 18.578 3.924 1 98.56 96 LEU B C 1
ATOM 2999 O O . LEU B 1 96 ? -2.436 19.328 4.543 1 98.56 96 LEU B O 1
ATOM 3003 N N . PHE B 1 97 ? -0.388 18.891 3.711 1 98.62 97 PHE B N 1
ATOM 3004 C CA . PHE B 1 97 ? 0.23 20.094 4.258 1 98.62 97 PHE B CA 1
ATOM 3005 C C . PHE B 1 97 ? -0.32 21.344 3.578 1 98.62 97 PHE B C 1
ATOM 3007 O O . PHE B 1 97 ? -0.708 22.297 4.246 1 98.62 97 PHE B O 1
ATOM 3014 N N . THR B 1 98 ? -0.379 21.297 2.287 1 97.88 98 THR B N 1
ATOM 3015 C CA . THR B 1 98 ? -0.836 22.484 1.561 1 97.88 98 THR B CA 1
ATOM 3016 C C . THR B 1 98 ? -2.34 22.672 1.734 1 97.88 98 THR B C 1
ATOM 3018 O O . THR B 1 98 ? -2.822 23.812 1.788 1 97.88 98 THR B O 1
ATOM 3021 N N . ASN B 1 99 ? -3.055 21.562 1.776 1 97.5 99 ASN B N 1
ATOM 3022 C CA . ASN B 1 99 ? -4.488 21.656 2.031 1 97.5 99 ASN B CA 1
ATOM 3023 C C . ASN B 1 99 ? -4.77 22.328 3.373 1 97.5 99 ASN B C 1
ATOM 3025 O O . ASN B 1 99 ? -5.719 23.109 3.494 1 97.5 99 ASN B O 1
ATOM 3029 N N . LEU B 1 100 ? -3.99 22.016 4.32 1 97.94 100 LEU B N 1
ATOM 3030 C CA . LEU B 1 100 ? -4.156 22.656 5.621 1 97.94 100 LEU B CA 1
ATOM 3031 C C . LEU B 1 100 ? -3.855 24.141 5.535 1 97.94 100 LEU B C 1
ATOM 3033 O O . LEU B 1 100 ? -4.629 24.969 6.027 1 97.94 100 LEU B O 1
ATOM 3037 N N . ALA B 1 101 ? -2.75 24.484 4.902 1 96.88 101 ALA B N 1
ATOM 3038 C CA . ALA B 1 101 ? -2.404 25.891 4.719 1 96.88 101 ALA B CA 1
ATOM 3039 C C . ALA B 1 101 ? -3.508 26.641 3.973 1 96.88 101 ALA B C 1
ATOM 3041 O O . ALA B 1 101 ? -3.875 27.75 4.344 1 96.88 101 ALA B O 1
ATOM 3042 N N . ARG B 1 102 ? -4.066 26 2.992 1 95.31 102 ARG B N 1
ATOM 3043 C CA . ARG B 1 102 ? -5.141 26.609 2.209 1 95.31 102 ARG B CA 1
ATOM 3044 C C . ARG B 1 102 ? -6.398 26.781 3.051 1 95.31 102 ARG B C 1
ATOM 3046 O O . ARG B 1 102 ? -7.145 27.75 2.865 1 95.31 102 ARG B O 1
ATOM 3053 N N . SER B 1 103 ? -6.641 25.844 3.883 1 94.88 103 SER B N 1
ATOM 3054 C CA . SER B 1 103 ? -7.797 25.953 4.766 1 94.88 103 SER B CA 1
ATOM 3055 C C . SER B 1 103 ? -7.703 27.203 5.645 1 94.88 103 SER B C 1
ATOM 3057 O O . SER B 1 103 ? -8.703 27.875 5.891 1 94.88 103 SER B O 1
ATOM 3059 N N . PHE B 1 104 ? -6.523 27.531 6.105 1 93.81 104 PHE B N 1
ATOM 3060 C CA . PHE B 1 104 ? -6.32 28.75 6.871 1 93.81 104 PHE B CA 1
ATOM 3061 C C . PHE B 1 104 ? -6.551 29.984 5.996 1 93.81 104 PHE B C 1
ATOM 3063 O O . PHE B 1 104 ? -7.156 30.969 6.441 1 93.81 104 PHE B O 1
ATOM 3070 N N . LEU B 1 105 ? -6.043 29.922 4.777 1 91.69 105 LEU B N 1
ATOM 3071 C CA . LEU B 1 105 ? -6.137 31.047 3.859 1 91.69 105 LEU B CA 1
ATOM 3072 C C . LEU B 1 105 ? -7.594 31.344 3.502 1 91.69 105 LEU B C 1
ATOM 3074 O O . LEU B 1 105 ? -7.961 32.5 3.27 1 91.69 105 LEU B O 1
ATOM 3078 N N . HIS B 1 106 ? -8.453 30.312 3.461 1 87.06 106 HIS B N 1
ATOM 3079 C CA . HIS B 1 106 ? -9.82 30.484 2.994 1 87.06 106 HIS B CA 1
ATOM 3080 C C . HIS B 1 106 ? -10.797 30.531 4.164 1 87.06 106 HIS B C 1
ATOM 3082 O O . HIS B 1 106 ? -12.016 30.547 3.961 1 87.06 106 HIS B O 1
ATOM 3088 N N . GLU B 1 107 ? -10.297 30.438 5.32 1 80.88 107 GLU B N 1
ATOM 3089 C CA . GLU B 1 107 ? -11.188 30.484 6.477 1 80.88 107 GLU B CA 1
ATOM 3090 C C . GLU B 1 107 ? -12 31.781 6.504 1 80.88 107 GLU B C 1
ATOM 3092 O O . GLU B 1 107 ? -11.438 32.875 6.402 1 80.88 107 GLU B O 1
ATOM 3097 N N . ASP B 1 108 ? -13.32 31.875 5.863 1 61.5 108 ASP B N 1
ATOM 3098 C CA . ASP B 1 108 ? -14.227 33 5.879 1 61.5 108 ASP B CA 1
ATOM 3099 C C . ASP B 1 108 ? -14.531 33.438 7.309 1 61.5 108 ASP B C 1
ATOM 3101 O O . ASP B 1 108 ? -14.5 32.625 8.234 1 61.5 108 ASP B O 1
ATOM 3105 N N . ASP B 1 109 ? -14.461 34.75 7.617 1 51.91 109 ASP B N 1
ATOM 3106 C CA . ASP B 1 109 ? -14.859 35.438 8.828 1 51.91 109 ASP B CA 1
ATOM 3107 C C . ASP B 1 109 ? -16.219 34.938 9.336 1 51.91 109 ASP B C 1
ATOM 3109 O O . ASP B 1 109 ? -16.812 35.531 10.234 1 51.91 109 ASP B O 1
ATOM 3113 N N . ASP B 1 110 ? -16.969 34.25 8.594 1 46.31 110 ASP B N 1
ATOM 3114 C CA . ASP B 1 110 ? -18.359 34.125 9.047 1 46.31 110 ASP B CA 1
ATOM 3115 C C . ASP B 1 110 ? -18.422 33.531 10.453 1 46.31 110 ASP B C 1
ATOM 3117 O O . ASP B 1 110 ? -19.5 33.5 11.055 1 46.31 110 ASP B O 1
ATOM 3121 N N . ASP B 1 111 ? -17.578 32.719 10.758 1 44.5 111 ASP B N 1
ATOM 3122 C CA . ASP B 1 111 ? -17.922 32.188 12.07 1 44.5 111 ASP B CA 1
ATOM 3123 C C . ASP B 1 111 ? -17.766 33.219 13.164 1 44.5 111 ASP B C 1
ATOM 3125 O O . ASP B 1 111 ? -17.547 32.906 14.328 1 44.5 111 ASP B O 1
ATOM 3129 N N . ASP B 1 112 ? -17.656 34.438 12.906 1 39.06 112 ASP B N 1
ATOM 3130 C CA . ASP B 1 112 ? -17.875 35.312 14.031 1 39.06 112 ASP B CA 1
ATOM 3131 C C . ASP B 1 112 ? -19.172 34.969 14.773 1 39.06 112 ASP B C 1
ATOM 3133 O O . ASP B 1 112 ? -19.453 35.531 15.836 1 39.06 112 ASP B O 1
ATOM 3137 N N . ASN B 1 113 ? -20.281 34.594 14.047 1 37.34 113 ASN B N 1
ATOM 3138 C CA . ASN B 1 113 ? -21.531 34.594 14.781 1 37.34 113 ASN B CA 1
ATOM 3139 C C . ASN B 1 113 ? -21.547 33.5 15.852 1 37.34 113 ASN B C 1
ATOM 3141 O O . ASN B 1 113 ? -22.359 33.531 16.781 1 37.34 113 ASN B O 1
ATOM 3145 N N . ASP B 1 114 ? -21.281 32.219 15.469 1 38 114 ASP B N 1
ATOM 3146 C CA . ASP B 1 114 ? -21.688 31.266 16.484 1 38 114 ASP B CA 1
ATOM 3147 C C . ASP B 1 114 ? -20.75 31.312 17.688 1 38 114 ASP B C 1
ATOM 3149 O O . ASP B 1 114 ? -20.656 30.344 18.453 1 38 114 ASP B O 1
ATOM 3153 N N . ASN B 1 115 ? -19.875 32.188 17.781 1 35.56 115 ASN B N 1
ATOM 3154 C CA . ASN B 1 115 ? -19.391 32.375 19.141 1 35.56 115 ASN B CA 1
ATOM 3155 C C . ASN B 1 115 ? -20.531 32.625 20.109 1 35.56 115 ASN B C 1
ATOM 3157 O O . ASN B 1 115 ? -20.781 33.75 20.516 1 35.56 115 ASN B O 1
ATOM 3161 N N . GLN B 1 116 ? -21.75 32.219 19.828 1 33.06 116 GLN B N 1
ATOM 3162 C CA . GLN B 1 116 ? -22.562 32.219 21.031 1 33.06 116 GLN B CA 1
ATOM 3163 C C . GLN B 1 116 ? -21.766 31.734 22.234 1 33.06 116 GLN B C 1
ATOM 3165 O O . GLN B 1 116 ? -20.812 30.969 22.078 1 33.06 116 GLN B O 1
A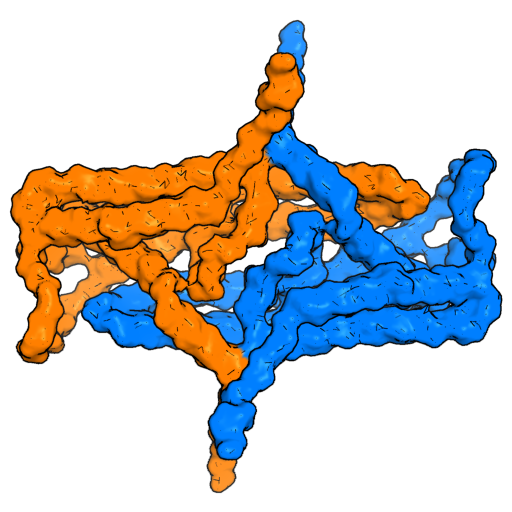TOM 3170 N N . GLU B 1 117 ? -22.062 32.344 23.469 1 34.69 117 GLU B N 1
ATOM 3171 C CA . GLU B 1 117 ? -21.781 32.156 24.891 1 34.69 117 GLU B CA 1
ATOM 3172 C C . GLU B 1 117 ? -21.828 30.688 25.281 1 34.69 117 GLU B C 1
ATOM 3174 O O . GLU B 1 117 ? -22.5 30.312 26.234 1 34.69 117 GLU B O 1
ATOM 3179 N N . ASP B 1 118 ? -22.156 29.734 24.469 1 33.97 118 ASP B N 1
ATOM 3180 C CA . ASP B 1 118 ? -22.297 28.609 25.391 1 33.97 118 ASP B CA 1
ATOM 3181 C C . ASP B 1 118 ? -21.141 28.562 26.391 1 33.97 118 ASP B C 1
ATOM 3183 O O . ASP B 1 118 ? -19.984 28.828 26.016 1 33.97 118 ASP B O 1
ATOM 3187 N N . ASP B 1 119 ? -21.391 28.641 27.688 1 33.72 119 ASP B N 1
ATOM 3188 C CA . ASP B 1 119 ? -20.75 28.641 29 1 33.72 119 ASP B CA 1
ATOM 3189 C C . ASP B 1 119 ? -19.578 27.672 29.047 1 33.72 119 ASP B C 1
ATOM 3191 O O . ASP B 1 119 ? -18.875 27.578 30.047 1 33.72 119 ASP B O 1
ATOM 3195 N N . GLN B 1 120 ? -19.797 26.438 28.562 1 34.62 120 GLN B N 1
ATOM 3196 C CA . GLN B 1 120 ? -18.672 25.609 28.984 1 34.62 120 GLN B CA 1
ATOM 3197 C C . GLN B 1 120 ? -17.359 26.078 28.359 1 34.62 120 GLN B C 1
ATOM 3199 O O . GLN B 1 120 ? -17.25 26.141 27.141 1 34.62 120 GLN B O 1
ATOM 3204 N N . GLN B 1 121 ? -16.688 27.031 29 1 34 121 GLN B N 1
ATOM 3205 C CA . GLN B 1 121 ? -15.375 27.656 28.859 1 34 121 GLN B CA 1
ATOM 3206 C C . GLN B 1 121 ? -14.391 26.703 28.188 1 34 121 GLN B C 1
ATOM 3208 O O . GLN B 1 121 ? -13.812 25.828 28.859 1 34 121 GLN B O 1
ATOM 3213 N N . PRO B 1 122 ? -14.68 25.859 27.25 1 36.91 122 PRO B N 1
ATOM 3214 C CA . PRO B 1 122 ? -13.336 25.297 27.109 1 36.91 122 PRO B CA 1
ATOM 3215 C C . PRO B 1 122 ? -12.234 26.344 27.25 1 36.91 122 PRO B C 1
ATOM 3217 O O . PRO B 1 122 ? -12.492 27.531 27.078 1 36.91 122 PRO B O 1
ATOM 3220 N N . LEU B 1 123 ? -11.055 26.078 27.859 1 35.75 123 LEU B N 1
ATOM 3221 C CA . LEU B 1 123 ? -9.906 26.984 27.969 1 35.75 123 LEU B CA 1
ATOM 3222 C C . LEU B 1 123 ? -9.734 27.781 26.688 1 35.75 123 LEU B C 1
ATOM 3224 O O . LEU B 1 123 ? -9.141 27.312 25.719 1 35.75 123 LEU B O 1
ATOM 3228 N N . ILE B 1 124 ? -10.656 28.328 26.016 1 41.44 124 ILE B N 1
ATOM 3229 C CA . ILE B 1 124 ? -10.375 29.391 25.078 1 41.44 124 ILE B CA 1
ATOM 3230 C C . ILE B 1 124 ? -9.219 30.25 25.594 1 41.44 124 ILE B C 1
ATOM 3232 O O . ILE B 1 124 ? -9.383 31.031 26.531 1 41.44 124 ILE B O 1
ATOM 3236 N N . THR B 1 125 ? -8.203 29.656 25.969 1 45.5 125 THR B N 1
ATOM 3237 C CA . THR B 1 125 ? -7.004 30.453 26.188 1 45.5 125 THR B CA 1
ATOM 3238 C C . THR B 1 125 ? -7 31.688 25.281 1 45.5 125 THR B C 1
ATOM 3240 O O . THR B 1 125 ? -7.363 31.594 24.109 1 45.5 125 THR B O 1
ATOM 3243 N N . HIS B 1 126 ? -7.359 32.812 25.734 1 57.31 126 HIS B N 1
ATOM 3244 C CA . HIS B 1 126 ? -7.258 34.188 25.188 1 57.31 126 HIS B CA 1
ATOM 3245 C C . HIS B 1 126 ? -6.137 34.25 24.156 1 57.31 126 HIS B C 1
ATOM 3247 O O . HIS B 1 126 ? -4.961 34.312 24.516 1 57.31 126 HIS B O 1
ATOM 3253 N N . ARG B 1 127 ? -6.469 33.625 22.906 1 67.12 127 ARG B N 1
ATOM 3254 C CA . ARG B 1 127 ? -5.457 33.844 21.875 1 67.12 127 ARG B CA 1
ATOM 3255 C C . ARG B 1 127 ? -5.348 35.344 21.547 1 67.12 127 ARG B C 1
ATOM 3257 O O . ARG B 1 127 ? -6.355 36 21.281 1 67.12 127 ARG B O 1
ATOM 3264 N N . PRO B 1 128 ? -4.16 35.781 21.781 1 72.75 128 PRO B N 1
ATOM 3265 C CA . PRO B 1 128 ? -3.936 37.188 21.375 1 72.75 128 PRO B CA 1
ATOM 3266 C C . PRO B 1 128 ? -4.426 37.469 19.953 1 72.75 128 PRO B C 1
ATOM 3268 O O . PRO B 1 128 ? -4.469 36.562 19.125 1 72.75 128 PRO B O 1
ATOM 3271 N N . TRP B 1 129 ? -4.895 38.656 19.781 1 71 129 TRP B N 1
ATOM 3272 C CA . TRP B 1 129 ? -5.457 39.062 18.484 1 71 129 TRP B CA 1
ATOM 3273 C C . TRP B 1 129 ? -4.488 38.75 17.359 1 71 129 TRP B C 1
ATOM 3275 O O . TRP B 1 129 ? -4.914 38.438 16.234 1 71 129 TRP B O 1
ATOM 3285 N N . GLN B 1 130 ? -3.182 38.844 17.609 1 70.56 130 GLN B N 1
ATOM 3286 C CA . GLN B 1 130 ? -2.17 38.562 16.594 1 70.56 130 GLN B CA 1
ATOM 3287 C C . GLN B 1 130 ? -2.285 37.125 16.078 1 70.56 130 GLN B C 1
ATOM 3289 O O . GLN B 1 130 ? -2.076 36.875 14.891 1 70.56 130 GLN B O 1
ATOM 3294 N N . VAL B 1 131 ? -2.67 36.344 16.984 1 74.44 131 VAL B N 1
ATOM 3295 C CA . VAL B 1 131 ? -2.797 34.906 16.641 1 74.44 131 VAL B CA 1
ATOM 3296 C C . VAL B 1 131 ? -4.129 34.688 15.93 1 74.44 131 VAL B C 1
ATOM 3298 O O . VAL B 1 131 ? -4.176 34.031 14.883 1 74.44 131 VAL B O 1
ATOM 3301 N N . SER B 1 132 ? -5.109 35.281 16.406 1 72.94 132 SER B N 1
ATOM 3302 C CA . SER B 1 132 ? -6.457 35.062 15.891 1 72.94 132 SER B CA 1
ATOM 3303 C C . SER B 1 132 ? -6.613 35.594 14.477 1 72.94 132 SER B C 1
ATOM 3305 O O . SER B 1 132 ? -7.379 35.062 13.68 1 72.94 132 SER B O 1
ATOM 3307 N N . PHE B 1 133 ? -5.789 36.5 14.141 1 76.5 133 PHE B N 1
ATOM 3308 C CA . PHE B 1 133 ? -5.969 37.125 12.836 1 76.5 133 PHE B CA 1
ATOM 3309 C C . PHE B 1 133 ? -4.766 36.875 11.938 1 76.5 133 PHE B C 1
ATOM 3311 O O . PHE B 1 133 ? -4.625 37.5 10.891 1 76.5 133 PHE B O 1
ATOM 3318 N N . ALA B 1 134 ? -3.939 36 12.43 1 84.06 134 ALA B N 1
ATOM 3319 C CA . ALA B 1 134 ? -2.664 35.812 11.742 1 84.06 134 ALA B CA 1
ATOM 3320 C C . ALA B 1 134 ? -2.879 35.438 10.281 1 84.06 134 ALA B C 1
ATOM 3322 O O . ALA B 1 134 ? -2.109 35.844 9.406 1 84.06 134 ALA B O 1
ATOM 3323 N N . TRP B 1 135 ? -3.926 34.75 9.992 1 88.56 135 TRP B N 1
ATOM 3324 C CA . TRP B 1 135 ? -4.16 34.25 8.633 1 88.56 135 TRP B CA 1
ATOM 3325 C C . TRP B 1 135 ? -5.215 35.094 7.934 1 88.56 135 TRP B C 1
ATOM 3327 O O . TRP B 1 135 ? -5.598 34.812 6.797 1 88.56 135 TRP B O 1
ATOM 3337 N N . ARG B 1 136 ? -5.574 36.156 8.758 1 82.56 136 ARG B N 1
ATOM 3338 C CA . ARG B 1 136 ? -6.547 37.062 8.164 1 82.56 136 ARG B CA 1
ATOM 3339 C C . ARG B 1 136 ? -5.879 38 7.16 1 82.56 136 ARG B C 1
ATOM 3341 O O . ARG B 1 136 ? -4.812 38.562 7.438 1 82.56 136 ARG B O 1
ATOM 3348 N N . SER B 1 137 ? -6.375 38.062 5.949 1 81.88 137 SER B N 1
ATOM 3349 C CA . SER B 1 137 ? -5.867 38.906 4.867 1 81.88 137 SER B CA 1
ATOM 3350 C C . SER B 1 137 ? -4.449 38.5 4.477 1 81.88 137 SER B C 1
ATOM 3352 O O . SER B 1 137 ? -3.518 39.312 4.605 1 81.88 137 SER B O 1
ATOM 3354 N N . PRO B 1 138 ? -4.309 37.438 4.117 1 84.94 138 PRO B N 1
ATOM 3355 C CA . PRO B 1 138 ? -2.98 36.938 3.756 1 84.94 138 PRO B CA 1
ATOM 3356 C C . PRO B 1 138 ? -2.311 37.781 2.676 1 84.94 138 PRO B C 1
ATOM 3358 O O . PRO B 1 138 ? -2.994 38.375 1.833 1 84.94 138 PRO B O 1
ATOM 3361 N N . SER B 1 139 ? -1.045 37.938 2.799 1 88 139 SER B N 1
ATOM 3362 C CA . SER B 1 139 ? -0.276 38.656 1.801 1 88 139 SER B CA 1
ATOM 3363 C C . SER B 1 139 ? -0.338 37.969 0.439 1 88 139 SER B C 1
ATOM 3365 O O . SER B 1 139 ? -0.529 36.781 0.356 1 88 139 SER B O 1
ATOM 3367 N N . GLU B 1 140 ? -0.249 38.75 -0.548 1 90.56 140 GLU B N 1
ATOM 3368 C CA . GLU B 1 140 ? -0.19 38.219 -1.904 1 90.56 140 GLU B CA 1
ATOM 3369 C C . GLU B 1 140 ? 1.001 37.281 -2.074 1 90.56 140 GLU B C 1
ATOM 3371 O O . GLU B 1 140 ? 0.919 36.281 -2.805 1 90.56 140 GLU B O 1
ATOM 3376 N N . SER B 1 141 ? 2.043 37.625 -1.365 1 92.31 141 SER B N 1
ATOM 3377 C CA . SER B 1 141 ? 3.25 36.812 -1.445 1 92.31 141 SER B CA 1
ATOM 3378 C C . SER B 1 141 ? 3.018 35.438 -0.859 1 92.31 141 SER B C 1
ATOM 3380 O O . SER B 1 141 ? 3.5 34.438 -1.401 1 92.31 141 SER B O 1
ATOM 3382 N N . LEU B 1 142 ? 2.35 35.344 0.224 1 93.75 142 LEU B N 1
ATOM 3383 C CA . LEU B 1 142 ? 2.041 34.062 0.84 1 93.75 142 LEU B CA 1
ATOM 3384 C C . LEU B 1 142 ? 1.15 33.219 -0.071 1 93.75 142 LEU B C 1
ATOM 3386 O O . LEU B 1 142 ? 1.417 32.062 -0.288 1 93.75 142 LEU B O 1
ATOM 3390 N N . THR B 1 143 ? 0.147 33.844 -0.638 1 93.56 143 THR B N 1
ATOM 3391 C CA . THR B 1 143 ? -0.77 33.156 -1.535 1 93.56 143 THR B CA 1
ATOM 3392 C C . THR B 1 143 ? -0.036 32.656 -2.775 1 93.56 143 THR B C 1
ATOM 3394 O O . THR B 1 143 ? -0.24 31.516 -3.207 1 93.56 143 THR B O 1
ATOM 3397 N N . ALA B 1 144 ? 0.792 33.5 -3.295 1 95.62 144 ALA B N 1
ATOM 3398 C CA . ALA B 1 144 ? 1.566 33.125 -4.477 1 95.62 144 ALA B CA 1
ATOM 3399 C C . ALA B 1 144 ? 2.506 31.953 -4.172 1 95.62 144 ALA B C 1
ATOM 3401 O O . ALA B 1 144 ? 2.684 31.062 -5 1 95.62 144 ALA B O 1
ATOM 3402 N N . ARG B 1 145 ? 3.098 32.031 -3.031 1 96 145 ARG B N 1
ATOM 3403 C CA . ARG B 1 145 ? 4.008 30.953 -2.641 1 96 145 ARG B CA 1
ATOM 3404 C C . ARG B 1 145 ? 3.262 29.625 -2.479 1 96 145 ARG B C 1
ATOM 3406 O O . ARG B 1 145 ? 3.75 28.578 -2.895 1 96 145 ARG B O 1
ATOM 3413 N N . MET B 1 146 ? 2.119 29.688 -1.858 1 95.81 146 MET B N 1
ATOM 3414 C CA . MET B 1 146 ? 1.304 28.484 -1.719 1 95.81 146 MET B CA 1
ATOM 3415 C C . MET B 1 146 ? 0.933 27.922 -3.084 1 95.81 146 MET B C 1
ATOM 3417 O O . MET B 1 146 ? 0.986 26.703 -3.293 1 95.81 146 MET B O 1
ATOM 3421 N N . ASP B 1 147 ? 0.574 28.781 -4.027 1 97 147 ASP B N 1
ATOM 3422 C CA . ASP B 1 147 ? 0.264 28.344 -5.383 1 97 147 ASP B CA 1
ATOM 3423 C C . ASP B 1 147 ? 1.464 27.656 -6.027 1 97 147 ASP B C 1
ATOM 3425 O O . ASP B 1 147 ? 1.312 26.625 -6.699 1 97 147 ASP B O 1
ATOM 3429 N N . GLN B 1 148 ? 2.619 28.234 -5.805 1 97.94 148 GLN B N 1
ATOM 3430 C CA . GLN B 1 148 ? 3.842 27.672 -6.371 1 97.94 148 GLN B CA 1
ATOM 3431 C C . GLN B 1 148 ? 4.129 26.281 -5.801 1 97.94 148 GLN B C 1
ATOM 3433 O O . GLN B 1 148 ? 4.5 25.359 -6.535 1 97.94 148 GLN B O 1
ATOM 3438 N N . ILE B 1 149 ? 4 26.109 -4.5 1 98.25 149 ILE B N 1
ATOM 3439 C CA . ILE B 1 149 ? 4.215 24.828 -3.848 1 98.25 149 ILE B CA 1
ATOM 3440 C C . ILE B 1 149 ? 3.256 23.797 -4.43 1 98.25 149 ILE B C 1
ATOM 3442 O O . ILE B 1 149 ? 3.67 22.688 -4.797 1 98.25 149 ILE B O 1
ATOM 3446 N N . GLU B 1 150 ? 2.033 24.156 -4.613 1 97.81 150 GLU B N 1
ATOM 3447 C CA . GLU B 1 150 ? 1.01 23.234 -5.105 1 97.81 150 GLU B CA 1
ATOM 3448 C C . GLU B 1 150 ? 1.251 22.875 -6.566 1 97.81 150 GLU B C 1
ATOM 3450 O O . GLU B 1 150 ? 1.04 21.734 -6.969 1 97.81 150 GLU B O 1
ATOM 3455 N N . CYS B 1 151 ? 1.594 23.875 -7.34 1 98 151 CYS B N 1
ATOM 3456 C CA . CYS B 1 151 ? 1.933 23.594 -8.734 1 98 151 CYS B CA 1
ATOM 3457 C C . CYS B 1 151 ? 3.068 22.594 -8.828 1 98 151 CYS B C 1
ATOM 3459 O O . CYS B 1 151 ? 3.02 21.672 -9.641 1 98 151 CYS B O 1
ATOM 3461 N N . GLY B 1 152 ? 4.098 22.766 -7.965 1 98.38 152 GLY B N 1
ATOM 3462 C CA . GLY B 1 152 ? 5.18 21.797 -7.906 1 98.38 152 GLY B CA 1
ATOM 3463 C C . GLY B 1 152 ? 4.711 20.406 -7.52 1 98.38 152 GLY B C 1
ATOM 3464 O O . GLY B 1 152 ? 5.113 19.422 -8.141 1 98.38 152 GLY B O 1
ATOM 3465 N N . LEU B 1 153 ? 3.834 20.312 -6.547 1 98.5 153 LEU B N 1
ATOM 3466 C CA . LEU B 1 153 ? 3.322 19.031 -6.082 1 98.5 153 LEU B CA 1
ATOM 3467 C C . LEU B 1 153 ? 2.512 18.344 -7.172 1 98.5 153 LEU B C 1
ATOM 3469 O O . LEU B 1 153 ? 2.561 17.109 -7.309 1 98.5 153 LEU B O 1
ATOM 3473 N N . ARG B 1 154 ? 1.746 19.078 -7.977 1 97.88 154 ARG B N 1
ATOM 3474 C CA . ARG B 1 154 ? 0.909 18.516 -9.039 1 97.88 154 ARG B CA 1
ATOM 3475 C C . ARG B 1 154 ? 1.755 17.828 -10.102 1 97.88 154 ARG B C 1
ATOM 3477 O O . ARG B 1 154 ? 1.264 16.953 -10.812 1 97.88 154 ARG B O 1
ATOM 3484 N N . VAL B 1 155 ? 3.02 18.219 -10.164 1 98.25 155 VAL B N 1
ATOM 3485 C CA . VAL B 1 155 ? 3.932 17.609 -11.125 1 98.25 155 VAL B CA 1
ATOM 3486 C C . VAL B 1 155 ? 4.695 16.469 -10.445 1 98.25 155 VAL B C 1
ATOM 3488 O O . VAL B 1 155 ? 4.758 15.352 -10.977 1 98.25 155 VAL B O 1
ATOM 3491 N N . ILE B 1 156 ? 5.203 16.672 -9.266 1 98.62 156 ILE B N 1
ATOM 3492 C CA . ILE B 1 156 ? 6.164 15.773 -8.641 1 98.62 156 ILE B CA 1
ATOM 3493 C C . ILE B 1 156 ? 5.441 14.539 -8.109 1 98.62 156 ILE B C 1
ATOM 3495 O O . ILE B 1 156 ? 5.938 13.422 -8.234 1 98.62 156 ILE B O 1
ATOM 3499 N N . VAL B 1 157 ? 4.258 14.695 -7.508 1 98.44 157 VAL B N 1
ATOM 3500 C CA . VAL B 1 157 ? 3.541 13.602 -6.863 1 98.44 157 VAL B CA 1
ATOM 3501 C C . VAL B 1 157 ? 3.166 12.547 -7.898 1 98.44 157 VAL B C 1
ATOM 3503 O O . VAL B 1 157 ? 3.486 11.367 -7.734 1 98.44 157 VAL B O 1
ATOM 3506 N N . PRO B 1 158 ? 2.551 12.938 -9.078 1 97.38 158 PRO B N 1
ATOM 3507 C CA . PRO B 1 158 ? 2.268 11.914 -10.086 1 97.38 158 PRO B CA 1
ATOM 3508 C C . PRO B 1 158 ? 3.533 11.281 -10.656 1 97.38 158 PRO B C 1
ATOM 3510 O O . PRO B 1 158 ? 3.545 10.086 -10.961 1 97.38 158 PRO B O 1
ATOM 3513 N N . THR B 1 159 ? 4.559 12.031 -10.781 1 98.38 159 THR B N 1
ATOM 3514 C CA . THR B 1 159 ? 5.812 11.508 -11.312 1 98.38 159 THR B CA 1
ATOM 3515 C C . THR B 1 159 ? 6.371 10.414 -10.414 1 98.38 159 THR B C 1
ATOM 3517 O O . THR B 1 159 ? 6.766 9.352 -10.891 1 98.38 159 THR B O 1
ATOM 3520 N N . LEU B 1 160 ? 6.406 10.633 -9.102 1 98.44 160 LEU B N 1
ATOM 3521 C CA . LEU B 1 160 ? 6.914 9.648 -8.156 1 98.44 160 LEU B CA 1
ATOM 3522 C C . LEU B 1 160 ? 5.98 8.445 -8.062 1 98.44 160 LEU B C 1
ATOM 3524 O O . LEU B 1 160 ? 6.438 7.305 -7.941 1 98.44 160 LEU B O 1
ATOM 3528 N N . THR B 1 161 ? 4.672 8.703 -8.172 1 97.56 161 THR B N 1
ATOM 3529 C CA . THR B 1 161 ? 3.699 7.617 -8.172 1 97.56 161 THR B CA 1
ATOM 3530 C C . THR B 1 161 ? 3.906 6.707 -9.383 1 97.56 161 THR B C 1
ATOM 3532 O O . THR B 1 161 ? 3.871 5.484 -9.258 1 97.56 161 THR B O 1
ATOM 3535 N N . ASP B 1 162 ? 4.148 7.324 -10.477 1 96.75 162 ASP B N 1
ATOM 3536 C CA . ASP B 1 162 ? 4.375 6.559 -11.703 1 96.75 162 ASP B CA 1
ATOM 3537 C C . ASP B 1 162 ? 5.664 5.75 -11.609 1 96.75 162 ASP B C 1
ATOM 3539 O O . ASP B 1 162 ? 5.727 4.613 -12.094 1 96.75 162 ASP B O 1
ATOM 3543 N N . ARG B 1 163 ? 6.645 6.359 -11.078 1 97.81 163 ARG B N 1
ATOM 3544 C CA . ARG B 1 163 ? 7.906 5.652 -10.898 1 97.81 163 ARG B CA 1
ATOM 3545 C C . ARG B 1 163 ? 7.727 4.438 -9.992 1 97.81 163 ARG B C 1
ATOM 3547 O O . ARG B 1 163 ? 8.258 3.359 -10.281 1 97.81 163 ARG B O 1
ATOM 3554 N N . TYR B 1 164 ? 7.016 4.586 -8.961 1 97.06 164 TYR B N 1
ATOM 3555 C CA . TYR B 1 164 ? 6.707 3.484 -8.055 1 97.06 164 TYR B CA 1
ATOM 3556 C C . TYR B 1 164 ? 5.969 2.369 -8.781 1 97.06 164 TYR B C 1
ATOM 3558 O O . TYR B 1 164 ? 6.324 1.195 -8.656 1 97.06 164 TYR B O 1
ATOM 3566 N N . LYS B 1 165 ? 4.965 2.717 -9.555 1 95.25 165 LYS B N 1
ATOM 3567 C CA . LYS B 1 165 ? 4.168 1.761 -10.32 1 95.25 165 LYS B CA 1
ATOM 3568 C C . LYS B 1 165 ? 5.031 1.009 -11.328 1 95.25 165 LYS B C 1
ATOM 3570 O O . LYS B 1 165 ? 4.875 -0.201 -11.508 1 95.25 165 LYS B O 1
ATOM 3575 N N . ARG B 1 166 ? 5.891 1.729 -11.945 1 96 166 ARG B N 1
ATOM 3576 C CA . ARG B 1 166 ? 6.777 1.106 -12.922 1 96 166 ARG B CA 1
ATOM 3577 C C . ARG B 1 166 ? 7.688 0.078 -12.258 1 96 166 ARG B C 1
ATOM 3579 O O . ARG B 1 166 ? 7.961 -0.978 -12.828 1 96 166 ARG B O 1
ATOM 3586 N N . ALA B 1 167 ? 8.18 0.452 -11.102 1 96.62 167 ALA B N 1
ATOM 3587 C CA . ALA B 1 167 ? 9.016 -0.487 -10.367 1 96.62 167 ALA B CA 1
ATOM 3588 C C . ALA B 1 167 ? 8.234 -1.751 -10.008 1 96.62 167 ALA B C 1
ATOM 3590 O O . ALA B 1 167 ? 8.75 -2.863 -10.141 1 96.62 167 ALA B O 1
ATOM 3591 N N . GLU B 1 168 ? 6.988 -1.575 -9.578 1 95.19 168 GLU B N 1
ATOM 3592 C CA . GLU B 1 168 ? 6.137 -2.709 -9.234 1 95.19 168 GLU B CA 1
ATOM 3593 C C . GLU B 1 168 ? 5.867 -3.586 -10.453 1 95.19 168 GLU B C 1
ATOM 3595 O O . GLU B 1 168 ? 5.977 -4.812 -10.383 1 95.19 168 GLU B O 1
ATOM 3600 N N . ASN B 1 169 ? 5.551 -2.932 -11.523 1 95.25 169 ASN B N 1
ATOM 3601 C CA . ASN B 1 169 ? 5.258 -3.654 -12.758 1 95.25 169 ASN B CA 1
ATOM 3602 C C . ASN B 1 169 ? 6.477 -4.434 -13.25 1 95.25 169 ASN B C 1
ATOM 3604 O O . ASN B 1 169 ? 6.348 -5.574 -13.695 1 95.25 169 ASN B O 1
ATOM 3608 N N . ALA B 1 170 ? 7.574 -3.787 -13.156 1 96.62 170 ALA B N 1
ATOM 3609 C CA . ALA B 1 170 ? 8.805 -4.445 -13.594 1 96.62 170 ALA B CA 1
ATOM 3610 C C . ALA B 1 170 ? 9.078 -5.703 -12.773 1 96.62 170 ALA B C 1
ATOM 3612 O O . ALA B 1 170 ? 9.5 -6.727 -13.32 1 96.62 170 ALA B O 1
ATOM 3613 N N . PHE B 1 171 ? 8.898 -5.641 -11.523 1 97.44 171 PHE B N 1
ATOM 3614 C CA . PHE B 1 171 ? 9.094 -6.789 -10.656 1 97.44 171 PHE B CA 1
ATOM 3615 C C . PHE B 1 171 ? 8.172 -7.934 -11.055 1 97.44 171 PHE B C 1
ATOM 3617 O O . PHE B 1 171 ? 8.609 -9.07 -11.203 1 97.44 171 PHE B O 1
ATOM 3624 N N . VAL B 1 172 ? 6.859 -7.59 -11.25 1 96.94 172 VAL B N 1
ATOM 3625 C CA . VAL B 1 172 ? 5.836 -8.578 -11.562 1 96.94 172 VAL B CA 1
ATOM 3626 C C . VAL B 1 172 ? 6.133 -9.219 -12.914 1 96.94 172 VAL B C 1
ATOM 3628 O O . VAL B 1 172 ? 5.945 -10.422 -13.094 1 96.94 172 VAL B O 1
ATOM 3631 N N . ASP B 1 173 ? 6.668 -8.477 -13.766 1 95.88 173 ASP B N 1
ATOM 3632 C CA . ASP B 1 173 ? 6.945 -8.945 -15.125 1 95.88 173 ASP B CA 1
ATOM 3633 C C . ASP B 1 173 ? 8.086 -9.961 -15.133 1 95.88 173 ASP B C 1
ATOM 3635 O O . ASP B 1 173 ? 8.141 -10.828 -16 1 95.88 173 ASP B O 1
ATOM 3639 N N . ARG B 1 174 ? 8.914 -9.898 -14.094 1 96.56 174 ARG B N 1
ATOM 3640 C CA . ARG B 1 174 ? 10.148 -10.672 -14.195 1 96.56 174 ARG B CA 1
ATOM 3641 C C . ARG B 1 174 ? 10.148 -11.828 -13.203 1 96.56 174 ARG B C 1
ATOM 3643 O O . ARG B 1 174 ? 10.734 -12.883 -13.461 1 96.56 174 ARG B O 1
ATOM 3650 N N . VAL B 1 175 ? 9.578 -11.648 -12.086 1 97.25 175 VAL B N 1
ATOM 3651 C CA . VAL B 1 175 ? 9.82 -12.5 -10.922 1 97.25 175 VAL B CA 1
ATOM 3652 C C . VAL B 1 175 ? 9.398 -13.938 -11.242 1 97.25 175 VAL B C 1
ATOM 3654 O O . VAL B 1 175 ? 10.117 -14.883 -10.922 1 97.25 175 VAL B O 1
ATOM 3657 N N . VAL B 1 176 ? 8.258 -14.062 -11.898 1 97.12 176 VAL B N 1
ATOM 3658 C CA . VAL B 1 176 ? 7.754 -15.406 -12.172 1 97.12 176 VAL B CA 1
ATOM 3659 C C . VAL B 1 176 ? 8.641 -16.094 -13.211 1 97.12 176 VAL B C 1
ATOM 3661 O O . VAL B 1 176 ? 9.031 -17.25 -13.039 1 97.12 176 VAL B O 1
ATOM 3664 N N . GLY B 1 177 ? 8.922 -15.391 -14.305 1 96.19 177 GLY B N 1
ATOM 3665 C CA . GLY B 1 177 ? 9.781 -15.953 -15.344 1 96.19 177 GLY B CA 1
ATOM 3666 C C . GLY B 1 177 ? 11.156 -16.344 -14.844 1 96.19 177 GLY B C 1
ATOM 3667 O O . GLY B 1 177 ? 11.648 -17.422 -15.141 1 96.19 177 GLY B O 1
ATOM 3668 N N . ASP B 1 178 ? 11.773 -15.5 -14.047 1 95.56 178 ASP B N 1
ATOM 3669 C CA . ASP B 1 178 ? 13.094 -15.758 -13.5 1 95.56 178 ASP B CA 1
ATOM 3670 C C . ASP B 1 178 ? 13.07 -16.938 -12.539 1 95.56 178 ASP B C 1
ATOM 3672 O O . ASP B 1 178 ? 13.984 -17.766 -12.531 1 95.56 178 ASP B O 1
ATOM 3676 N N . TRP B 1 179 ? 12.047 -17 -11.727 1 95.94 179 TRP B N 1
ATOM 3677 C CA . TRP B 1 179 ? 11.867 -18.141 -10.836 1 95.94 179 TRP B CA 1
ATOM 3678 C C . TRP B 1 179 ? 11.664 -19.438 -11.633 1 95.94 179 TRP B C 1
ATOM 3680 O O . TRP B 1 179 ? 12.305 -20.453 -11.344 1 95.94 179 TRP B O 1
ATOM 3690 N N . PHE B 1 180 ? 10.805 -19.359 -12.641 1 95.56 180 PHE B N 1
ATOM 3691 C CA . PHE B 1 180 ? 10.391 -20.516 -13.422 1 95.56 180 PHE B CA 1
ATOM 3692 C C . PHE B 1 180 ? 11.586 -21.172 -14.094 1 95.56 180 PHE B C 1
ATOM 3694 O O . PHE B 1 180 ? 11.703 -22.406 -14.117 1 95.56 180 PHE B O 1
ATOM 3701 N N . ARG B 1 181 ? 12.469 -20.391 -14.602 1 92.5 181 ARG B N 1
ATOM 3702 C CA . ARG B 1 181 ? 13.641 -20.891 -15.305 1 92.5 181 ARG B CA 1
ATOM 3703 C C . ARG B 1 181 ? 14.531 -21.703 -14.383 1 92.5 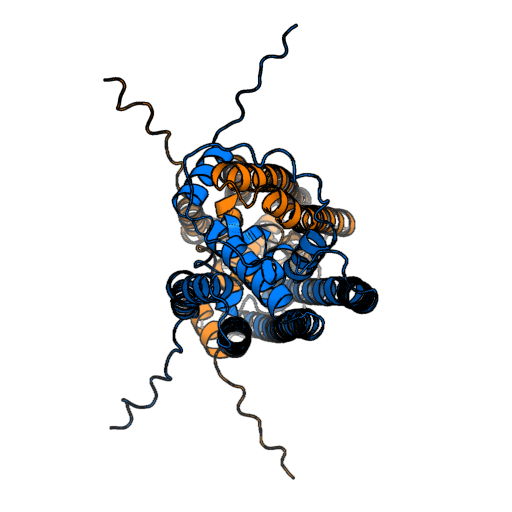181 ARG B C 1
ATOM 3705 O O . ARG B 1 181 ? 15.227 -22.625 -14.828 1 92.5 181 ARG B O 1
ATOM 3712 N N . CYS B 1 182 ? 14.422 -21.422 -13.055 1 91.75 182 CYS B N 1
ATOM 3713 C CA . CYS B 1 182 ? 15.305 -22.078 -12.102 1 91.75 182 CYS B CA 1
ATOM 3714 C C . CYS B 1 182 ? 14.508 -22.922 -11.109 1 91.75 182 CYS B C 1
ATOM 3716 O O . CYS B 1 182 ? 15.031 -23.344 -10.078 1 91.75 182 CYS B O 1
ATOM 3718 N N . ARG B 1 183 ? 13.32 -23.25 -11.359 1 89.31 183 ARG B N 1
ATOM 3719 C CA . ARG B 1 183 ? 12.383 -23.781 -10.375 1 89.31 183 ARG B CA 1
ATOM 3720 C C . ARG B 1 183 ? 12.781 -25.188 -9.938 1 89.31 183 ARG B C 1
ATOM 3722 O O . ARG B 1 183 ? 12.414 -25.641 -8.852 1 89.31 183 ARG B O 1
ATOM 3729 N N . ALA B 1 184 ? 13.547 -25.859 -10.781 1 85.38 184 ALA B N 1
ATOM 3730 C CA . ALA B 1 184 ? 13.953 -27.219 -10.492 1 85.38 184 ALA B CA 1
ATOM 3731 C C . ALA B 1 184 ? 15.023 -27.266 -9.406 1 85.38 184 ALA B C 1
ATOM 3733 O O . ALA B 1 184 ? 15.195 -28.281 -8.734 1 85.38 184 ALA B O 1
ATOM 3734 N N . ARG B 1 185 ? 15.789 -26.188 -9.289 1 89.5 185 ARG B N 1
ATOM 3735 C CA . ARG B 1 185 ? 16.828 -26.062 -8.273 1 89.5 185 ARG B CA 1
ATOM 3736 C C . ARG B 1 185 ? 16.453 -25.016 -7.242 1 89.5 185 ARG B C 1
ATOM 3738 O O . ARG B 1 185 ? 16.531 -23.812 -7.52 1 89.5 185 ARG B O 1
ATOM 3745 N N . LYS B 1 186 ? 16.172 -25.5 -6.141 1 85.69 186 LYS B N 1
ATOM 3746 C CA . LYS B 1 186 ? 15.648 -24.625 -5.094 1 85.69 186 LYS B CA 1
ATOM 3747 C C . LYS B 1 186 ? 16.594 -23.453 -4.836 1 85.69 186 LYS B C 1
ATOM 3749 O O . LYS B 1 186 ? 16.141 -22.312 -4.719 1 85.69 186 LYS B O 1
ATOM 3754 N N . GLY B 1 187 ? 17.891 -23.734 -4.695 1 87.5 187 GLY B N 1
ATOM 3755 C CA . GLY B 1 187 ? 18.875 -22.672 -4.449 1 87.5 187 GLY B CA 1
ATOM 3756 C C . GLY B 1 187 ? 18.906 -21.625 -5.547 1 87.5 187 GLY B C 1
ATOM 3757 O O . GLY B 1 187 ? 18.953 -20.438 -5.27 1 87.5 187 GLY B O 1
ATOM 3758 N N . ALA B 1 188 ? 18.875 -22.062 -6.766 1 91.19 188 ALA B N 1
ATOM 3759 C CA . ALA B 1 188 ? 18.906 -21.172 -7.914 1 91.19 188 ALA B CA 1
ATOM 3760 C C . ALA B 1 188 ? 17.625 -20.344 -8 1 91.19 188 ALA B C 1
ATOM 3762 O O . ALA B 1 188 ? 17.656 -19.156 -8.336 1 91.19 188 ALA B O 1
ATOM 3763 N N . ALA B 1 189 ? 16.5 -20.984 -7.785 1 91.75 189 ALA B N 1
ATOM 3764 C CA . ALA B 1 189 ? 15.227 -20.281 -7.797 1 91.75 189 ALA B CA 1
ATOM 3765 C C . ALA B 1 189 ? 15.188 -19.188 -6.734 1 91.75 189 ALA B C 1
ATOM 3767 O O . ALA B 1 189 ? 14.75 -18.062 -7.008 1 91.75 189 ALA B O 1
ATOM 3768 N N . ARG B 1 190 ? 15.711 -19.562 -5.613 1 90.44 190 ARG B N 1
ATOM 3769 C CA . ARG B 1 190 ? 15.789 -18.578 -4.531 1 90.44 190 ARG B CA 1
ATOM 3770 C C . ARG B 1 190 ? 16.703 -17.422 -4.914 1 90.44 190 ARG B C 1
ATOM 3772 O O . ARG B 1 190 ? 16.375 -16.25 -4.629 1 90.44 190 ARG B O 1
ATOM 3779 N N . GLY B 1 191 ? 17.812 -17.781 -5.48 1 91.25 191 GLY B N 1
ATOM 3780 C CA . GLY B 1 191 ? 18.75 -16.734 -5.914 1 91.25 191 GLY B CA 1
ATOM 3781 C C . GLY B 1 191 ? 18.141 -15.789 -6.93 1 91.25 191 GLY B C 1
ATOM 3782 O O . GLY B 1 191 ? 18.344 -14.578 -6.848 1 91.25 191 GLY B O 1
ATOM 3783 N N . ALA B 1 192 ? 17.406 -16.281 -7.871 1 93.19 192 ALA B N 1
ATOM 3784 C CA . ALA B 1 192 ? 16.766 -15.469 -8.906 1 93.19 192 ALA B CA 1
ATOM 3785 C C . ALA B 1 192 ? 15.734 -14.523 -8.305 1 93.19 192 ALA B C 1
ATOM 3787 O O . ALA B 1 192 ? 15.68 -13.344 -8.656 1 93.19 192 ALA B O 1
ATOM 3788 N N . VAL B 1 193 ? 14.93 -15.031 -7.457 1 93.62 193 VAL B N 1
ATOM 3789 C CA . VAL B 1 193 ? 13.914 -14.219 -6.801 1 93.62 193 VAL B CA 1
ATOM 3790 C C . VAL B 1 193 ? 14.578 -13.156 -5.93 1 93.62 193 VAL B C 1
ATOM 3792 O O . VAL B 1 193 ? 14.156 -11.992 -5.93 1 93.62 193 VAL B O 1
ATOM 3795 N N . ALA B 1 194 ? 15.625 -13.547 -5.211 1 91.81 194 ALA B N 1
ATOM 3796 C CA . ALA B 1 194 ? 16.344 -12.617 -4.348 1 91.81 194 ALA B CA 1
ATOM 3797 C C . ALA B 1 194 ? 16.906 -11.438 -5.148 1 91.81 194 ALA B C 1
ATOM 3799 O O . ALA B 1 194 ? 16.828 -10.289 -4.703 1 91.81 194 ALA B O 1
ATOM 3800 N N . ASP B 1 195 ? 17.438 -11.75 -6.312 1 92.75 195 ASP B N 1
ATOM 3801 C CA . ASP B 1 195 ? 17.969 -10.695 -7.176 1 92.75 195 ASP B CA 1
ATOM 3802 C C . ASP B 1 195 ? 16.859 -9.727 -7.605 1 92.75 195 ASP B C 1
ATOM 3804 O O . ASP B 1 195 ? 17.078 -8.516 -7.629 1 92.75 195 ASP B O 1
ATOM 3808 N N . ASN B 1 196 ? 15.742 -10.273 -7.996 1 94.69 196 ASN B N 1
ATOM 3809 C CA . ASN B 1 196 ? 14.602 -9.438 -8.375 1 94.69 196 ASN B CA 1
ATOM 3810 C C . ASN B 1 196 ? 14.133 -8.562 -7.219 1 94.69 196 ASN B C 1
ATOM 3812 O O . ASN B 1 196 ? 13.844 -7.379 -7.406 1 94.69 196 ASN B O 1
ATOM 3816 N N . VAL B 1 197 ? 14.102 -9.133 -6.035 1 92.5 197 VAL B N 1
ATOM 3817 C CA . VAL B 1 197 ? 13.664 -8.398 -4.852 1 92.5 197 VAL B CA 1
ATOM 3818 C C . VAL B 1 197 ? 14.656 -7.281 -4.535 1 92.5 197 VAL B C 1
ATOM 3820 O O . VAL B 1 197 ? 14.258 -6.156 -4.23 1 92.5 197 VAL B O 1
ATOM 3823 N N . LYS B 1 198 ? 15.891 -7.598 -4.602 1 90.44 198 LYS B N 1
ATOM 3824 C CA . LYS B 1 198 ? 16.922 -6.602 -4.332 1 90.44 198 LYS B CA 1
ATOM 3825 C C . LYS B 1 198 ? 16.797 -5.41 -5.273 1 90.44 198 LYS B C 1
ATOM 3827 O O . LYS B 1 198 ? 16.844 -4.258 -4.84 1 90.44 198 LYS B O 1
ATOM 3832 N N . GLY B 1 199 ? 16.688 -5.723 -6.582 1 92.56 199 GLY B N 1
ATOM 3833 C CA . GLY B 1 199 ? 16.516 -4.648 -7.547 1 92.56 199 GLY B CA 1
ATOM 3834 C C . GLY B 1 199 ? 15.266 -3.82 -7.297 1 92.56 199 GLY B C 1
ATOM 3835 O O . GLY B 1 199 ? 15.297 -2.592 -7.398 1 92.56 199 GLY B O 1
ATOM 3836 N N . HIS B 1 200 ? 14.188 -4.496 -6.957 1 94.38 200 HIS B N 1
ATOM 3837 C CA . HIS B 1 200 ? 12.93 -3.828 -6.652 1 94.38 200 HIS B CA 1
ATOM 3838 C C . HIS B 1 200 ? 13.062 -2.932 -5.426 1 94.38 200 HIS B C 1
ATOM 3840 O O . HIS B 1 200 ? 12.617 -1.78 -5.441 1 94.38 200 HIS B O 1
ATOM 3846 N N . MET B 1 201 ? 13.688 -3.416 -4.41 1 91.5 201 MET B N 1
ATOM 3847 C CA . MET B 1 201 ? 13.844 -2.684 -3.156 1 91.5 201 MET B CA 1
ATOM 3848 C C . MET B 1 201 ? 14.711 -1.444 -3.35 1 91.5 201 MET B C 1
ATOM 3850 O O . MET B 1 201 ? 14.422 -0.388 -2.781 1 91.5 201 MET B O 1
ATOM 3854 N N . GLU B 1 202 ? 15.695 -1.567 -4.109 1 93.38 202 GLU B N 1
ATOM 3855 C CA . GLU B 1 202 ? 16.562 -0.422 -4.371 1 93.38 202 GLU B CA 1
ATOM 3856 C C . GLU B 1 202 ? 15.781 0.725 -5.008 1 93.38 202 GLU B C 1
ATOM 3858 O O . GLU B 1 202 ? 15.953 1.886 -4.629 1 93.38 202 GLU B O 1
ATOM 3863 N N . GLU B 1 203 ? 14.938 0.339 -5.918 1 95.62 203 GLU B N 1
ATOM 3864 C CA . GLU B 1 203 ? 14.117 1.361 -6.559 1 95.62 203 GLU B CA 1
ATOM 3865 C C . GLU B 1 203 ? 13.109 1.957 -5.578 1 95.62 203 GLU B C 1
ATOM 3867 O O . GLU B 1 203 ? 12.898 3.172 -5.562 1 95.62 203 GLU B O 1
ATOM 3872 N N . LEU B 1 204 ? 12.523 1.15 -4.781 1 95.12 204 LEU B N 1
ATOM 3873 C CA . LEU B 1 204 ? 11.562 1.64 -3.801 1 95.12 204 LEU B CA 1
ATOM 3874 C C . LEU B 1 204 ? 12.234 2.598 -2.818 1 95.12 204 LEU B C 1
ATOM 3876 O O . LEU B 1 204 ? 11.672 3.643 -2.482 1 95.12 204 LEU B O 1
ATOM 3880 N N . VAL B 1 205 ? 13.398 2.197 -2.365 1 95.88 205 VAL B N 1
ATOM 3881 C CA . VAL B 1 205 ? 14.125 3.045 -1.43 1 95.88 205 VAL B CA 1
ATOM 3882 C C . VAL B 1 205 ? 14.375 4.414 -2.057 1 95.88 205 VAL B C 1
ATOM 3884 O O . VAL B 1 205 ? 14.164 5.445 -1.414 1 95.88 205 VAL B O 1
ATOM 3887 N N . SER B 1 206 ? 14.797 4.402 -3.281 1 97.62 206 SER B N 1
ATOM 3888 C CA . SER B 1 206 ? 15.039 5.66 -3.982 1 97.62 206 SER B CA 1
ATOM 3889 C C . SER B 1 206 ? 13.781 6.516 -4.043 1 97.62 206 SER B C 1
ATOM 3891 O O . SER B 1 206 ? 13.828 7.715 -3.77 1 97.62 206 SER B O 1
ATOM 3893 N N . VAL B 1 207 ? 12.672 5.91 -4.352 1 98.12 207 VAL B N 1
ATOM 3894 C CA . VAL B 1 207 ? 11.398 6.617 -4.449 1 98.12 207 VAL B CA 1
ATOM 3895 C C . VAL B 1 207 ? 10.992 7.148 -3.076 1 98.12 207 VAL B C 1
ATOM 3897 O O . VAL B 1 207 ? 10.547 8.297 -2.953 1 98.12 207 VAL B O 1
ATOM 3900 N N . PHE B 1 208 ? 11.188 6.348 -2.037 1 97.81 208 PHE B N 1
ATOM 3901 C CA . PHE B 1 208 ? 10.828 6.758 -0.684 1 97.81 208 PHE B CA 1
ATOM 3902 C C . PHE B 1 208 ? 11.68 7.941 -0.233 1 97.81 208 PHE B C 1
ATOM 3904 O O . PHE B 1 208 ? 11.164 8.883 0.375 1 97.81 208 PHE B O 1
ATOM 3911 N N . LEU B 1 209 ? 12.938 7.883 -0.542 1 98.38 209 LEU B N 1
ATOM 3912 C CA . LEU B 1 209 ? 13.828 8.969 -0.155 1 98.38 209 LEU B CA 1
ATOM 3913 C C . LEU B 1 209 ? 13.414 10.273 -0.823 1 98.38 209 LEU B C 1
ATOM 3915 O O . LEU B 1 209 ? 13.383 11.328 -0.178 1 98.38 209 LEU B O 1
ATOM 3919 N N . TYR B 1 210 ? 13.07 10.211 -2.094 1 98.5 210 TYR B N 1
ATOM 3920 C CA . TYR B 1 210 ? 12.633 11.406 -2.812 1 98.5 210 TYR B CA 1
ATOM 3921 C C . TYR B 1 210 ? 11.312 11.93 -2.25 1 98.5 210 TYR B C 1
ATOM 3923 O O . TYR B 1 210 ? 11.141 13.141 -2.094 1 98.5 210 TYR B O 1
ATOM 3931 N N . ALA B 1 211 ? 10.43 11.016 -1.963 1 98.69 211 ALA B N 1
ATOM 3932 C CA . ALA B 1 211 ? 9.141 11.406 -1.403 1 98.69 211 ALA B CA 1
ATOM 3933 C C . ALA B 1 211 ? 9.312 12.094 -0.05 1 98.69 211 ALA B C 1
ATOM 3935 O O . ALA B 1 211 ? 8.641 13.086 0.239 1 98.69 211 ALA B O 1
ATOM 3936 N N . ASN B 1 212 ? 10.211 11.531 0.753 1 98.56 212 ASN B N 1
ATOM 3937 C CA . ASN B 1 212 ? 10.477 12.133 2.055 1 98.56 212 ASN B CA 1
ATOM 3938 C C . ASN B 1 212 ? 11.102 13.523 1.912 1 98.56 212 ASN B C 1
ATOM 3940 O O . ASN B 1 212 ? 10.758 14.438 2.662 1 98.56 212 ASN B O 1
ATOM 3944 N N . ARG B 1 213 ? 12.039 13.617 1.013 1 98.44 213 ARG B N 1
ATOM 3945 C CA . ARG B 1 213 ? 12.641 14.914 0.74 1 98.44 213 ARG B CA 1
ATOM 3946 C C . ARG B 1 213 ? 11.586 15.93 0.312 1 98.44 213 ARG B C 1
ATOM 3948 O O . ARG B 1 213 ? 11.633 17.094 0.721 1 98.44 213 ARG B O 1
ATOM 3955 N N . LEU B 1 214 ? 10.688 15.531 -0.524 1 98.75 214 LEU B N 1
ATOM 3956 C CA . LEU B 1 214 ? 9.594 16.391 -0.965 1 98.75 214 LEU B CA 1
ATOM 3957 C C . LEU B 1 214 ? 8.773 16.875 0.223 1 98.75 214 LEU B C 1
ATOM 3959 O O . LEU B 1 214 ? 8.477 18.062 0.331 1 98.75 214 LEU B O 1
ATOM 3963 N N . ARG B 1 215 ? 8.398 16 1.124 1 98.75 215 ARG B N 1
ATOM 3964 C CA . ARG B 1 215 ? 7.613 16.344 2.303 1 98.75 215 ARG B CA 1
ATOM 3965 C C . ARG B 1 215 ? 8.352 17.344 3.184 1 98.75 215 ARG B C 1
ATOM 3967 O O . ARG B 1 215 ? 7.766 18.328 3.643 1 98.75 215 ARG B O 1
ATOM 3974 N N . ARG B 1 216 ? 9.609 17.078 3.383 1 98.5 216 ARG B N 1
ATOM 3975 C CA . ARG B 1 216 ? 10.43 18 4.164 1 98.5 216 ARG B CA 1
ATOM 3976 C C . ARG B 1 216 ? 10.461 19.375 3.516 1 98.5 216 ARG B C 1
ATOM 3978 O O . ARG B 1 216 ? 10.297 20.391 4.195 1 98.5 216 ARG B O 1
ATOM 3985 N N . SER B 1 217 ? 10.672 19.359 2.24 1 98.44 217 SER B N 1
ATOM 3986 C CA . SER B 1 217 ? 10.789 20.625 1.502 1 98.44 217 SER B CA 1
ATOM 3987 C C . SER B 1 217 ? 9.484 21.406 1.549 1 98.44 217 SER B C 1
ATOM 3989 O O . SER B 1 217 ? 9.492 22.625 1.698 1 98.44 217 SER B O 1
ATOM 3991 N N . VAL B 1 218 ? 8.375 20.75 1.396 1 98.69 218 VAL B N 1
ATOM 3992 C CA . VAL B 1 218 ? 7.078 21.406 1.42 1 98.69 218 VAL B CA 1
ATOM 3993 C C . VAL B 1 218 ? 6.855 22.062 2.777 1 98.69 218 VAL B C 1
ATOM 3995 O O . VAL B 1 218 ? 6.41 23.219 2.85 1 98.69 218 VAL B O 1
ATOM 3998 N N . LEU B 1 219 ? 7.191 21.359 3.832 1 98.56 219 LEU B N 1
ATOM 3999 C CA . LEU B 1 219 ? 7.0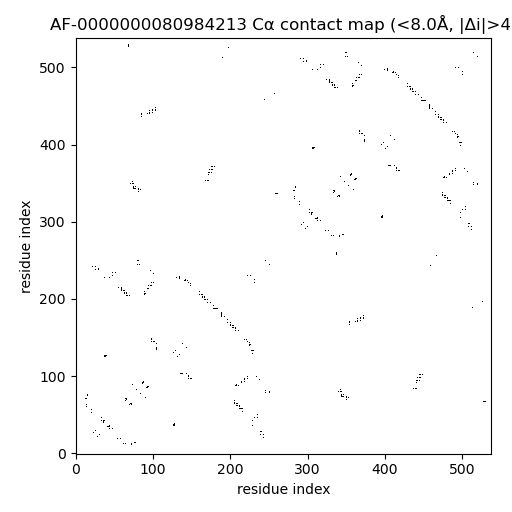47 21.922 5.172 1 98.56 219 LEU B CA 1
ATOM 4000 C C . LEU B 1 219 ? 7.93 23.156 5.348 1 98.56 219 LEU B C 1
ATOM 4002 O O . LEU B 1 219 ? 7.48 24.172 5.871 1 98.56 219 LEU B O 1
ATOM 4006 N N . VAL B 1 220 ? 9.164 23.047 4.887 1 98.44 220 VAL B N 1
ATOM 4007 C CA . VAL B 1 220 ? 10.094 24.172 4.973 1 98.44 220 VAL B CA 1
ATOM 4008 C C . VAL B 1 220 ? 9.555 25.359 4.176 1 98.44 220 VAL B C 1
ATOM 4010 O O . VAL B 1 220 ? 9.578 26.484 4.652 1 98.44 220 VAL B O 1
ATOM 4013 N N . ASP B 1 221 ? 9.062 25.094 3.006 1 98.19 221 ASP B N 1
ATOM 4014 C CA . ASP B 1 221 ? 8.562 26.141 2.131 1 98.19 221 ASP B CA 1
ATOM 4015 C C . ASP B 1 221 ? 7.355 26.844 2.756 1 98.19 221 ASP B C 1
ATOM 4017 O O . ASP B 1 221 ? 7.25 28.078 2.701 1 98.19 221 ASP B O 1
ATOM 4021 N N . ILE B 1 222 ? 6.465 26.078 3.365 1 98.06 222 ILE B N 1
ATOM 4022 C CA . ILE B 1 222 ? 5.281 26.656 3.992 1 98.06 222 ILE B CA 1
ATOM 4023 C C . ILE B 1 222 ? 5.703 27.531 5.184 1 98.06 222 ILE B C 1
ATOM 4025 O O . ILE B 1 222 ? 5.289 28.688 5.293 1 98.06 222 ILE B O 1
ATOM 4029 N N . ILE B 1 223 ? 6.562 27 6.02 1 97.31 223 ILE B N 1
ATOM 4030 C CA . ILE B 1 223 ? 6.98 27.688 7.238 1 97.31 223 ILE B CA 1
ATOM 4031 C C . ILE B 1 223 ? 7.77 28.953 6.875 1 97.31 223 ILE B C 1
ATOM 4033 O O . ILE B 1 223 ? 7.598 30 7.504 1 97.31 223 ILE B O 1
ATOM 4037 N N . SER B 1 224 ? 8.57 28.844 5.836 1 96.44 224 SER B N 1
ATOM 4038 C CA . SER B 1 224 ? 9.406 29.969 5.43 1 96.44 224 SER B CA 1
ATOM 4039 C C . SER B 1 224 ? 8.57 31.109 4.848 1 96.44 224 SER B C 1
ATOM 4041 O O . SER B 1 224 ? 8.984 32.25 4.852 1 96.44 224 SER B O 1
ATOM 4043 N N . ALA B 1 225 ? 7.402 30.812 4.367 1 95.75 225 ALA B N 1
ATOM 4044 C CA . ALA B 1 225 ? 6.547 31.812 3.727 1 95.75 225 ALA B CA 1
ATOM 4045 C C . ALA B 1 225 ? 5.605 32.469 4.738 1 95.75 225 ALA B C 1
ATOM 4047 O O . ALA B 1 225 ? 4.93 33.438 4.422 1 95.75 225 ALA B O 1
ATOM 4048 N N . THR B 1 226 ? 5.566 31.922 5.957 1 94.88 226 THR B N 1
ATOM 4049 C CA . THR B 1 226 ? 4.602 32.375 6.957 1 94.88 226 THR B CA 1
ATOM 4050 C C . THR B 1 226 ? 5.281 33.219 8.023 1 94.88 226 THR B C 1
ATOM 4052 O O . THR B 1 226 ? 6.5 33.156 8.195 1 94.88 226 THR B O 1
ATOM 4055 N N . THR B 1 227 ? 4.465 34.062 8.641 1 92.81 227 THR B N 1
ATOM 4056 C CA . THR B 1 227 ? 4.93 34.688 9.875 1 92.81 227 THR B CA 1
ATOM 4057 C C . THR B 1 227 ? 5.004 33.688 11.008 1 92.81 227 THR B C 1
ATOM 4059 O O . THR B 1 227 ? 4.523 32.562 10.867 1 92.81 227 THR B O 1
ATOM 4062 N N . VAL B 1 228 ? 5.633 34.094 12.086 1 92.75 228 VAL B N 1
ATOM 4063 C CA . VAL B 1 228 ? 5.781 33.188 13.219 1 92.75 228 VAL B CA 1
ATOM 4064 C C . VAL B 1 228 ? 4.402 32.781 13.734 1 92.75 228 VAL B C 1
ATOM 4066 O O . VAL B 1 228 ? 4.199 31.609 14.133 1 92.75 228 VAL B O 1
ATOM 4069 N N . TYR B 1 229 ? 3.43 33.688 13.758 1 91.44 229 TYR B N 1
ATOM 4070 C CA . TYR B 1 229 ? 2.088 33.375 14.25 1 91.44 229 TYR B CA 1
ATOM 4071 C C . TYR B 1 229 ? 1.36 32.438 13.297 1 91.44 229 TYR B C 1
ATOM 4073 O O . TYR B 1 229 ? 0.69 31.484 13.734 1 91.44 229 TYR B O 1
ATOM 4081 N N . GLN B 1 230 ? 1.492 32.688 12 1 93.62 230 GLN B N 1
ATOM 4082 C CA . GLN B 1 230 ? 0.898 31.812 11 1 93.62 230 GLN B CA 1
ATOM 4083 C C . GLN B 1 230 ? 1.492 30.406 11.078 1 93.62 230 GLN B C 1
ATOM 4085 O O . GLN B 1 230 ? 0.762 29.422 11.039 1 93.62 230 GLN B O 1
ATOM 4090 N N . ALA B 1 231 ? 2.799 30.391 11.211 1 95.88 231 ALA B N 1
ATOM 4091 C CA . ALA B 1 231 ? 3.486 29.109 11.328 1 95.88 231 ALA B CA 1
ATOM 4092 C C . ALA B 1 231 ? 3.037 28.344 12.578 1 95.88 231 ALA B C 1
ATOM 4094 O O . ALA B 1 231 ? 2.844 27.141 12.547 1 95.88 231 ALA B O 1
ATOM 4095 N N . ALA B 1 232 ? 2.924 29.031 13.648 1 95.31 232 ALA B N 1
ATOM 4096 C CA . ALA B 1 232 ? 2.486 28.422 14.906 1 95.31 232 ALA B CA 1
ATOM 4097 C C . ALA B 1 232 ? 1.112 27.781 14.75 1 95.31 232 ALA B C 1
ATOM 4099 O O . ALA B 1 232 ? 0.912 26.625 15.141 1 95.31 232 ALA B O 1
ATOM 4100 N N . LEU B 1 233 ? 0.194 28.5 14.141 1 94.81 233 LEU B N 1
ATOM 4101 C CA . LEU B 1 233 ? -1.157 27.969 13.953 1 94.81 233 LEU B CA 1
ATOM 4102 C C . LE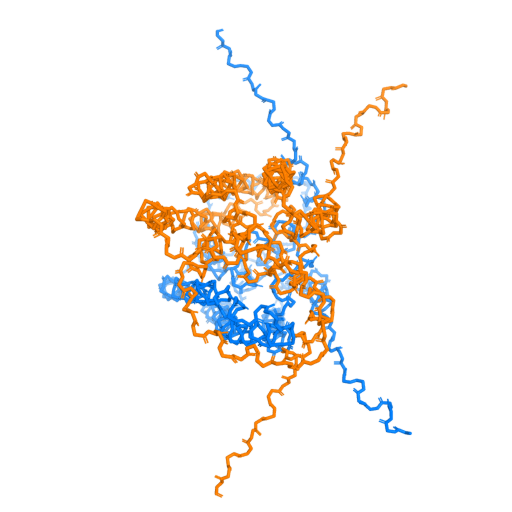U B 1 233 ? -1.155 26.797 12.977 1 94.81 233 LEU B C 1
ATOM 4104 O O . LEU B 1 233 ? -1.879 25.828 13.18 1 94.81 233 LEU B O 1
ATOM 4108 N N . PHE B 1 234 ? -0.405 26.953 11.938 1 97.31 234 PHE B N 1
ATOM 4109 C CA . PHE B 1 234 ? -0.277 25.875 10.961 1 97.31 234 PHE B CA 1
ATOM 4110 C C . PHE B 1 234 ? 0.234 24.594 11.625 1 97.31 234 PHE B C 1
ATOM 4112 O O . PHE B 1 234 ? -0.352 23.531 11.453 1 97.31 234 PHE B O 1
ATOM 4119 N N . LEU B 1 235 ? 1.322 24.703 12.391 1 98.06 235 LEU B N 1
ATOM 4120 C CA . LEU B 1 235 ? 1.926 23.531 13.031 1 98.06 235 LEU B CA 1
ATOM 4121 C C . LEU B 1 235 ? 1.019 22.984 14.125 1 98.06 235 LEU B C 1
ATOM 4123 O O . LEU B 1 235 ? 0.953 21.766 14.328 1 98.06 235 LEU B O 1
ATOM 4127 N N . GLU B 1 236 ? 0.377 23.844 14.859 1 96.5 236 GLU B N 1
ATOM 4128 C CA . GLU B 1 236 ? -0.613 23.375 15.828 1 96.5 236 GLU B CA 1
ATOM 4129 C C . GLU B 1 236 ? -1.71 22.562 15.156 1 96.5 236 GLU B C 1
ATOM 4131 O O . GLU B 1 236 ? -2.068 21.484 15.633 1 96.5 236 GLU B O 1
ATOM 4136 N N . GLY B 1 237 ? -2.221 23.172 14.047 1 96.19 237 GLY B N 1
ATOM 4137 C CA . GLY B 1 237 ? -3.246 22.469 13.297 1 96.19 237 GLY B CA 1
ATOM 4138 C C . GLY B 1 237 ? -2.779 21.109 12.781 1 96.19 237 GLY B C 1
ATOM 4139 O O . GLY B 1 237 ? -3.508 20.125 12.875 1 96.19 237 GLY B O 1
ATOM 4140 N N . LEU B 1 238 ? -1.623 21.141 12.211 1 98.12 238 LEU B N 1
ATOM 4141 C CA . LEU B 1 238 ? -1.062 19.891 11.688 1 98.12 238 LEU B CA 1
ATOM 4142 C C . LEU B 1 238 ? -0.921 18.844 12.789 1 98.12 238 LEU B C 1
ATOM 4144 O O . LEU B 1 238 ? -1.32 17.703 12.617 1 98.12 238 LEU B O 1
ATOM 4148 N N . ALA B 1 239 ? -0.354 19.219 13.898 1 97.94 239 ALA B N 1
ATOM 4149 C CA . ALA B 1 239 ? -0.182 18.312 15.031 1 97.94 239 ALA B CA 1
ATOM 4150 C C . ALA B 1 239 ? -1.529 17.812 15.539 1 97.94 239 ALA B C 1
ATOM 4152 O O . ALA B 1 239 ? -1.698 16.609 15.781 1 97.94 239 ALA B O 1
ATOM 4153 N N . GLN B 1 240 ? -2.463 18.703 15.672 1 96 240 GLN B N 1
ATOM 4154 C CA . GLN B 1 240 ? -3.793 18.344 16.141 1 96 240 GLN B CA 1
ATOM 4155 C C . GLN B 1 240 ? -4.469 17.359 15.188 1 96 240 GLN B C 1
ATOM 4157 O O . GLN B 1 240 ? -5.121 16.406 15.625 1 96 240 GLN B O 1
ATOM 4162 N N . PHE B 1 241 ? -4.391 17.688 13.945 1 96.81 241 PHE B N 1
ATOM 4163 C CA . PHE B 1 241 ? -4.945 16.828 12.914 1 96.81 241 PHE B CA 1
ATOM 4164 C C . PHE B 1 241 ? -4.383 15.414 13.039 1 96.81 241 PHE B C 1
ATOM 4166 O O . PHE B 1 241 ? -5.137 14.438 13.031 1 96.81 241 PHE B O 1
ATOM 4173 N N . LEU B 1 242 ? -3.086 15.234 13.172 1 96.81 242 LEU B N 1
ATOM 4174 C CA . LEU B 1 242 ? -2.428 13.938 13.258 1 96.81 242 LEU B CA 1
ATOM 4175 C C . LEU B 1 242 ? -2.791 13.227 14.555 1 96.81 242 LEU B C 1
ATOM 4177 O O . LEU B 1 242 ? -3.062 12.023 14.562 1 96.81 242 LEU B O 1
ATOM 4181 N N . VAL B 1 243 ? -2.777 13.922 15.633 1 94.94 243 VAL B N 1
ATOM 4182 C CA . VAL B 1 243 ? -3.105 13.352 16.938 1 94.94 243 VAL B CA 1
ATOM 4183 C C . VAL B 1 243 ? -4.531 12.797 16.922 1 94.94 243 VAL B C 1
ATOM 4185 O O . VAL B 1 243 ? -4.809 11.758 17.516 1 94.94 243 VAL B O 1
ATOM 4188 N N . GLY B 1 244 ? -5.391 13.469 16.203 1 93.06 244 GLY B N 1
ATOM 4189 C CA . GLY B 1 244 ? -6.781 13.047 16.125 1 93.06 244 GLY B CA 1
ATOM 4190 C C . GLY B 1 244 ? -6.949 11.672 15.5 1 93.06 244 GLY B C 1
ATOM 4191 O O . GLY B 1 244 ? -7.867 10.93 15.867 1 93.06 244 GLY B O 1
ATOM 4192 N N . PHE B 1 245 ? -6.133 11.328 14.648 1 92.56 245 PHE B N 1
ATOM 4193 C CA . PHE B 1 245 ? -6.242 10.062 13.93 1 92.56 245 PHE B CA 1
ATOM 4194 C C . PHE B 1 245 ? -5.781 8.906 14.812 1 92.56 245 PHE B C 1
ATOM 4196 O O . PHE B 1 245 ? -5.973 7.738 14.461 1 92.56 245 PHE B O 1
ATOM 4203 N N . ARG B 1 246 ? -5.227 9.227 15.891 1 92.19 246 ARG B N 1
ATOM 4204 C CA . ARG B 1 246 ? -4.723 8.164 16.766 1 92.19 246 ARG B CA 1
ATOM 4205 C C . ARG B 1 246 ? -5.488 8.133 18.078 1 92.19 246 ARG B C 1
ATOM 4207 O O . ARG B 1 246 ? -5.105 7.414 19 1 92.19 246 ARG B O 1
ATOM 4214 N N . ASP B 1 247 ? -6.48 8.938 18.078 1 89.44 247 ASP B N 1
ATOM 4215 C CA . ASP B 1 247 ? -7.359 8.883 19.234 1 89.44 247 ASP B CA 1
ATOM 4216 C C . ASP B 1 247 ? -8.031 7.52 19.359 1 89.44 247 ASP B C 1
ATOM 4218 O O . ASP B 1 247 ? -8.734 7.086 18.438 1 89.44 247 ASP B O 1
ATOM 4222 N N . HIS B 1 248 ? -7.84 6.883 20.375 1 86.69 248 HIS B N 1
ATOM 4223 C CA . HIS B 1 248 ? -8.281 5.508 20.562 1 86.69 248 HIS B CA 1
ATOM 4224 C C . HIS B 1 248 ? -9.797 5.387 20.422 1 86.69 248 HIS B C 1
ATOM 4226 O O . HIS B 1 248 ? -10.289 4.453 19.781 1 86.69 248 HIS B O 1
ATOM 4232 N N . ASP B 1 249 ? -10.492 6.328 20.969 1 83.06 249 ASP B N 1
ATOM 4233 C CA . ASP B 1 249 ? -11.945 6.289 20.891 1 83.06 249 ASP B CA 1
ATOM 4234 C C . ASP B 1 249 ? -12.422 6.48 19.453 1 83.06 249 ASP B C 1
ATOM 4236 O O . ASP B 1 249 ? -13.352 5.809 19.016 1 83.06 249 ASP B O 1
ATOM 4240 N N . PHE B 1 250 ? -11.75 7.32 18.859 1 86.38 250 PHE B N 1
ATOM 4241 C CA . PHE B 1 250 ? -12.117 7.605 17.469 1 86.38 250 PHE B CA 1
ATOM 4242 C C . PHE B 1 250 ? -11.812 6.41 16.578 1 86.38 250 PHE B C 1
ATOM 4244 O O . PHE B 1 250 ? -12.641 6.023 15.75 1 86.38 250 PHE B O 1
ATOM 4251 N N . VAL B 1 251 ? -10.734 5.789 16.75 1 84.81 251 VAL B N 1
ATOM 4252 C CA . VAL B 1 251 ? -10.328 4.625 15.961 1 84.81 251 VAL B CA 1
ATOM 4253 C C . VAL B 1 251 ? -11.328 3.492 16.172 1 84.81 251 VAL B C 1
ATOM 4255 O O . VAL B 1 251 ? -11.75 2.852 15.203 1 84.81 251 VAL B O 1
ATOM 4258 N N . HIS B 1 252 ? -11.711 3.299 17.297 1 82.94 252 HIS B N 1
ATOM 4259 C CA . HIS B 1 252 ? -12.648 2.229 17.609 1 82.94 252 HIS B CA 1
ATOM 4260 C C . HIS B 1 252 ? -14.031 2.518 17.031 1 82.94 252 HIS B C 1
ATOM 4262 O O . HIS B 1 252 ? -14.719 1.604 16.562 1 82.94 252 HIS B O 1
ATOM 4268 N N . GLU B 1 253 ? -14.406 3.742 17.047 1 80.19 253 GLU B N 1
ATOM 4269 C CA . GLU B 1 253 ? -15.703 4.152 16.531 1 80.19 253 GLU B CA 1
ATOM 4270 C C . GLU B 1 253 ? -15.789 3.91 15.016 1 80.19 253 GLU B C 1
ATOM 4272 O O . GLU B 1 253 ? -16.797 3.396 14.523 1 80.19 253 GLU B O 1
ATOM 4277 N N . VAL B 1 254 ? -14.766 4.219 14.438 1 79.12 254 VAL B N 1
ATOM 4278 C CA . VAL B 1 254 ? -14.758 4.074 12.984 1 79.12 254 VAL B CA 1
ATOM 4279 C C . VAL B 1 254 ? -14.703 2.594 12.609 1 79.12 254 VAL B C 1
ATOM 4281 O O . VAL B 1 254 ? -15.328 2.164 11.641 1 79.12 254 VAL B O 1
ATOM 4284 N N . HIS B 1 255 ? -13.977 1.87 13.344 1 76.06 255 HIS B N 1
ATOM 4285 C CA . HIS B 1 255 ? -13.922 0.43 13.125 1 76.06 255 HIS B CA 1
ATOM 4286 C C . HIS B 1 255 ? -15.305 -0.201 13.266 1 76.06 255 HIS B C 1
ATOM 4288 O O . HIS B 1 255 ? -15.664 -1.089 12.492 1 76.06 255 HIS B O 1
ATOM 4294 N N . ARG B 1 256 ? -16 0.289 14.141 1 72.25 256 ARG B N 1
ATOM 4295 C CA . ARG B 1 256 ? -17.344 -0.22 14.375 1 72.25 256 ARG B CA 1
ATOM 4296 C C . ARG B 1 256 ? -18.281 0.167 13.234 1 72.25 256 ARG B C 1
ATOM 4298 O O . ARG B 1 256 ? -19.109 -0.636 12.805 1 72.25 256 ARG B O 1
ATOM 4305 N N . LEU B 1 257 ? -18.109 1.375 12.727 1 68.88 257 LEU B N 1
ATOM 4306 C CA . LEU B 1 257 ? -18.953 1.875 11.648 1 68.88 257 LEU B CA 1
ATOM 4307 C C . LEU B 1 257 ? -18.656 1.149 10.336 1 68.88 257 LEU B C 1
ATOM 4309 O O . LEU B 1 257 ? -19.547 0.922 9.523 1 68.88 257 LEU B O 1
ATOM 4313 N N . SER B 1 258 ? -17.438 0.835 10.266 1 66.31 258 SER B N 1
ATOM 4314 C CA . SER B 1 258 ? -17.031 0.197 9.023 1 66.31 258 SER B CA 1
ATOM 4315 C C . SER B 1 258 ? -17.391 -1.283 9.008 1 66.31 258 SER B C 1
ATOM 4317 O O . SER B 1 258 ? -17.531 -1.885 7.945 1 66.31 258 SER B O 1
ATOM 4319 N N . SER B 1 259 ? -17.484 -1.875 10.125 1 65.19 259 SER B N 1
ATOM 4320 C CA . SER B 1 259 ? -17.812 -3.295 10.242 1 65.19 259 SER B CA 1
ATOM 4321 C C . SER B 1 259 ? -19.312 -3.525 10.289 1 65.19 259 SER B C 1
ATOM 4323 O O . SER B 1 259 ? -19.781 -4.66 10.156 1 65.19 259 SER B O 1
ATOM 4325 N N . SER B 1 260 ? -20.094 -2.475 10.562 1 58.34 260 SER B N 1
ATOM 4326 C CA . SER B 1 260 ? -21.531 -2.666 10.688 1 58.34 260 SER B CA 1
ATOM 4327 C C . SER B 1 260 ? -22.203 -2.756 9.32 1 58.34 260 SER B C 1
ATOM 4329 O O . SER B 1 260 ? -22 -1.898 8.461 1 58.34 260 SER B O 1
ATOM 4331 N N . PRO B 1 261 ? -22.844 -3.85 9.031 1 49.94 261 PRO B N 1
ATOM 4332 C CA . PRO B 1 261 ? -23.594 -4.008 7.785 1 49.94 261 PRO B CA 1
ATOM 4333 C C . PRO B 1 261 ? -24.688 -2.967 7.621 1 49.94 261 PRO B C 1
ATOM 4335 O O . PRO B 1 261 ? -25.312 -2.561 8.609 1 49.94 261 PRO B O 1
ATOM 4338 N N . LYS B 1 262 ? -24.688 -2.004 6.605 1 48.22 262 LYS B N 1
ATOM 4339 C CA . LYS B 1 262 ? -25.875 -1.201 6.355 1 48.22 262 LYS B CA 1
ATOM 4340 C C . LYS B 1 262 ? -27.141 -2.047 6.477 1 48.22 262 LYS B C 1
ATOM 4342 O O . LYS B 1 262 ? -27.266 -3.088 5.828 1 48.22 262 LYS B O 1
ATOM 4347 N N . GLN B 1 263 ? -27.922 -1.94 7.516 1 36.94 263 GLN B N 1
ATOM 4348 C CA . GLN B 1 263 ? -29.328 -2.271 7.395 1 36.94 263 GLN B CA 1
ATOM 4349 C C . GLN B 1 263 ? -29.938 -1.647 6.137 1 36.94 263 GLN B C 1
ATOM 4351 O O . GLN B 1 263 ? -29.844 -0.437 5.93 1 36.94 263 GLN B O 1
ATOM 4356 N N . SER B 1 264 ? -30.062 -2.277 5.07 1 37.91 264 SER B N 1
ATOM 4357 C CA . SER B 1 264 ? -30.922 -1.905 3.957 1 37.91 264 SER B CA 1
ATOM 4358 C C . SER B 1 264 ? -32.188 -1.213 4.449 1 37.91 264 SER B C 1
ATOM 4360 O O . SER B 1 264 ? -32.969 -1.782 5.234 1 37.91 264 SER B O 1
ATOM 4362 N N . ARG B 1 265 ? -32.344 0.108 4.547 1 34.06 265 ARG B N 1
ATOM 4363 C CA . ARG B 1 265 ? -33.719 0.637 4.637 1 34.06 265 ARG B CA 1
ATOM 4364 C C . ARG B 1 265 ? -34.656 -0.069 3.652 1 34.06 265 ARG B C 1
ATOM 4366 O O . ARG B 1 265 ? -34.312 -0.226 2.477 1 34.06 265 ARG B O 1
ATOM 4373 N N . PRO B 1 266 ? -35.656 -0.759 4.117 1 30.25 266 PRO B N 1
ATOM 4374 C CA . PRO B 1 266 ? -36.688 -1.228 3.199 1 30.25 266 PRO B CA 1
ATOM 4375 C C . PRO B 1 266 ? -37.219 -0.125 2.273 1 30.25 266 PRO B C 1
ATOM 4377 O O . PRO B 1 266 ? -37.406 1.011 2.711 1 30.25 266 PRO B O 1
ATOM 4380 N N . ARG B 1 267 ? -36.938 -0.144 1.012 1 28.92 267 ARG B N 1
ATOM 4381 C CA . ARG B 1 267 ? -37.75 0.653 0.105 1 28.92 267 ARG B CA 1
ATOM 4382 C C . ARG B 1 267 ? -39.25 0.518 0.444 1 28.92 267 ARG B C 1
ATOM 4384 O O . ARG B 1 267 ? -39.781 -0.594 0.488 1 28.92 267 ARG B O 1
ATOM 4391 N N . CYS B 1 268 ? -39.719 1.46 1.173 1 27.39 268 CYS B N 1
ATOM 4392 C CA . CYS B 1 268 ? -41.156 1.622 1.186 1 27.39 268 CYS B CA 1
ATOM 4393 C C . CYS B 1 268 ? -41.719 1.48 -0.218 1 27.39 268 CYS B C 1
ATOM 4395 O O . CYS B 1 268 ? -41.344 2.211 -1.131 1 27.39 268 CYS B O 1
ATOM 4397 N N . TYR B 1 269 ? -42.281 0.32 -0.593 1 24.28 269 TYR B N 1
ATOM 4398 C CA . TYR B 1 269 ? -43.344 0.366 -1.582 1 24.28 269 TYR B CA 1
ATOM 4399 C C . TYR B 1 269 ? -44.5 1.232 -1.094 1 24.28 269 TYR B C 1
ATOM 4401 O O . TYR B 1 269 ? -44.844 1.221 0.093 1 24.28 269 TYR B O 1
#

InterPro domains:
  IPR025422 Transcription factor TGA like domain [PF14144] (33-102)
  IPR025422 Transcription factor TGA like domain [PS51806] (11-255)
  IPR051886 Seed Development and Stress Response Regulator [PTHR46354] (13-247)

Sequence (538 aa):
MLRALSRQKQGRPFKEYYTEWFNTLKNTLLPLLRTSIAGDSPILSTHVELLHQHFQSYYLALDDAATHNPTQLLSQDWRTPLELPLLWLADLHPFLFTNLARSFLHEDDDDDNDNQEDDQQPLITHRPWQVSFAWRSPSESLTARMDQIECGLRVIVPTLTDRYKRAENAFVDRVVGDWFRCRARKGAARGAVADNVKGHMEELVSVFLYANRLRRSVLVDIISATTVYQAALFLEGLAQFLVGFRDHDFVHEVHRLSSSPKQSRPRCYMLRALSRQKQGRPFKEYYTEWFNTLKNTLLPLLRTSIAGDSPILSTHVELLHQHFQSYYLALDDAATHNPTQLLSQDWRTPLELPLLWLADLHPFLFTNLARSFLHEDDDDDNDNQEDDQQPLITHRPWQVSFAWRSPSESLTARMDQIECGLRVIVPTLTDRYKRAENAFVDRVVGDWFRCRARKGAARGAVADNVKGHMEELVSVFLYANRLRRSVLVDIISATTVYQAALFLEGLAQFLVGFRDHDFVHEVHRLSSSPKQSRPRCY

Solvent-accessible surface area (backbone atoms only — not comparable to full-atom values): 29750 Å² total; per-residue (Å²): 127,72,83,76,64,72,68,66,76,74,68,77,56,62,58,57,52,49,52,50,54,49,47,43,43,64,71,45,47,47,54,52,38,52,52,29,55,41,42,95,50,87,53,36,60,55,42,42,48,52,49,52,48,52,55,48,49,48,45,52,49,47,44,51,39,35,66,41,42,43,62,54,54,76,53,58,85,76,56,45,77,69,45,55,69,47,46,42,80,73,36,69,38,60,60,53,58,54,43,46,54,47,44,48,64,61,58,67,75,68,69,67,63,78,63,61,73,73,74,78,64,62,85,68,57,65,55,42,67,67,54,73,41,41,47,55,80,63,52,69,66,42,54,49,48,52,51,51,53,50,56,50,44,70,53,50,51,58,52,54,52,50,50,51,51,50,47,42,50,52,41,54,68,38,42,49,47,48,22,59,79,26,57,89,40,63,70,54,18,50,49,40,39,47,51,45,48,52,57,42,47,54,52,48,34,53,51,38,44,51,50,40,49,48,42,50,47,51,53,50,54,53,45,72,59,38,52,67,50,38,34,39,54,50,50,48,48,51,51,50,56,57,53,54,47,65,32,64,70,54,48,52,49,47,52,51,61,56,43,49,76,80,75,73,73,74,76,79,124,129,73,83,75,64,71,67,64,77,72,66,78,57,63,58,58,52,50,51,50,52,48,48,43,43,64,72,45,47,47,54,52,38,52,53,29,55,40,40,97,49,88,53,35,60,53,42,40,48,52,49,53,47,51,56,48,50,49,44,51,50,47,43,51,39,35,66,43,42,44,61,56,54,76,54,58,84,77,56,45,79,68,44,55,69,48,45,42,81,75,36,70,38,59,60,52,58,54,43,45,55,47,44,49,63,62,60,68,73,68,66,68,63,74,68,58,76,73,72,78,67,61,85,70,60,66,55,41,66,66,54,74,41,40,48,56,80,64,51,70,65,42,54,50,48,53,50,50,52,49,56,50,45,69,53,49,52,57,53,54,52,48,51,51,50,51,46,43,49,51,41,53,69,38,41,49,46,48,22,60,79,26,57,90,40,64,69,53,17,50,50,41,38,47,52,47,49,51,57,41,48,54,52,48,34,54,52,37,44,51,50,40,51,49,42,49,49,52,53,50,54,53,46,71,59,38,53,69,51,38,34,38,51,51,51,49,48,52,51,50,57,57,52,54,46,65,32,64,68,54,50,52,49,47,51,50,59,57,44,49,75,79,75,76,74,75,77,79,125

Nearest PDB structures (foldseek):
  8gyz-assembly1_A  TM=8.626E-01  e=1.528E-06  Arabidopsis thaliana
  7tad-assembly1_C  TM=8.768E-01  e=2.482E-05  Arabidopsis thaliana
  4nqi-assembly2_C  TM=3.052E-01  e=2.137E-01  Dictyostelium discoideum
  8gyz-assembly1_A  TM=8.639E-01  e=2.143E-06  Arabidopsis thaliana
  7tad-assembly1_C  TM=8.455E-01  e=2.630E-05  Arabidopsis thaliana

Organism: Clitoria ternatea (NCBI:txid43366)

Radius of gyration: 27.69 Å; Cα contacts (8 Å, |Δi|>4): 486; chains: 2; bounding box: 86×82×60 Å

Secondary structure (DSSP, 8-state):
--TTT-S------HHHHHHHHHHHIIIIIHHHHHHHHHS--TTHHHHHHHHHHHHHHHHHHHHHHHHH-THHHHS-TTS-TTTGGGEETTEE-THHHHHHHHHHHT--GGGGTT----S---------HHHHTTTSS--HHHHHHHHHHHHHHHHHHHHHHHHHHHHHHHHHHHHHHHHHHTTTSHHHHHHHHHHHHHHHHHHHHHHHHHHHHHHHHHHHHHHHHS-HHHHHHHHHHHHHHHHHTT-HHHHHHHHHHHHS---------/--TTT-S------HHHHHHHHHHHIIIIIHHHHHHHHHTT-TTHHHHHHHHHHHHHHHHHHHHHHHHH-THHHHS-TTS-TTTGGGEETTEE-THHHHHHHHHHHT--GGGGS-----S---------HHHHTTTSS--HHHHHHHHHHHHHHHHHHHHHHHHHHHHHHHHHHHHHHHHHHTTTSHHHHHHHHHHHHHHHHHHHHHHHHHHHHHHHHHHHHHHHHS-HHHHHHHHHHHHHHHHHTT-HHHHHHHHHHHHS---------

Foldseek 3Di:
DPVVPPPPPPPDQVLVVVVVLLCCLPPPLLVVLVVVQLDPDPCNLVSLVVLLVSLVVNLVVVLVCLVPPVVCLVDPPSAFPLQVVQDDLSHGQLVVLLVLLVCLLPVDPVVVPPPPPPPPPPCPSNRDPCLVCQNPPDDPQLVVLSVVLVVVCVPVRVVLVVLLVVLVVVLVVPLCVQLVVCVVPPVSSVVSNVVSVVSSSVSSSVSSNVSSVSNSVSLVSNCVSGDSSSSSVSSSVVSVVVVVSVPPVVSVVVVVVVPDDPPPPPPDD/DPVVPPPPPPPDQVLVVVVVLLCCLPPPLLVVLVVVQLPPDPCNLVSLVVLLVSLVVNLVVVLVCLVPPVVCLVDPPSAFPLQVVQDDLSHGDLVVLLVLLVCLLPVDPVVVPPPPCPPPCPCPSCRDPCLVCQNPPDDPQLVVLSVVLVVVCVPVRVVLVVLLVVLVVVLVVPLCVQLVVCVVPPVSSVVSNVVSVVSSSVSSSVSSNVSSVSSSVSLVSNCVSGDSSSSSVSSSVVSVVVVVSPPPVVSVVVVVVVPDDPPPPPPDD

pLDDT: mean 84.25, std 20.9, range [22.92, 98.75]